Protein AF-A0A9D6WFY0-F1 (afdb_monomer_lite)

Foldseek 3Di:
DDDDPDDAQWLVSVLVVLLVLLLVLLVCLLVALVPDFPDDCVRPVAAAAHWDPVRSVVLSVLLSVLLSVLSVVLCVVPDPDHCQDLLSLLVSLLSNLVSLLVSLVCCQFQAPTFNGPRSSSSSVVSSSVVSLQVNLVPHDQPDDPDRQHSVSSSVSSVVSNVVQLPDPVNVVSVVSSCVSVVLSRCLVVPVVSVVVSVVRRVVNHDFAPFQKDWFFQQLDFFAAFWQDWAAAQPFDQWIWTDHQQAWTWTFGPSNTDDTDTLAGPNVQFDADDDPFGWHEKDQANLDCPPPDPRNFKMWTWGWGADPNWTKTWTWIFGSPLPHNVSRHVRIDTAKIFGAAPVNDQQATYWYAAPVRWIKGWGAARPDDPPDDFQQQADHQAIFTWALPQDPPQWAQWPDAHNRIGGDNITAGPPQQCVPPPRHGSRGQEHQAHRFHYWDAAPVPSWIWTWGFFDRWKTAIARRGGFEHQNPPQDTQNDGDPDDDDPDDTGHYDHGQEMDTDRSAAGGWNFAYQQCAPPDPVSHQWGWTAGFANQFIWIDHNDNHHDYDIDGNGGDPDHDPQGWNYWDAGNNRWIWTWTRADHPDRGTGIITMDGDPVVVVSVVSSVVVVVVPDQDPQDLVVLLVVCVVPPCCQQNSLRQRPHPCSVVDPDRHHGLLALVVVLVDDLVRQLCCQQQNQVSVVGDPVGHHCVVPDPPSSSSSNSQSSCVSNVHHPPDDRD

Structure (mmCIF, N/CA/C/O backbone):
data_AF-A0A9D6WFY0-F1
#
_entry.id   AF-A0A9D6WFY0-F1
#
loop_
_atom_site.group_PDB
_atom_site.id
_atom_site.type_symbol
_atom_site.label_atom_id
_atom_site.label_alt_id
_atom_site.label_comp_id
_atom_site.label_asym_id
_atom_site.label_entity_id
_atom_site.label_seq_id
_atom_site.pdbx_PDB_ins_code
_atom_site.Cartn_x
_atom_site.Cartn_y
_atom_site.Cartn_z
_atom_site.occupancy
_atom_site.B_iso_or_equiv
_atom_site.auth_seq_id
_atom_site.auth_comp_id
_atom_site.auth_asym_id
_atom_site.auth_atom_id
_atom_site.pdbx_PDB_model_num
ATOM 1 N N . MET A 1 1 ? 52.343 -16.362 -57.974 1.00 39.19 1 MET A N 1
ATOM 2 C CA . MET A 1 1 ? 52.194 -15.433 -56.831 1.00 39.19 1 MET A CA 1
ATOM 3 C C . MET A 1 1 ? 51.082 -15.936 -55.927 1.00 39.19 1 MET A C 1
ATOM 5 O O . MET A 1 1 ? 49.918 -15.937 -56.301 1.00 39.19 1 MET A O 1
ATOM 9 N N . THR A 1 2 ? 51.478 -16.478 -54.783 1.00 37.09 2 THR A N 1
ATOM 10 C CA . THR A 1 2 ? 50.646 -17.166 -53.794 1.00 37.09 2 THR A CA 1
ATOM 11 C C . THR A 1 2 ? 49.680 -16.207 -53.101 1.00 37.09 2 THR A C 1
ATOM 13 O O . THR A 1 2 ? 50.092 -15.268 -52.421 1.00 37.09 2 THR A O 1
ATOM 16 N N . ARG A 1 3 ? 48.380 -16.471 -53.263 1.00 41.12 3 ARG A N 1
ATOM 17 C CA . ARG A 1 3 ? 47.273 -15.813 -52.561 1.00 41.12 3 ARG A CA 1
ATOM 18 C C . ARG A 1 3 ? 47.421 -16.118 -51.064 1.00 41.12 3 ARG A C 1
ATOM 20 O O . ARG A 1 3 ? 47.146 -17.230 -50.623 1.00 41.12 3 ARG A O 1
ATOM 27 N N . ASN A 1 4 ? 47.933 -15.151 -50.306 1.00 37.72 4 ASN A N 1
ATOM 28 C CA . ASN A 1 4 ? 48.144 -15.239 -48.861 1.00 37.72 4 ASN A CA 1
ATOM 29 C C . ASN A 1 4 ? 46.797 -15.481 -48.149 1.00 37.72 4 ASN A C 1
ATOM 31 O O . ASN A 1 4 ? 46.065 -14.542 -47.846 1.00 37.72 4 ASN A O 1
ATOM 35 N N . ARG A 1 5 ? 46.462 -16.746 -47.867 1.00 47.75 5 ARG A N 1
ATOM 36 C CA . ARG A 1 5 ? 45.517 -17.110 -46.804 1.00 47.75 5 ARG A CA 1
ATOM 37 C C . ARG A 1 5 ? 46.234 -16.875 -45.472 1.00 47.75 5 ARG A C 1
ATOM 39 O O . ARG A 1 5 ? 47.020 -17.715 -45.049 1.00 47.75 5 ARG A O 1
ATOM 46 N N . ARG A 1 6 ? 46.019 -15.724 -44.829 1.00 42.72 6 ARG A N 1
ATOM 47 C CA . ARG A 1 6 ? 46.482 -15.467 -43.453 1.00 42.72 6 ARG A CA 1
ATOM 48 C C . ARG A 1 6 ? 45.388 -14.761 -42.643 1.00 42.72 6 ARG A C 1
ATOM 50 O O . ARG A 1 6 ? 45.012 -13.645 -42.977 1.00 42.72 6 ARG A O 1
ATOM 57 N N . PHE A 1 7 ? 44.905 -15.477 -41.620 1.00 42.75 7 PHE A N 1
ATOM 58 C CA . PHE A 1 7 ? 44.182 -15.052 -40.410 1.00 42.75 7 PHE A CA 1
ATOM 59 C C . PHE A 1 7 ? 43.367 -13.747 -40.491 1.00 42.75 7 PHE A C 1
ATOM 61 O O . PHE A 1 7 ? 43.825 -12.688 -40.072 1.00 42.75 7 PHE A O 1
ATOM 68 N N . GLY A 1 8 ? 42.122 -13.845 -40.958 1.00 46.56 8 GLY A N 1
ATOM 69 C CA . GLY A 1 8 ? 41.065 -12.890 -40.626 1.00 46.56 8 GLY A CA 1
ATOM 70 C C . GLY A 1 8 ? 40.015 -13.615 -39.790 1.00 46.56 8 GLY A C 1
ATOM 71 O O . GLY A 1 8 ? 39.608 -14.712 -40.171 1.00 46.56 8 GLY A O 1
ATOM 72 N N . LEU A 1 9 ? 39.608 -13.047 -38.651 1.00 53.00 9 LEU A N 1
ATOM 73 C CA . LEU A 1 9 ? 38.443 -13.534 -37.906 1.00 53.00 9 LEU A CA 1
ATOM 74 C C . LEU A 1 9 ? 37.259 -13.612 -38.884 1.00 53.00 9 LEU A C 1
ATOM 76 O O . LEU A 1 9 ? 36.973 -12.639 -39.584 1.00 53.00 9 LEU A O 1
ATOM 80 N N . SER A 1 10 ? 36.615 -14.778 -38.986 1.00 64.69 10 SER A N 1
ATOM 81 C CA . SER A 1 10 ? 35.397 -14.927 -39.788 1.00 64.69 10 SER A CA 1
ATOM 82 C C . SER A 1 10 ? 34.318 -13.972 -39.261 1.00 64.69 10 SER A C 1
ATOM 84 O O . SER A 1 10 ? 34.359 -13.578 -38.095 1.00 64.69 10 SER A O 1
ATOM 86 N N . GLY A 1 11 ? 33.330 -13.603 -40.084 1.00 68.44 11 GLY A N 1
ATOM 87 C CA . GLY A 1 11 ? 32.222 -12.746 -39.628 1.00 68.44 11 GLY A CA 1
ATOM 88 C C . GLY A 1 11 ? 31.531 -13.285 -38.366 1.00 68.44 11 GLY A C 1
ATOM 89 O O . GLY A 1 11 ? 31.164 -12.510 -37.489 1.00 68.44 11 GLY A O 1
ATOM 90 N N . LEU A 1 12 ? 31.470 -14.615 -38.222 1.00 73.50 12 LEU A N 1
ATOM 91 C CA . LEU A 1 12 ? 30.997 -15.294 -37.015 1.00 73.50 12 LEU A CA 1
ATOM 92 C C . LEU A 1 12 ? 31.892 -15.028 -35.794 1.00 73.50 12 LEU A C 1
ATOM 94 O O . LEU A 1 12 ? 31.385 -14.786 -34.708 1.00 73.50 12 LEU A O 1
ATOM 98 N N . ALA A 1 13 ? 33.214 -15.041 -35.955 1.00 76.44 13 ALA A N 1
ATOM 99 C CA . ALA A 1 13 ? 34.133 -14.791 -34.850 1.00 76.44 13 ALA A CA 1
ATOM 100 C C . ALA A 1 13 ? 34.103 -13.323 -34.381 1.00 76.44 13 ALA A C 1
ATOM 102 O O . ALA A 1 13 ? 34.219 -13.067 -33.186 1.00 76.44 13 ALA A O 1
ATOM 103 N N . ILE A 1 14 ? 33.885 -12.368 -35.295 1.00 75.06 14 ILE A N 1
ATOM 104 C CA . ILE A 1 14 ? 33.671 -10.952 -34.940 1.00 75.06 14 ILE A CA 1
ATOM 105 C C . ILE A 1 14 ? 32.339 -10.783 -34.196 1.00 75.06 14 ILE A C 1
ATOM 107 O O . ILE A 1 14 ? 32.305 -10.115 -33.166 1.00 75.06 14 ILE A O 1
ATOM 111 N N . LEU A 1 15 ? 31.268 -11.434 -34.664 1.00 79.69 15 LEU A N 1
ATOM 112 C CA . LEU A 1 15 ? 29.970 -11.423 -33.987 1.00 79.69 15 LEU A CA 1
ATOM 113 C C . LEU A 1 15 ? 30.066 -11.986 -32.563 1.00 79.69 15 LEU A C 1
ATOM 115 O O . LEU A 1 15 ? 29.636 -11.331 -31.619 1.00 79.69 15 LEU A O 1
ATOM 119 N N . LEU A 1 16 ? 30.664 -13.171 -32.396 1.00 84.44 16 LEU A N 1
ATOM 120 C CA . LEU A 1 16 ? 30.840 -13.801 -31.083 1.00 84.44 16 LEU A CA 1
ATOM 121 C C . LEU A 1 16 ? 31.676 -12.926 -30.144 1.00 84.44 16 LEU A C 1
ATOM 123 O O . LEU A 1 16 ? 31.341 -12.787 -28.970 1.00 84.44 16 LEU A O 1
ATOM 127 N N . TYR A 1 17 ? 32.727 -12.292 -30.666 1.00 85.25 17 TYR A N 1
ATOM 128 C CA . TYR A 1 17 ? 33.543 -11.350 -29.908 1.00 85.25 17 TYR A CA 1
ATOM 129 C C . TYR A 1 17 ? 32.736 -10.127 -29.436 1.00 85.25 17 TYR A C 1
ATOM 131 O O . TYR A 1 17 ? 32.821 -9.739 -28.268 1.00 85.25 17 TYR A O 1
ATOM 139 N N . GLN A 1 18 ? 31.931 -9.526 -30.317 1.00 84.50 18 GLN A N 1
ATOM 140 C CA . GLN A 1 18 ? 31.112 -8.363 -29.971 1.00 84.50 18 GLN A CA 1
ATOM 141 C C . GLN A 1 18 ? 30.005 -8.717 -28.980 1.00 84.50 18 GLN A C 1
ATOM 143 O O . GLN A 1 18 ? 29.843 -8.008 -27.991 1.00 84.50 18 GLN A O 1
ATOM 148 N N . ILE A 1 19 ? 29.304 -9.838 -29.180 1.00 90.31 19 ILE A N 1
ATOM 149 C CA . ILE A 1 19 ? 28.298 -10.328 -28.227 1.00 90.31 19 ILE A CA 1
ATOM 150 C C . ILE A 1 19 ? 28.946 -10.615 -26.869 1.00 90.31 19 ILE A C 1
ATOM 152 O O . ILE A 1 19 ? 28.411 -10.194 -25.848 1.00 90.31 19 ILE A O 1
ATOM 156 N N . GLY A 1 20 ? 30.115 -11.265 -26.841 1.00 92.38 20 GLY A N 1
ATOM 157 C CA . GLY A 1 20 ? 30.855 -11.515 -25.601 1.00 92.38 20 GLY A CA 1
ATOM 158 C C . GLY A 1 20 ? 31.279 -10.226 -24.890 1.00 92.38 20 GLY A C 1
ATOM 159 O O . GLY A 1 20 ? 31.178 -10.135 -23.670 1.00 92.38 20 GLY A O 1
ATOM 160 N N . SER A 1 21 ? 31.680 -9.202 -25.648 1.00 92.56 21 SER A N 1
ATOM 161 C CA . SER A 1 21 ? 32.033 -7.881 -25.107 1.00 92.56 21 SER A CA 1
ATOM 162 C C . SER A 1 21 ? 30.826 -7.166 -24.500 1.00 92.56 21 SER A C 1
ATOM 164 O O . SER A 1 21 ? 30.925 -6.626 -23.399 1.00 92.56 21 SER A O 1
ATOM 166 N N . VAL A 1 22 ? 29.678 -7.206 -25.188 1.00 94.44 22 VAL A N 1
ATOM 167 C CA . VAL A 1 22 ? 28.397 -6.691 -24.683 1.00 94.44 22 VAL A CA 1
ATOM 168 C C . VAL A 1 22 ? 28.005 -7.425 -23.407 1.00 94.44 22 VAL A C 1
ATOM 170 O O . VAL A 1 22 ? 27.706 -6.778 -22.407 1.00 94.44 22 VAL A O 1
ATOM 173 N N . ALA A 1 23 ? 28.081 -8.757 -23.409 1.00 94.12 23 ALA A N 1
ATOM 174 C CA . ALA A 1 23 ? 27.699 -9.561 -22.260 1.00 94.12 23 ALA A CA 1
ATOM 175 C C . ALA A 1 23 ? 28.554 -9.266 -21.028 1.00 94.12 23 ALA A C 1
ATOM 177 O O . ALA A 1 23 ? 28.030 -9.036 -19.937 1.00 94.12 23 ALA A O 1
ATOM 178 N N . PHE A 1 24 ? 29.868 -9.186 -21.227 1.00 96.31 24 PHE A N 1
ATOM 179 C CA . PHE A 1 24 ? 30.800 -8.791 -20.184 1.00 96.31 24 PHE A CA 1
ATOM 180 C C . PHE A 1 24 ? 30.529 -7.367 -19.681 1.00 96.31 24 PHE A C 1
ATOM 182 O O . PHE A 1 24 ? 30.524 -7.141 -18.475 1.00 96.31 24 PHE A O 1
ATOM 189 N N . SER A 1 25 ? 30.252 -6.415 -20.579 1.00 96.44 25 SER A N 1
ATOM 190 C CA . SER A 1 25 ? 29.968 -5.027 -20.195 1.00 96.44 25 SER A CA 1
ATOM 191 C C . SER A 1 25 ? 28.668 -4.865 -19.415 1.00 96.44 25 SER A C 1
ATOM 193 O O . SER A 1 25 ? 28.660 -4.110 -18.449 1.00 96.44 25 SER A O 1
ATOM 195 N N . VAL A 1 26 ? 27.597 -5.577 -19.781 1.00 94.56 26 VAL A N 1
ATOM 196 C CA . VAL A 1 26 ? 26.325 -5.543 -19.036 1.00 94.56 26 VAL A CA 1
ATOM 197 C C . VAL A 1 26 ? 26.499 -6.171 -17.654 1.00 94.56 26 VAL A C 1
ATOM 199 O O . VAL A 1 26 ? 26.085 -5.584 -16.657 1.00 94.56 26 VAL A O 1
ATOM 202 N N . HIS A 1 27 ? 27.160 -7.331 -17.573 1.00 93.69 27 HIS A N 1
ATOM 203 C CA . HIS A 1 27 ? 27.411 -8.005 -16.297 1.00 93.69 27 HIS A CA 1
ATOM 204 C C . HIS A 1 27 ? 28.298 -7.166 -15.367 1.00 93.69 27 HIS A C 1
ATOM 206 O O . HIS A 1 27 ? 27.982 -6.998 -14.190 1.00 93.69 27 HIS A O 1
ATOM 212 N N . PHE A 1 28 ? 29.381 -6.590 -15.899 1.00 94.69 28 PHE A N 1
ATOM 213 C CA . PHE A 1 28 ? 30.222 -5.662 -15.150 1.00 94.69 28 PHE A CA 1
ATOM 214 C C . PHE A 1 28 ? 29.442 -4.414 -14.741 1.00 94.69 28 PHE A C 1
ATOM 216 O O . PHE A 1 28 ? 29.556 -3.987 -13.600 1.00 94.69 28 PHE A O 1
ATOM 223 N N . GLY A 1 29 ? 28.647 -3.837 -15.646 1.00 92.44 29 GLY A N 1
ATOM 224 C CA . GLY A 1 29 ? 27.842 -2.653 -15.367 1.00 92.44 29 GLY A CA 1
ATOM 225 C C . GLY A 1 29 ? 26.897 -2.874 -14.191 1.00 92.44 29 GLY A C 1
ATOM 226 O O . GLY A 1 29 ? 26.869 -2.043 -13.289 1.00 92.44 29 GLY A O 1
ATOM 227 N N . TYR A 1 30 ? 26.217 -4.024 -14.167 1.00 90.19 30 TYR A N 1
ATOM 228 C CA . TYR A 1 30 ? 25.380 -4.463 -13.052 1.00 90.19 30 TYR A CA 1
ATOM 229 C C . TYR A 1 30 ? 26.176 -4.601 -11.744 1.00 90.19 30 TYR A C 1
ATOM 231 O O . TYR A 1 30 ? 25.819 -4.003 -10.733 1.00 90.19 30 TYR A O 1
ATOM 239 N N . ALA A 1 31 ? 27.287 -5.346 -11.749 1.00 89.81 31 ALA A N 1
ATOM 240 C CA . ALA A 1 31 ? 28.087 -5.562 -10.540 1.00 89.81 31 ALA A CA 1
ATOM 241 C C . ALA A 1 31 ? 28.731 -4.265 -10.010 1.00 89.81 31 ALA A C 1
ATOM 243 O O . ALA A 1 31 ? 28.851 -4.065 -8.801 1.00 89.81 31 ALA A O 1
ATOM 244 N N . TYR A 1 32 ? 29.151 -3.379 -10.915 1.00 90.44 32 TYR A N 1
ATOM 245 C CA . TYR A 1 32 ? 29.826 -2.131 -10.586 1.00 90.44 32 TYR A CA 1
ATOM 246 C C . TYR A 1 32 ? 28.853 -1.079 -10.047 1.00 90.44 32 TYR A C 1
ATOM 248 O O . TYR A 1 32 ? 29.159 -0.453 -9.029 1.00 90.44 32 TYR A O 1
ATOM 256 N N . SER A 1 33 ? 27.681 -0.907 -10.678 1.00 86.69 33 SER A N 1
ATOM 257 C CA . SER A 1 33 ? 26.722 0.144 -10.304 1.00 86.69 33 SER A CA 1
ATOM 258 C C . SER A 1 33 ? 26.099 -0.054 -8.924 1.00 86.69 33 SER A C 1
ATOM 260 O O . SER A 1 33 ? 25.713 0.931 -8.300 1.00 86.69 33 SER A O 1
ATOM 262 N N . ARG A 1 34 ? 26.079 -1.286 -8.388 1.00 81.19 34 ARG A N 1
ATOM 263 C CA . ARG A 1 34 ? 25.605 -1.547 -7.014 1.00 81.19 34 ARG A CA 1
ATOM 264 C C . ARG A 1 34 ? 26.422 -0.823 -5.944 1.00 81.19 34 ARG A C 1
ATOM 266 O O . ARG A 1 34 ? 25.867 -0.449 -4.922 1.00 81.19 34 ARG A O 1
ATOM 273 N N . ASN A 1 35 ? 27.719 -0.614 -6.181 1.00 81.25 35 ASN A N 1
ATOM 274 C CA . ASN A 1 35 ? 28.636 -0.054 -5.180 1.00 81.25 35 ASN A CA 1
ATOM 275 C C . ASN A 1 35 ? 29.305 1.258 -5.620 1.00 81.25 35 ASN A C 1
ATOM 277 O O . ASN A 1 35 ? 29.979 1.906 -4.823 1.00 81.25 35 ASN A O 1
ATOM 281 N N . HIS A 1 36 ? 29.160 1.653 -6.887 1.00 84.31 36 HIS A N 1
ATOM 282 C CA . HIS A 1 36 ? 29.879 2.788 -7.463 1.00 84.31 36 HIS A CA 1
ATOM 283 C C . HIS A 1 36 ? 28.984 3.611 -8.387 1.00 84.31 36 HIS A C 1
ATOM 285 O O . HIS A 1 36 ? 28.114 3.086 -9.077 1.00 84.31 36 HIS A O 1
ATOM 291 N N . LYS A 1 37 ? 29.249 4.919 -8.459 1.00 82.69 37 LYS A N 1
ATOM 292 C CA . LYS A 1 37 ? 28.525 5.849 -9.337 1.00 82.69 37 LYS A CA 1
ATOM 293 C C . LYS A 1 37 ? 29.426 6.298 -10.478 1.00 82.69 37 LYS A C 1
ATOM 295 O O . LYS A 1 37 ? 30.464 6.910 -10.241 1.00 82.69 37 LYS A O 1
ATOM 300 N N . VAL A 1 38 ? 29.014 6.012 -11.709 1.00 85.44 38 VAL A N 1
ATOM 301 C CA . VAL A 1 38 ? 29.700 6.446 -12.936 1.00 85.44 38 VAL A CA 1
ATOM 302 C C . VAL A 1 38 ? 29.311 7.877 -13.299 1.00 85.44 38 VAL A C 1
ATOM 304 O O . VAL A 1 38 ? 30.162 8.662 -13.708 1.00 85.44 38 VAL A O 1
ATOM 307 N N . ILE A 1 39 ? 28.035 8.234 -13.129 1.00 81.31 39 ILE A N 1
ATOM 308 C CA . ILE A 1 39 ? 27.521 9.589 -13.339 1.00 81.31 39 ILE A CA 1
ATOM 309 C C . ILE A 1 39 ? 27.542 10.322 -11.989 1.00 81.31 39 ILE A C 1
ATOM 311 O O . ILE A 1 39 ? 26.793 9.935 -11.083 1.00 81.31 39 ILE A O 1
ATOM 315 N N . PRO A 1 40 ? 28.347 11.388 -11.824 1.00 80.06 40 PRO A N 1
ATOM 316 C CA . PRO A 1 40 ? 28.353 12.168 -10.591 1.00 80.06 40 PRO A CA 1
ATOM 317 C C . PRO A 1 40 ? 26.999 12.854 -10.363 1.00 80.06 40 PRO A C 1
ATOM 319 O O . PRO A 1 40 ? 26.455 13.471 -11.279 1.00 80.06 40 PRO A O 1
ATOM 322 N N . ARG A 1 41 ? 26.487 12.842 -9.122 1.00 69.81 41 ARG A N 1
ATOM 323 C CA . ARG A 1 41 ? 25.214 13.511 -8.767 1.00 69.81 41 ARG A CA 1
ATOM 324 C C . ARG A 1 41 ? 25.205 15.011 -9.094 1.00 69.81 41 ARG A C 1
ATOM 326 O O . ARG A 1 41 ? 24.159 15.551 -9.430 1.00 69.81 41 ARG A O 1
ATOM 333 N N . ALA A 1 42 ? 26.367 15.666 -9.035 1.00 72.06 42 ALA A N 1
ATOM 334 C CA . ALA A 1 42 ? 26.526 17.071 -9.418 1.00 72.06 42 ALA A CA 1
ATOM 335 C C . ALA A 1 42 ? 26.259 17.325 -10.916 1.00 72.06 42 ALA A C 1
ATOM 337 O O . ALA A 1 42 ? 25.910 18.438 -11.295 1.00 72.06 42 ALA A O 1
ATOM 338 N N . VAL A 1 43 ? 26.426 16.303 -11.762 1.00 68.00 43 VAL A N 1
ATOM 339 C CA . VAL A 1 43 ? 26.178 16.375 -13.209 1.00 68.00 43 VAL A CA 1
ATOM 340 C C . VAL A 1 43 ? 24.722 16.037 -13.519 1.00 68.00 43 VAL A C 1
ATOM 342 O O . VAL A 1 43 ? 24.087 16.725 -14.318 1.00 68.00 43 VAL A O 1
ATOM 345 N N . LEU A 1 44 ? 24.182 14.993 -12.884 1.00 65.75 44 LEU A N 1
ATOM 346 C CA . LEU A 1 44 ? 22.779 14.621 -13.029 1.00 65.75 44 LEU A CA 1
ATOM 347 C C . LEU A 1 44 ? 22.246 14.016 -11.715 1.00 65.75 44 LEU A C 1
ATOM 349 O O . LEU A 1 44 ? 22.661 12.912 -11.349 1.00 65.75 44 LEU A O 1
ATOM 353 N N . PRO A 1 45 ? 21.345 14.711 -10.992 1.00 61.41 45 PRO A N 1
ATOM 354 C CA . PRO A 1 45 ? 20.763 14.208 -9.753 1.00 61.41 45 PRO A CA 1
ATOM 355 C C . PRO A 1 45 ? 19.680 13.177 -10.084 1.00 61.41 45 PRO A C 1
ATOM 357 O O . PRO A 1 45 ? 18.513 13.512 -10.265 1.00 61.41 45 PRO A O 1
ATOM 360 N N . LEU A 1 46 ? 20.093 11.921 -10.225 1.00 59.66 46 LEU A N 1
ATOM 361 C CA . LEU A 1 46 ? 19.202 10.782 -10.439 1.00 59.66 46 LEU A CA 1
ATOM 362 C C . LEU A 1 46 ? 19.011 10.038 -9.111 1.00 59.66 46 LEU A C 1
ATOM 364 O O . LEU A 1 46 ? 19.972 9.967 -8.333 1.00 59.66 46 LEU A O 1
ATOM 368 N N . PRO A 1 47 ? 17.813 9.491 -8.836 1.00 52.16 47 PRO A N 1
ATOM 369 C CA . PRO A 1 47 ? 17.635 8.585 -7.711 1.00 52.16 47 PRO A CA 1
ATOM 370 C C . PRO A 1 47 ? 18.467 7.322 -7.928 1.00 52.16 47 PRO A C 1
ATOM 372 O O . PRO A 1 47 ? 18.755 6.941 -9.066 1.00 52.16 47 PRO A O 1
ATOM 375 N N . ASP A 1 48 ? 18.863 6.694 -6.829 1.00 56.06 48 ASP A N 1
ATOM 376 C CA . ASP A 1 48 ? 19.551 5.413 -6.888 1.00 56.06 48 ASP A CA 1
ATOM 377 C C . ASP A 1 48 ? 18.489 4.328 -7.094 1.00 56.06 48 ASP A C 1
ATOM 379 O O . ASP A 1 48 ? 17.578 4.187 -6.282 1.00 56.06 48 ASP A O 1
ATOM 383 N N . PHE A 1 49 ? 18.579 3.616 -8.215 1.00 61.72 49 PHE A N 1
ATOM 384 C CA . PHE A 1 49 ? 17.753 2.450 -8.504 1.00 61.72 49 PHE A CA 1
ATOM 385 C C . PHE A 1 49 ? 18.650 1.233 -8.571 1.00 61.72 49 PHE A C 1
ATOM 387 O O . PHE A 1 49 ? 19.756 1.303 -9.110 1.00 61.72 49 PHE A O 1
ATOM 394 N N . HIS A 1 50 ? 18.138 0.116 -8.080 1.00 63.78 50 HIS A N 1
ATOM 395 C CA . HIS A 1 50 ? 18.779 -1.170 -8.251 1.00 63.78 50 HIS A CA 1
ATOM 396 C C . HIS A 1 50 ? 17.970 -2.021 -9.228 1.00 63.78 50 HIS A C 1
ATOM 398 O O . HIS A 1 50 ? 16.749 -1.905 -9.358 1.00 63.78 50 HIS A O 1
ATOM 404 N N . VAL A 1 51 ? 18.709 -2.781 -10.030 1.00 68.56 51 VAL A N 1
ATOM 405 C CA . VAL A 1 51 ? 18.166 -3.761 -10.965 1.00 68.56 51 VAL A CA 1
ATOM 406 C C . VAL A 1 51 ? 18.317 -5.111 -10.286 1.00 68.56 51 VAL A C 1
ATOM 408 O O . VAL A 1 51 ? 19.401 -5.418 -9.793 1.00 68.56 51 VAL A O 1
ATOM 411 N N . SER A 1 52 ? 17.272 -5.935 -10.271 1.00 66.88 52 SER A N 1
ATOM 412 C CA . SER A 1 52 ? 17.388 -7.282 -9.712 1.00 66.88 52 SER A CA 1
ATOM 413 C C . SER A 1 52 ? 18.344 -8.143 -10.552 1.00 66.88 52 SER A C 1
ATOM 415 O O . SER A 1 52 ? 18.569 -7.892 -11.738 1.00 66.88 52 SER A O 1
ATOM 417 N N . ALA A 1 53 ? 18.894 -9.217 -9.979 1.00 70.94 53 ALA A N 1
ATOM 418 C CA . ALA A 1 53 ? 19.752 -10.131 -10.742 1.00 70.94 53 ALA A CA 1
ATOM 419 C C . ALA A 1 53 ? 19.019 -10.768 -11.943 1.00 70.94 53 ALA A C 1
ATOM 421 O O . ALA A 1 53 ? 19.623 -10.991 -12.995 1.00 70.94 53 ALA A O 1
ATOM 422 N N . ALA A 1 54 ? 17.716 -11.036 -11.799 1.00 68.19 54 ALA A N 1
ATOM 423 C CA . ALA A 1 54 ? 16.880 -11.570 -12.871 1.00 68.19 54 ALA A CA 1
ATOM 424 C C . ALA A 1 54 ? 16.678 -10.538 -13.992 1.00 68.19 54 ALA A C 1
ATOM 426 O O . ALA A 1 54 ? 16.847 -10.855 -15.170 1.00 68.19 54 ALA A O 1
ATOM 427 N N . ASP A 1 55 ? 16.409 -9.285 -13.630 1.00 77.94 55 ASP A N 1
ATOM 428 C CA . ASP A 1 55 ? 16.251 -8.202 -14.596 1.00 77.94 55 ASP A CA 1
ATOM 429 C C . ASP A 1 55 ? 17.563 -7.869 -15.304 1.00 77.94 55 ASP A C 1
ATOM 431 O O . ASP A 1 55 ? 17.567 -7.610 -16.505 1.00 77.94 55 ASP A O 1
ATOM 435 N N . ALA A 1 56 ? 18.699 -7.947 -14.606 1.00 82.06 56 ALA A N 1
ATOM 436 C CA . ALA A 1 56 ? 20.015 -7.763 -15.210 1.00 82.06 56 ALA A CA 1
ATOM 437 C C . ALA A 1 56 ? 20.287 -8.812 -16.303 1.00 82.06 56 ALA A C 1
ATOM 439 O O . ALA A 1 56 ? 20.849 -8.486 -17.353 1.00 82.06 56 ALA A O 1
ATOM 440 N N . LEU A 1 57 ? 19.837 -10.056 -16.099 1.00 83.75 57 LEU A N 1
ATOM 441 C CA . LEU A 1 57 ? 19.885 -11.101 -17.122 1.00 83.75 57 LEU A CA 1
ATOM 442 C C . LEU A 1 57 ? 18.958 -10.772 -18.306 1.00 83.75 57 LEU A C 1
ATOM 444 O O . LEU A 1 57 ? 19.321 -10.984 -19.462 1.00 83.75 57 LEU A O 1
ATOM 448 N N . HIS A 1 58 ? 17.784 -10.200 -18.041 1.00 82.62 58 HIS A N 1
ATOM 449 C CA . HIS A 1 58 ? 16.852 -9.791 -19.089 1.00 82.62 58 HIS A CA 1
ATOM 450 C C . HIS A 1 58 ? 17.402 -8.624 -19.929 1.00 82.62 58 HIS A C 1
ATOM 452 O O . HIS A 1 58 ? 17.371 -8.673 -21.161 1.00 82.62 58 HIS A O 1
ATOM 458 N N . ILE A 1 59 ? 18.006 -7.622 -19.280 1.00 89.38 59 ILE A N 1
ATOM 459 C CA . ILE A 1 59 ? 18.745 -6.532 -19.932 1.00 89.38 59 ILE A CA 1
ATOM 460 C C . ILE A 1 59 ? 19.865 -7.104 -20.804 1.00 89.38 59 ILE A C 1
ATOM 462 O O . ILE A 1 59 ? 20.013 -6.695 -21.956 1.00 89.38 59 ILE A O 1
AT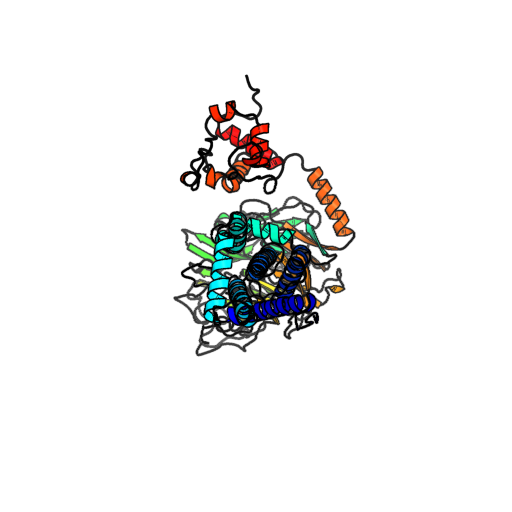OM 466 N N . LEU A 1 60 ? 20.630 -8.070 -20.290 1.00 93.25 60 LEU A N 1
ATOM 467 C CA . LEU A 1 60 ? 21.677 -8.744 -21.053 1.00 93.25 60 LEU A CA 1
ATOM 468 C C . LEU A 1 60 ? 21.127 -9.349 -22.353 1.00 93.25 60 LEU A C 1
ATOM 470 O O . LEU A 1 60 ? 21.698 -9.108 -23.419 1.00 93.25 60 LEU A O 1
ATOM 474 N N . TYR A 1 61 ? 20.007 -10.075 -22.293 1.00 91.38 61 TYR A N 1
ATOM 475 C CA . TYR A 1 61 ? 19.375 -10.637 -23.489 1.00 91.38 61 TYR A CA 1
ATOM 476 C C . TYR A 1 61 ? 18.976 -9.556 -24.499 1.00 91.38 61 TYR A C 1
ATOM 478 O O . TYR A 1 61 ? 19.320 -9.677 -25.677 1.00 91.38 61 TYR A O 1
ATOM 486 N N . VAL A 1 62 ? 18.324 -8.477 -24.050 1.00 92.19 62 VAL A N 1
ATOM 487 C CA . VAL A 1 62 ? 17.935 -7.344 -24.911 1.00 92.19 62 VAL A CA 1
ATOM 488 C C . VAL A 1 62 ? 19.156 -6.754 -25.618 1.00 92.19 62 VAL A C 1
ATOM 490 O O . VAL A 1 62 ? 19.153 -6.590 -26.841 1.00 92.19 62 VAL A O 1
ATOM 493 N N . PHE A 1 63 ? 20.223 -6.484 -24.863 1.00 95.25 63 PHE A N 1
ATOM 494 C CA . PHE A 1 63 ? 21.454 -5.912 -25.397 1.00 95.25 63 PHE A CA 1
ATOM 495 C C . PHE A 1 63 ? 22.109 -6.843 -26.421 1.00 95.25 63 PHE A C 1
ATOM 497 O O . PHE A 1 63 ? 22.465 -6.392 -27.512 1.00 95.25 63 PHE A O 1
ATOM 504 N N . CYS A 1 64 ? 22.236 -8.138 -26.123 1.00 94.06 64 CYS A N 1
ATOM 505 C CA . CYS A 1 64 ? 22.811 -9.106 -27.055 1.00 94.06 64 CYS A CA 1
ATOM 506 C C . CYS A 1 64 ? 22.000 -9.216 -28.357 1.00 94.06 64 CYS A C 1
ATOM 508 O O . CYS A 1 64 ? 22.597 -9.223 -29.435 1.00 94.06 64 CYS A O 1
ATOM 510 N N . ILE A 1 65 ? 20.663 -9.249 -28.281 1.00 93.00 65 ILE A N 1
ATOM 511 C CA . ILE A 1 65 ? 19.779 -9.340 -29.456 1.00 93.00 65 ILE A CA 1
ATOM 512 C C . ILE A 1 65 ? 19.923 -8.099 -30.344 1.00 93.00 65 ILE A C 1
ATOM 514 O O . ILE A 1 65 ? 20.157 -8.224 -31.549 1.00 93.00 65 ILE A O 1
ATOM 518 N N . ALA A 1 66 ? 19.838 -6.900 -29.762 1.00 92.88 66 ALA A N 1
ATOM 519 C CA . ALA A 1 66 ? 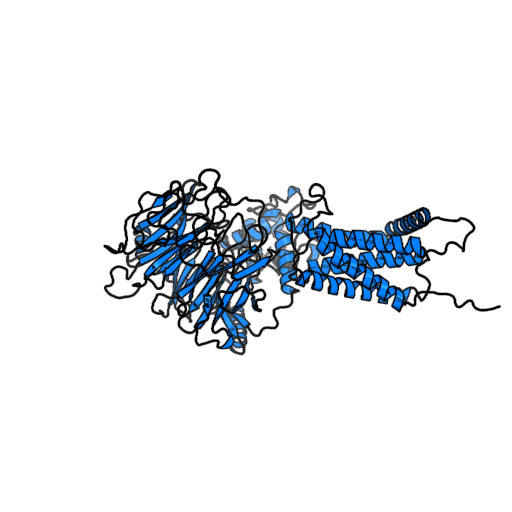19.939 -5.652 -30.515 1.00 92.88 66 ALA A CA 1
ATOM 520 C C . ALA A 1 66 ? 21.309 -5.498 -31.195 1.00 92.88 66 ALA A C 1
ATOM 522 O O . ALA A 1 66 ? 21.389 -5.129 -32.369 1.00 92.88 66 ALA A O 1
ATOM 523 N N . HIS A 1 67 ? 22.394 -5.835 -30.490 1.00 92.25 67 HIS A N 1
ATOM 524 C CA . HIS A 1 67 ? 23.744 -5.772 -31.054 1.00 92.25 67 HIS A CA 1
ATOM 525 C C . HIS A 1 67 ? 23.953 -6.812 -32.157 1.00 92.25 67 HIS A C 1
ATOM 527 O O . HIS A 1 67 ? 24.540 -6.485 -33.189 1.00 92.25 67 HIS A O 1
ATOM 533 N N . ALA A 1 68 ? 23.426 -8.031 -32.000 1.00 89.62 68 ALA A N 1
ATOM 534 C CA . ALA A 1 68 ? 23.471 -9.045 -33.049 1.00 89.62 68 ALA A CA 1
ATOM 535 C C . ALA A 1 68 ? 22.707 -8.602 -34.310 1.00 89.62 68 ALA A C 1
ATOM 537 O O . ALA A 1 68 ? 23.212 -8.767 -35.423 1.00 89.62 68 ALA A O 1
ATOM 538 N N . ALA A 1 69 ? 21.530 -7.985 -34.149 1.00 89.19 69 ALA A N 1
ATOM 539 C CA . ALA A 1 69 ? 20.729 -7.470 -35.258 1.00 89.19 69 ALA A CA 1
ATOM 540 C C . ALA A 1 69 ? 21.447 -6.341 -36.017 1.00 89.19 69 ALA A C 1
ATOM 542 O O . ALA A 1 69 ? 21.561 -6.387 -37.246 1.00 89.19 69 ALA A O 1
ATOM 543 N N . VAL A 1 70 ? 21.998 -5.354 -35.300 1.00 87.94 70 VAL A N 1
ATOM 544 C CA . VAL A 1 70 ? 22.764 -4.263 -35.924 1.00 87.94 70 VAL A CA 1
ATOM 545 C C . VAL A 1 70 ? 24.030 -4.792 -36.596 1.00 87.94 70 VAL A C 1
ATOM 547 O O . VAL A 1 70 ? 24.340 -4.385 -37.719 1.00 87.94 70 VAL A O 1
ATOM 550 N N . PHE A 1 71 ? 24.734 -5.741 -35.974 1.00 83.31 71 PHE A N 1
ATOM 551 C CA . PHE A 1 71 ? 25.891 -6.374 -36.597 1.00 83.31 71 PHE A CA 1
ATOM 552 C C . PHE A 1 71 ? 25.517 -7.094 -37.893 1.00 83.31 71 PHE A C 1
ATOM 554 O O . PHE A 1 71 ? 26.207 -6.917 -38.894 1.00 83.31 71 PHE A O 1
ATOM 561 N N . ALA A 1 72 ? 24.427 -7.867 -37.917 1.00 80.44 72 ALA A N 1
ATOM 562 C CA . ALA A 1 72 ? 23.978 -8.565 -39.121 1.00 80.44 72 ALA A CA 1
ATOM 563 C C . ALA A 1 72 ? 23.712 -7.587 -40.282 1.00 80.44 72 ALA A C 1
ATOM 565 O O . ALA A 1 72 ? 24.165 -7.820 -41.408 1.00 80.44 72 ALA A O 1
ATOM 566 N N . LEU A 1 73 ? 23.069 -6.447 -39.997 1.00 80.94 73 LEU A N 1
ATOM 567 C CA . LEU A 1 73 ? 22.830 -5.380 -40.976 1.00 80.94 73 LEU A CA 1
ATOM 568 C C . LEU A 1 73 ? 24.138 -4.769 -41.505 1.00 80.94 73 LEU A C 1
ATOM 570 O O . LEU A 1 73 ? 24.290 -4.543 -42.710 1.00 80.94 73 LEU A O 1
ATOM 574 N N . LEU A 1 74 ? 25.108 -4.519 -40.621 1.00 78.94 74 LEU A N 1
ATOM 575 C CA . LEU A 1 74 ? 26.413 -3.976 -41.001 1.00 78.94 74 LEU A CA 1
ATOM 576 C C . LEU A 1 74 ? 27.273 -4.988 -41.765 1.00 78.94 74 LEU A C 1
ATOM 578 O O . LEU A 1 74 ? 27.934 -4.620 -42.737 1.00 78.94 74 LEU A O 1
ATOM 582 N N . ALA A 1 75 ? 27.246 -6.260 -41.371 1.00 71.31 75 ALA A N 1
ATOM 583 C CA . ALA A 1 75 ? 27.964 -7.342 -42.031 1.00 71.31 75 ALA A CA 1
ATOM 584 C C . ALA A 1 75 ? 27.474 -7.540 -43.473 1.00 71.31 75 ALA A C 1
ATOM 586 O O . ALA A 1 75 ? 28.299 -7.684 -44.377 1.00 71.31 75 ALA A O 1
ATOM 587 N N . PHE A 1 76 ? 26.158 -7.450 -43.702 1.00 64.69 76 PHE A N 1
ATOM 588 C CA . PHE A 1 76 ? 25.569 -7.474 -45.042 1.00 64.69 76 PHE A CA 1
ATOM 589 C C . PHE A 1 76 ? 26.027 -6.281 -45.897 1.00 64.69 76 PHE A C 1
ATOM 591 O O . PHE A 1 76 ? 26.392 -6.445 -47.059 1.00 64.69 76 PHE A O 1
ATOM 598 N N . ARG A 1 77 ? 26.061 -5.073 -45.318 1.00 67.44 77 ARG A N 1
ATOM 599 C CA . ARG A 1 77 ? 26.349 -3.832 -46.056 1.00 67.44 77 ARG A CA 1
ATOM 600 C C . ARG A 1 77 ? 27.835 -3.581 -46.321 1.00 67.44 77 ARG A C 1
ATOM 602 O O . ARG A 1 77 ? 28.177 -2.931 -47.306 1.00 67.44 77 ARG A O 1
ATOM 609 N N . CYS A 1 78 ? 28.719 -4.028 -45.434 1.00 61.81 78 CYS A N 1
ATOM 610 C CA . CYS A 1 78 ? 30.137 -3.666 -45.467 1.00 61.81 78 CYS A CA 1
ATOM 611 C C . CYS A 1 78 ? 31.067 -4.782 -45.985 1.00 61.81 78 CYS A C 1
ATOM 613 O O . CYS A 1 78 ? 32.266 -4.537 -46.119 1.00 61.81 78 CYS A O 1
ATOM 615 N N . GLY A 1 79 ? 30.543 -5.975 -46.302 1.00 58.19 79 GLY A N 1
ATOM 616 C CA . GLY A 1 79 ? 31.317 -7.107 -46.829 1.00 58.19 79 GLY A CA 1
ATOM 617 C C . GLY A 1 79 ? 32.300 -7.728 -45.821 1.00 58.19 79 GLY A C 1
ATOM 618 O O . GLY A 1 79 ? 32.495 -7.224 -44.710 1.00 58.19 79 GLY A O 1
ATOM 619 N N . ALA A 1 80 ? 32.929 -8.847 -46.201 1.00 53.56 80 ALA A N 1
ATOM 620 C CA . ALA A 1 80 ? 33.919 -9.556 -45.386 1.00 53.56 80 ALA A CA 1
ATOM 621 C C . ALA A 1 80 ? 35.320 -8.943 -45.558 1.00 53.56 80 ALA A C 1
ATOM 623 O O . ALA A 1 80 ? 36.146 -9.490 -46.279 1.00 53.56 80 ALA A O 1
ATOM 624 N N . ASN A 1 81 ? 35.584 -7.809 -44.906 1.00 53.84 81 ASN A N 1
ATOM 625 C CA . ASN A 1 81 ? 36.932 -7.256 -44.760 1.00 53.84 81 ASN A CA 1
ATOM 626 C C . ASN A 1 81 ? 37.175 -6.773 -43.322 1.00 53.84 81 ASN A C 1
ATOM 628 O O . ASN A 1 81 ? 36.250 -6.453 -42.579 1.00 53.84 81 ASN A O 1
ATOM 632 N N . ARG A 1 82 ? 38.451 -6.829 -42.950 1.00 59.53 82 ARG A N 1
ATOM 633 C CA . ARG A 1 82 ? 39.037 -6.869 -41.606 1.00 59.53 82 ARG A CA 1
ATOM 634 C C . ARG A 1 82 ? 38.600 -5.704 -40.689 1.00 59.53 82 ARG A C 1
ATOM 636 O O . ARG A 1 82 ? 38.483 -4.563 -41.121 1.00 59.53 82 ARG A O 1
ATOM 643 N N . PHE A 1 83 ? 38.433 -5.988 -39.392 1.00 61.31 83 PHE A N 1
ATOM 644 C CA . PHE A 1 83 ? 38.093 -5.012 -38.331 1.00 61.31 83 PHE A CA 1
ATOM 645 C C . PHE A 1 83 ? 39.171 -3.923 -38.111 1.00 61.31 83 PHE A C 1
ATOM 647 O O . PHE A 1 83 ? 38.994 -2.984 -37.343 1.00 61.31 83 PHE A O 1
ATOM 654 N N . ASP A 1 84 ? 40.311 -4.041 -38.784 1.00 62.41 84 ASP A N 1
ATOM 655 C CA . ASP A 1 84 ? 41.488 -3.204 -38.598 1.00 62.41 84 ASP A CA 1
ATOM 656 C C . ASP A 1 84 ? 41.557 -1.967 -39.512 1.00 62.41 84 ASP A C 1
ATOM 658 O O . ASP A 1 84 ? 42.490 -1.163 -39.413 1.00 62.41 84 ASP A O 1
ATOM 662 N N . GLU A 1 85 ? 40.559 -1.776 -40.374 1.00 71.44 85 GLU A N 1
ATOM 663 C CA . GLU A 1 85 ? 40.392 -0.557 -41.156 1.00 71.44 85 GLU A CA 1
ATOM 664 C C . GLU A 1 85 ? 39.671 0.525 -40.340 1.00 71.44 85 GLU A C 1
ATOM 666 O O . GLU A 1 85 ? 38.535 0.332 -39.906 1.00 71.44 85 GLU A O 1
ATOM 671 N N . ALA A 1 86 ? 40.274 1.716 -40.222 1.00 71.50 86 ALA A N 1
ATOM 672 C CA . ALA A 1 86 ? 39.692 2.859 -39.502 1.00 71.50 86 ALA A CA 1
ATOM 673 C C . ALA A 1 86 ? 38.248 3.167 -39.941 1.00 71.50 86 ALA A C 1
ATOM 675 O O . ALA A 1 86 ? 37.371 3.432 -39.125 1.00 71.50 86 ALA A O 1
ATOM 676 N N . ARG A 1 87 ? 37.975 3.070 -41.249 1.00 74.75 87 ARG A N 1
ATOM 677 C CA . ARG A 1 87 ? 36.650 3.321 -41.828 1.00 74.75 87 ARG A CA 1
ATOM 678 C C . ARG A 1 87 ? 35.608 2.292 -41.385 1.00 74.75 87 ARG A C 1
ATOM 680 O O . ARG A 1 87 ? 34.451 2.669 -41.188 1.00 74.75 87 ARG A O 1
ATOM 687 N N . ARG A 1 88 ? 36.003 1.019 -41.267 1.00 76.44 88 ARG A N 1
ATOM 688 C CA . ARG A 1 88 ? 35.147 -0.080 -40.807 1.00 76.44 88 ARG A CA 1
ATOM 689 C C . ARG A 1 88 ? 34.920 0.027 -39.306 1.00 76.44 88 ARG A C 1
ATOM 691 O O . ARG A 1 88 ? 33.764 0.032 -38.898 1.00 76.44 88 ARG A O 1
ATOM 698 N N . PHE A 1 89 ? 35.991 0.230 -38.535 1.00 81.38 89 PHE A N 1
ATOM 699 C CA . PHE A 1 89 ? 35.927 0.486 -37.096 1.00 81.38 89 PHE A CA 1
ATOM 700 C C . PHE A 1 89 ? 34.931 1.598 -36.771 1.00 81.38 89 PHE A C 1
ATOM 702 O O . PHE A 1 89 ? 34.006 1.380 -35.998 1.00 81.38 89 PHE A O 1
ATOM 709 N N . THR A 1 90 ? 35.042 2.761 -37.421 1.00 82.44 90 THR A N 1
ATOM 710 C CA . THR A 1 90 ? 34.112 3.862 -37.162 1.00 82.44 90 THR A CA 1
ATOM 711 C C . THR A 1 90 ? 32.671 3.508 -37.544 1.00 82.44 90 THR A C 1
ATOM 713 O O . THR A 1 90 ? 31.745 3.969 -36.889 1.00 82.44 90 THR A O 1
ATOM 716 N N . THR A 1 91 ? 32.437 2.707 -38.592 1.00 83.12 91 THR A N 1
ATOM 717 C CA . THR A 1 91 ? 31.067 2.284 -38.947 1.00 83.12 91 THR A CA 1
ATOM 718 C C . THR A 1 91 ? 30.493 1.367 -37.872 1.00 83.12 91 THR A C 1
ATOM 720 O O . THR A 1 91 ? 29.357 1.560 -37.452 1.00 83.12 91 THR A O 1
ATOM 723 N N . GLU A 1 92 ? 31.273 0.388 -37.421 1.00 83.94 92 GLU A N 1
ATOM 724 C CA . GLU A 1 92 ? 30.830 -0.557 -36.398 1.00 83.94 92 GLU A CA 1
ATOM 725 C C . GLU A 1 92 ? 30.681 0.099 -35.028 1.00 83.94 92 GLU A C 1
ATOM 727 O O . GLU A 1 92 ? 29.722 -0.200 -34.329 1.00 83.94 92 GLU A O 1
ATOM 732 N N . PHE A 1 93 ? 31.546 1.053 -34.675 1.00 88.19 93 PHE A N 1
ATOM 733 C CA . PHE A 1 93 ? 31.413 1.824 -33.441 1.00 88.19 93 PHE A CA 1
ATOM 734 C C . PHE A 1 93 ? 30.127 2.661 -33.436 1.00 88.19 93 PHE A C 1
ATOM 736 O O . PHE A 1 93 ? 29.391 2.652 -32.456 1.00 88.19 93 PHE A O 1
ATOM 743 N N . LEU A 1 94 ? 29.803 3.333 -34.547 1.00 89.19 94 LEU A N 1
ATOM 744 C CA . LEU A 1 94 ? 28.531 4.052 -34.676 1.00 89.19 94 LEU A CA 1
ATOM 745 C C . LEU A 1 94 ? 27.324 3.103 -34.623 1.00 89.19 94 LEU A C 1
ATOM 747 O O . LEU A 1 94 ? 26.313 3.441 -34.016 1.00 89.19 94 LEU A O 1
ATOM 751 N N . GLY A 1 95 ? 27.431 1.912 -35.217 1.00 89.25 95 GLY A N 1
ATOM 752 C CA . GLY A 1 95 ? 26.413 0.868 -35.087 1.00 89.25 95 GLY A CA 1
ATOM 753 C C . GLY A 1 95 ? 26.241 0.385 -33.650 1.00 89.25 95 GLY A C 1
ATOM 754 O O . GLY A 1 95 ? 25.115 0.237 -33.191 1.00 89.25 95 GLY A O 1
ATOM 755 N N . MET A 1 96 ? 27.342 0.206 -32.920 1.00 90.75 96 MET A N 1
ATOM 756 C CA . MET A 1 96 ? 27.324 -0.130 -31.499 1.00 90.75 96 MET A CA 1
ATOM 757 C C . MET A 1 96 ? 26.620 0.958 -30.685 1.00 90.75 96 MET A C 1
ATOM 759 O O . MET A 1 96 ? 25.755 0.618 -29.889 1.00 90.75 96 MET A O 1
ATOM 763 N N . LEU A 1 97 ? 26.882 2.247 -30.942 1.00 91.94 97 LEU A N 1
ATOM 764 C CA . LEU A 1 97 ? 26.143 3.333 -30.284 1.00 91.94 97 LEU A CA 1
ATOM 765 C C . LEU A 1 97 ? 24.636 3.235 -30.554 1.00 91.94 97 LEU A C 1
ATOM 767 O O . LEU A 1 97 ? 23.849 3.330 -29.621 1.00 91.94 97 LEU A O 1
ATOM 771 N N . VAL A 1 98 ? 24.226 2.985 -31.802 1.00 92.75 98 VAL A N 1
ATOM 772 C CA . VAL A 1 98 ? 22.804 2.812 -32.150 1.00 92.75 98 VAL A CA 1
ATOM 773 C C . VAL A 1 98 ? 22.192 1.600 -31.440 1.00 92.75 98 VAL A C 1
ATOM 775 O O . VAL A 1 98 ? 21.106 1.717 -30.877 1.00 92.75 98 VAL A O 1
ATOM 778 N N . ALA A 1 99 ? 22.879 0.454 -31.432 1.00 93.75 99 ALA A N 1
ATOM 779 C CA . ALA A 1 99 ? 22.416 -0.760 -30.761 1.00 93.75 99 ALA A CA 1
ATOM 780 C C . ALA A 1 99 ? 22.300 -0.562 -29.244 1.00 93.75 99 ALA A C 1
ATOM 782 O O . ALA A 1 99 ? 21.292 -0.939 -28.645 1.00 93.75 99 ALA A O 1
ATOM 783 N N . PHE A 1 100 ? 23.301 0.073 -28.635 1.00 94.75 100 PHE A N 1
ATOM 784 C CA . PHE A 1 100 ? 23.315 0.442 -27.225 1.00 94.75 100 PHE A CA 1
ATOM 785 C C . PHE A 1 100 ? 22.125 1.341 -26.884 1.00 94.75 100 PHE A C 1
ATOM 787 O O . PHE A 1 100 ? 21.362 1.034 -25.970 1.00 94.75 100 PHE A O 1
ATOM 794 N N . THR A 1 101 ? 21.918 2.414 -27.647 1.00 93.81 101 THR A N 1
ATOM 795 C CA . THR A 1 101 ? 20.819 3.355 -27.412 1.00 93.81 101 THR A CA 1
ATOM 796 C C . THR A 1 101 ? 19.460 2.707 -27.610 1.00 93.81 101 THR A C 1
ATOM 798 O O . THR A 1 101 ? 18.575 2.921 -26.791 1.00 93.81 101 THR A O 1
ATOM 801 N N . PHE A 1 102 ? 19.287 1.882 -28.644 1.00 93.88 102 PHE A N 1
ATOM 802 C CA . PHE A 1 102 ? 18.044 1.141 -28.848 1.00 93.88 102 PHE A CA 1
ATOM 803 C C . PHE A 1 102 ? 17.759 0.194 -27.678 1.00 93.88 102 PHE A C 1
ATOM 805 O O . PHE A 1 102 ? 16.643 0.172 -27.170 1.00 93.88 102 PHE A O 1
ATOM 812 N N . SER A 1 103 ? 18.773 -0.535 -27.206 1.00 94.12 103 SER A N 1
ATOM 813 C CA . SER A 1 103 ? 18.640 -1.444 -26.060 1.00 94.12 103 SER A CA 1
ATOM 814 C C . SER A 1 103 ? 18.270 -0.685 -24.785 1.00 94.12 103 SER A C 1
ATOM 816 O O . SER A 1 103 ? 17.345 -1.069 -24.077 1.00 94.12 103 SER A O 1
ATOM 818 N N . SER A 1 104 ? 18.954 0.431 -24.526 1.00 92.62 104 SER A N 1
ATOM 819 C CA . SER A 1 104 ? 18.688 1.327 -23.399 1.00 92.62 104 SER A CA 1
ATOM 820 C C . SER A 1 104 ? 17.268 1.905 -23.456 1.00 92.62 104 SER A C 1
ATOM 822 O O . SER A 1 104 ? 16.552 1.840 -22.460 1.00 92.62 104 SER A O 1
ATOM 824 N N . LEU A 1 105 ? 16.815 2.386 -24.620 1.00 90.56 105 LEU A N 1
ATOM 825 C CA . LEU A 1 105 ? 15.445 2.875 -24.804 1.00 90.56 105 LEU A CA 1
ATOM 826 C C . LEU A 1 105 ? 14.407 1.762 -24.678 1.00 90.56 105 LEU A C 1
ATOM 828 O O . LEU A 1 105 ? 13.348 2.008 -24.121 1.00 90.56 105 LEU A O 1
ATOM 832 N N . TYR A 1 106 ? 14.688 0.552 -25.157 1.00 89.50 106 TYR A N 1
ATOM 833 C CA . TYR A 1 106 ? 13.777 -0.580 -25.006 1.00 89.50 106 TYR A CA 1
ATOM 834 C C . TYR A 1 106 ? 13.586 -0.940 -23.530 1.00 89.50 106 TYR A C 1
ATOM 836 O O . TYR A 1 106 ? 12.453 -1.038 -23.071 1.00 89.50 106 TYR A O 1
ATOM 844 N N . VAL A 1 107 ? 14.676 -1.050 -22.764 1.00 86.19 107 VAL A N 1
ATOM 845 C CA . VAL A 1 107 ? 14.602 -1.253 -21.306 1.00 86.19 107 VAL A CA 1
ATOM 846 C C . VAL A 1 107 ? 13.866 -0.089 -20.634 1.00 86.19 107 VAL A C 1
ATOM 848 O O . VAL A 1 107 ? 13.082 -0.292 -19.716 1.00 86.19 107 VAL A O 1
ATOM 851 N N . TYR A 1 108 ? 14.075 1.138 -21.110 1.00 83.50 108 TYR A N 1
ATOM 852 C CA . TYR A 1 108 ? 13.410 2.317 -20.565 1.00 83.50 108 TYR A CA 1
ATOM 853 C C . TYR A 1 108 ? 11.919 2.418 -20.923 1.00 83.50 108 TYR A C 1
ATOM 855 O O . TYR A 1 108 ? 11.173 2.974 -20.133 1.00 83.50 108 TYR A O 1
ATOM 863 N N . LEU A 1 109 ? 11.470 1.935 -22.088 1.00 79.94 109 LEU A N 1
ATOM 864 C CA . LEU A 1 109 ? 10.128 2.206 -22.637 1.00 79.94 109 LEU A CA 1
ATOM 865 C C . LEU A 1 109 ? 9.222 0.984 -22.773 1.00 79.94 109 LEU A C 1
ATOM 867 O O . LEU A 1 109 ? 8.011 1.160 -22.844 1.00 79.94 109 LEU A O 1
ATOM 871 N N . ALA A 1 110 ? 9.772 -0.222 -22.847 1.00 76.00 110 ALA A N 1
ATOM 872 C CA . ALA A 1 110 ? 9.035 -1.414 -23.268 1.00 76.00 110 ALA A CA 1
ATOM 873 C C . ALA A 1 110 ? 9.126 -2.582 -22.278 1.00 76.00 110 ALA A C 1
ATOM 875 O O . ALA A 1 110 ? 8.658 -3.678 -22.571 1.00 76.00 110 ALA A O 1
ATOM 876 N N . THR A 1 111 ? 9.719 -2.368 -21.105 1.00 71.56 111 THR A N 1
ATOM 877 C CA . THR A 1 111 ? 9.784 -3.370 -20.036 1.00 71.56 111 THR A CA 1
ATOM 878 C C . THR A 1 111 ? 9.302 -2.772 -18.717 1.00 71.56 111 THR A C 1
ATOM 880 O O . THR A 1 111 ? 9.235 -1.548 -18.568 1.00 71.56 111 THR A O 1
ATOM 883 N N . ASP A 1 112 ? 9.001 -3.627 -17.741 1.00 64.31 112 ASP A N 1
ATOM 884 C CA . ASP A 1 112 ? 8.757 -3.254 -16.343 1.00 64.31 112 ASP A CA 1
ATOM 885 C C . ASP A 1 112 ? 10.048 -3.203 -15.498 1.00 64.31 112 ASP A C 1
ATOM 887 O O . ASP A 1 112 ? 9.992 -2.953 -14.298 1.00 64.31 112 ASP A O 1
ATOM 891 N N . ILE A 1 113 ? 11.218 -3.351 -16.133 1.00 71.50 113 ILE A N 1
ATOM 892 C CA . ILE A 1 113 ? 12.530 -3.344 -15.474 1.00 71.50 113 ILE A CA 1
ATOM 893 C C . ILE A 1 113 ? 12.898 -1.934 -14.995 1.00 71.50 113 ILE A C 1
ATOM 895 O O . ILE A 1 113 ? 12.833 -0.967 -15.756 1.00 71.50 113 ILE A O 1
ATOM 899 N N . SER A 1 114 ? 13.376 -1.801 -13.758 1.00 66.62 114 SER A N 1
ATOM 900 C CA . SER A 1 114 ? 13.982 -0.557 -13.260 1.00 66.62 114 SER A CA 1
ATOM 901 C C . SER A 1 114 ? 15.060 -0.034 -14.218 1.00 66.62 114 SER A C 1
ATOM 903 O O . SER A 1 114 ? 16.023 -0.734 -14.527 1.00 66.62 114 SER A O 1
ATOM 905 N N . TYR A 1 115 ? 14.932 1.208 -14.691 1.00 76.62 115 TYR A N 1
ATOM 906 C CA . TYR A 1 115 ? 15.979 1.807 -15.517 1.00 76.62 115 TYR A CA 1
ATOM 907 C C . TYR A 1 115 ? 17.059 2.407 -14.615 1.00 76.62 115 TYR A C 1
ATOM 909 O O . TYR A 1 115 ? 16.888 3.518 -14.114 1.00 76.62 115 TYR A O 1
ATOM 917 N N . ASP A 1 116 ? 18.166 1.685 -14.421 1.00 79.69 116 ASP A N 1
ATOM 918 C CA . ASP A 1 116 ? 19.337 2.183 -13.689 1.00 79.69 116 ASP A CA 1
ATOM 919 C C . ASP A 1 116 ? 20.298 2.943 -14.634 1.00 79.69 116 ASP A C 1
ATOM 921 O O . ASP A 1 116 ? 21.039 2.331 -15.416 1.00 79.69 116 ASP A O 1
ATOM 925 N N . PRO A 1 117 ? 20.343 4.289 -14.573 1.00 81.25 117 PRO A N 1
ATOM 926 C CA . PRO A 1 117 ? 21.233 5.087 -15.409 1.00 81.25 117 PRO A CA 1
ATOM 927 C C . PRO A 1 117 ? 22.721 4.881 -15.080 1.00 81.25 117 PRO A C 1
ATOM 929 O O . PRO A 1 117 ? 23.558 5.080 -15.963 1.00 81.25 117 PRO A O 1
ATOM 932 N N . GLN A 1 118 ? 23.069 4.478 -13.851 1.00 85.81 118 GLN A N 1
ATOM 933 C CA . GLN A 1 118 ? 24.446 4.171 -13.455 1.00 85.81 118 GLN A CA 1
ATOM 934 C C . GLN A 1 118 ? 24.907 2.866 -14.107 1.00 85.81 118 GLN A C 1
ATOM 936 O O . GLN A 1 118 ? 25.981 2.846 -14.712 1.00 85.81 118 GLN A O 1
ATOM 941 N N . MET A 1 119 ? 24.078 1.815 -14.076 1.00 89.44 119 MET A N 1
ATOM 942 C CA . MET A 1 119 ? 24.337 0.563 -14.801 1.00 89.44 119 MET A CA 1
ATOM 943 C C . MET A 1 119 ? 24.487 0.806 -16.305 1.00 89.44 119 MET A C 1
ATOM 945 O O . MET A 1 119 ? 25.435 0.306 -16.920 1.00 89.44 119 MET A O 1
ATOM 949 N N . MET A 1 120 ? 23.586 1.591 -16.911 1.00 90.94 120 MET A N 1
ATOM 950 C CA . MET A 1 120 ? 23.659 1.904 -18.344 1.00 90.94 120 MET A CA 1
ATOM 951 C C . MET A 1 120 ? 24.946 2.660 -18.686 1.00 90.94 120 MET A C 1
ATOM 953 O O . MET A 1 120 ? 25.629 2.311 -19.651 1.00 90.94 120 MET A O 1
ATOM 957 N N . ALA A 1 121 ? 25.333 3.649 -17.876 1.00 89.19 121 ALA A N 1
ATOM 958 C CA . ALA A 1 121 ? 26.577 4.388 -18.072 1.00 89.19 121 ALA A CA 1
ATOM 959 C C . ALA A 1 121 ? 27.817 3.497 -17.914 1.00 89.19 121 ALA A C 1
ATOM 961 O O . ALA A 1 121 ? 28.694 3.526 -18.778 1.00 89.19 121 ALA A O 1
ATOM 962 N N . ALA A 1 122 ? 27.876 2.672 -16.864 1.00 91.69 122 ALA A N 1
ATOM 963 C CA . ALA A 1 122 ? 28.964 1.719 -16.642 1.00 91.69 122 ALA A CA 1
ATOM 964 C C . ALA A 1 122 ? 29.119 0.757 -17.829 1.00 91.69 122 ALA A C 1
ATOM 966 O O . ALA A 1 122 ? 30.221 0.577 -18.352 1.00 91.69 122 ALA A O 1
ATOM 967 N N . THR A 1 123 ? 27.994 0.216 -18.304 1.00 93.50 123 THR A N 1
ATOM 968 C CA . THR A 1 123 ? 27.929 -0.667 -19.474 1.00 93.50 123 THR A CA 1
ATOM 969 C C . THR A 1 123 ? 28.457 0.037 -20.724 1.00 93.50 123 THR A C 1
ATOM 971 O O . THR A 1 123 ? 29.326 -0.496 -21.412 1.00 93.50 123 THR A O 1
ATOM 974 N N . GLY A 1 124 ? 27.975 1.249 -21.019 1.00 92.31 124 GLY A N 1
ATOM 975 C CA . GLY A 1 124 ? 28.354 1.992 -22.225 1.00 92.31 124 GLY A CA 1
ATOM 976 C C . GLY A 1 124 ? 29.820 2.432 -22.240 1.00 92.31 124 GLY A C 1
ATOM 977 O O . GLY A 1 124 ? 30.486 2.333 -23.277 1.00 92.31 124 GLY A O 1
ATOM 978 N N . VAL A 1 125 ? 30.348 2.876 -21.092 1.00 91.88 125 VAL A N 1
ATOM 979 C CA . VAL A 1 125 ? 31.757 3.276 -20.939 1.00 91.88 125 VAL A CA 1
ATOM 980 C C . VAL A 1 125 ? 32.679 2.080 -21.148 1.00 91.88 125 VAL A C 1
ATOM 982 O O . VAL A 1 125 ? 33.617 2.167 -21.946 1.00 91.88 125 VAL A O 1
ATOM 985 N N . LEU A 1 126 ? 32.401 0.953 -20.485 1.00 94.44 126 LEU A N 1
ATOM 986 C CA . LEU A 1 126 ? 33.223 -0.247 -20.617 1.00 94.44 126 LEU A CA 1
ATOM 987 C C . LEU A 1 126 ? 33.147 -0.830 -22.033 1.00 94.44 126 LEU A C 1
ATOM 989 O O . LEU A 1 126 ? 34.186 -1.138 -22.619 1.00 94.44 126 LEU A O 1
ATOM 993 N N . LEU A 1 127 ? 31.949 -0.904 -22.620 1.00 93.81 127 LEU A N 1
ATOM 994 C CA . LEU A 1 127 ? 31.767 -1.410 -23.980 1.00 93.81 127 LEU A CA 1
ATOM 995 C C . LEU A 1 127 ? 32.547 -0.568 -24.996 1.00 93.81 127 LEU A C 1
ATOM 997 O O . LEU A 1 127 ? 33.245 -1.110 -25.855 1.00 93.81 127 LEU A O 1
ATOM 1001 N N . SER A 1 128 ? 32.497 0.760 -24.856 1.00 91.06 128 SER A N 1
ATOM 1002 C CA . SER A 1 128 ? 33.276 1.680 -25.688 1.00 91.06 128 SER A CA 1
ATOM 1003 C C . SER A 1 128 ? 34.781 1.464 -25.509 1.00 91.06 128 SER A C 1
ATOM 1005 O O . SER A 1 128 ? 35.508 1.365 -26.499 1.00 91.06 128 SER A O 1
ATOM 1007 N N . ALA A 1 129 ? 35.255 1.337 -24.266 1.00 90.75 129 ALA A N 1
ATOM 1008 C CA . ALA A 1 129 ? 36.666 1.098 -23.968 1.00 90.75 129 ALA A CA 1
ATOM 1009 C C . ALA A 1 129 ? 37.173 -0.210 -24.597 1.00 90.75 129 ALA A C 1
ATOM 1011 O O . ALA A 1 129 ? 38.229 -0.214 -25.234 1.00 90.75 129 ALA A O 1
ATOM 1012 N N . ILE A 1 130 ? 36.395 -1.293 -24.497 1.00 90.31 130 ILE A N 1
ATOM 1013 C CA . ILE A 1 130 ? 36.704 -2.584 -25.124 1.00 90.31 130 ILE A CA 1
ATOM 1014 C C . ILE A 1 130 ? 36.787 -2.437 -26.648 1.00 90.31 130 ILE A C 1
ATOM 1016 O O . ILE A 1 130 ? 37.735 -2.932 -27.265 1.00 90.31 130 ILE A O 1
ATOM 1020 N N . PHE A 1 131 ? 35.854 -1.708 -27.265 1.00 87.06 131 PHE A N 1
ATOM 1021 C CA . PHE A 1 131 ? 35.836 -1.494 -28.715 1.00 87.06 131 PHE A CA 1
ATOM 1022 C C . PHE A 1 131 ? 37.097 -0.761 -29.208 1.00 87.06 131 PHE A C 1
ATOM 1024 O O . PHE A 1 131 ? 37.754 -1.204 -30.156 1.00 87.06 131 PHE A O 1
ATOM 1031 N N . PHE A 1 132 ? 37.482 0.330 -28.537 1.00 85.94 132 PHE A N 1
ATOM 1032 C CA . PHE A 1 132 ? 38.686 1.097 -28.873 1.00 85.94 132 PHE A CA 1
ATOM 1033 C C . PHE A 1 132 ? 39.983 0.327 -28.592 1.00 85.94 132 PHE A C 1
ATOM 1035 O O . PHE A 1 132 ? 40.904 0.371 -29.411 1.00 85.94 132 PHE A O 1
ATOM 1042 N N . ALA A 1 133 ? 40.061 -0.401 -27.473 1.00 85.25 133 ALA A N 1
ATOM 1043 C CA . ALA A 1 133 ? 41.215 -1.237 -27.144 1.00 85.25 133 ALA A CA 1
ATOM 1044 C C . ALA A 1 133 ? 41.430 -2.324 -28.206 1.00 85.25 133 ALA A C 1
ATOM 1046 O O . ALA A 1 133 ? 42.547 -2.539 -28.673 1.00 85.25 133 ALA A O 1
ATOM 1047 N N . THR A 1 134 ? 40.345 -2.947 -28.659 1.00 82.19 134 THR A N 1
ATOM 1048 C CA . THR A 1 134 ? 40.366 -3.981 -29.701 1.00 82.19 134 THR A CA 1
ATOM 1049 C C . THR A 1 134 ? 40.874 -3.436 -31.019 1.00 82.19 134 THR A C 1
ATOM 1051 O O . THR A 1 134 ? 41.787 -4.008 -31.612 1.00 82.19 134 THR A O 1
ATOM 1054 N N . TYR A 1 135 ? 40.367 -2.284 -31.455 1.00 81.81 135 TYR A N 1
ATOM 1055 C CA . TYR A 1 135 ? 40.894 -1.630 -32.648 1.00 81.81 135 TYR A CA 1
ATOM 1056 C C . TYR A 1 135 ? 42.392 -1.328 -32.521 1.00 81.81 135 TYR A C 1
ATOM 1058 O O . TYR A 1 135 ? 43.163 -1.631 -33.430 1.00 81.81 135 TYR A O 1
ATOM 1066 N N . ALA A 1 136 ? 42.832 -0.802 -31.375 1.00 78.00 136 ALA A N 1
ATOM 1067 C CA . ALA A 1 136 ? 44.238 -0.480 -31.151 1.00 78.00 136 ALA A CA 1
ATOM 1068 C C . ALA A 1 136 ? 45.156 -1.722 -31.130 1.00 78.00 136 ALA A C 1
ATOM 1070 O O . ALA A 1 136 ? 46.316 -1.628 -31.539 1.00 78.00 136 ALA A O 1
ATOM 1071 N N . LEU A 1 137 ? 44.646 -2.878 -30.690 1.00 75.56 137 LEU A N 1
ATOM 1072 C CA . LEU A 1 137 ? 45.381 -4.147 -30.631 1.00 75.56 137 LEU A CA 1
ATOM 1073 C C . LEU A 1 137 ? 45.442 -4.875 -31.980 1.00 75.56 137 LEU A C 1
ATOM 1075 O O . LEU A 1 137 ? 46.501 -5.388 -32.345 1.00 75.56 137 LEU A O 1
ATOM 1079 N N . PHE A 1 138 ? 44.335 -4.917 -32.726 1.00 72.44 138 PHE A N 1
ATOM 1080 C CA . PHE A 1 138 ? 44.230 -5.681 -33.978 1.00 72.44 138 PHE A CA 1
ATOM 1081 C C . PHE A 1 138 ? 44.666 -4.904 -35.222 1.00 72.44 138 PHE A C 1
ATOM 1083 O O . PHE A 1 138 ? 44.773 -5.482 -36.307 1.00 72.44 138 PHE A O 1
ATOM 1090 N N . ARG A 1 139 ? 44.971 -3.611 -35.086 1.00 68.50 139 ARG A N 1
ATOM 1091 C CA . ARG A 1 139 ? 45.463 -2.808 -36.201 1.00 68.50 139 ARG A CA 1
ATOM 1092 C C . ARG A 1 139 ? 46.827 -3.305 -36.714 1.00 68.50 139 ARG A C 1
ATOM 1094 O O . ARG A 1 139 ? 47.786 -3.374 -35.942 1.00 68.50 139 ARG A O 1
ATOM 1101 N N . PRO A 1 140 ? 46.978 -3.620 -38.016 1.00 59.66 140 PRO A N 1
ATOM 1102 C CA . PRO A 1 140 ? 48.187 -4.210 -38.552 1.00 59.66 140 PRO A CA 1
ATOM 1103 C C . PRO A 1 140 ? 49.299 -3.173 -38.523 1.00 59.66 140 PRO A C 1
ATOM 1105 O O . PRO A 1 140 ? 49.256 -2.156 -39.214 1.00 59.66 140 PRO A O 1
ATOM 1108 N N . ARG A 1 141 ? 50.352 -3.479 -37.768 1.00 57.00 141 ARG A N 1
ATOM 1109 C CA . ARG A 1 141 ? 51.546 -2.633 -37.627 1.00 57.00 141 ARG A CA 1
ATOM 1110 C C . ARG A 1 141 ? 52.369 -2.474 -38.922 1.00 57.00 141 ARG A C 1
ATOM 1112 O O . ARG A 1 141 ? 53.330 -1.714 -38.923 1.00 57.00 141 ARG A O 1
ATOM 1119 N N . ASN A 1 142 ? 52.003 -3.156 -40.017 1.00 48.97 142 ASN A N 1
ATOM 1120 C CA . ASN A 1 142 ? 52.903 -3.451 -41.143 1.00 48.97 142 ASN A CA 1
ATOM 1121 C C . ASN A 1 142 ? 52.494 -2.904 -42.534 1.00 48.97 142 ASN A C 1
ATOM 1123 O O . ASN A 1 142 ? 53.065 -3.361 -43.519 1.00 48.97 142 ASN A O 1
ATOM 1127 N N . LEU A 1 143 ? 51.542 -1.966 -42.678 1.00 50.91 143 LEU A N 1
ATOM 1128 C CA . LEU A 1 143 ? 51.053 -1.554 -44.020 1.00 50.91 143 LEU A CA 1
ATOM 1129 C C . LEU A 1 143 ? 51.256 -0.078 -44.433 1.00 50.91 143 LEU A C 1
ATOM 1131 O O . LEU A 1 143 ? 50.879 0.281 -45.546 1.00 50.91 143 LEU A O 1
ATOM 1135 N N . ARG A 1 144 ? 51.903 0.781 -43.629 1.00 48.69 144 ARG A N 1
ATOM 1136 C CA . ARG A 1 144 ? 52.351 2.136 -44.044 1.00 48.69 144 ARG A CA 1
ATOM 1137 C C . ARG A 1 144 ? 53.675 2.526 -43.358 1.00 48.69 144 ARG A C 1
ATOM 1139 O O . ARG A 1 144 ? 53.930 2.037 -42.262 1.00 48.69 144 ARG A O 1
ATOM 1146 N N . PRO A 1 145 ? 54.500 3.426 -43.938 1.00 46.09 145 PRO A N 1
ATOM 1147 C CA . PRO A 1 145 ? 55.863 3.723 -43.460 1.00 46.09 145 PRO A CA 1
ATOM 1148 C C . PRO A 1 145 ? 55.949 4.470 -42.113 1.00 46.09 145 PRO A C 1
ATOM 1150 O O . PRO A 1 145 ? 57.043 4.776 -41.650 1.00 46.09 145 PRO A O 1
ATOM 1153 N N . ARG A 1 146 ? 54.823 4.751 -41.444 1.00 51.53 146 ARG A N 1
ATOM 1154 C CA . ARG A 1 146 ? 54.792 5.317 -40.088 1.00 51.53 146 ARG A CA 1
ATOM 1155 C C . ARG A 1 146 ? 54.325 4.249 -39.104 1.00 51.53 146 ARG A C 1
ATOM 1157 O O . ARG A 1 146 ? 53.155 3.880 -39.108 1.00 51.53 146 ARG A O 1
ATOM 1164 N N . ARG A 1 147 ? 55.237 3.769 -38.249 1.00 54.75 147 ARG A N 1
ATOM 1165 C CA . ARG A 1 147 ? 54.902 2.930 -37.087 1.00 54.75 147 ARG A CA 1
ATOM 1166 C C . ARG A 1 147 ? 54.035 3.746 -36.134 1.00 54.75 147 ARG A C 1
ATOM 1168 O O . ARG A 1 147 ? 54.544 4.572 -35.385 1.00 54.75 147 ARG A O 1
ATOM 1175 N N . VAL A 1 148 ? 52.730 3.519 -36.163 1.00 60.03 148 VAL A N 1
ATOM 1176 C CA . VAL A 1 148 ? 51.822 4.079 -35.167 1.00 60.03 148 VAL A CA 1
ATOM 1177 C C . VAL A 1 148 ? 51.733 3.066 -34.023 1.00 60.03 148 VAL A C 1
ATOM 1179 O O . VAL A 1 148 ? 51.259 1.949 -34.216 1.00 60.03 148 VAL A O 1
ATOM 1182 N N . GLY A 1 149 ? 52.264 3.415 -32.848 1.00 68.19 149 GLY A N 1
ATOM 1183 C CA . GLY A 1 149 ? 52.113 2.598 -31.639 1.00 68.19 149 GLY A CA 1
ATOM 1184 C C . GLY A 1 149 ? 50.650 2.524 -31.182 1.00 68.19 149 GLY A C 1
ATOM 1185 O O . GLY A 1 149 ? 49.806 3.265 -31.681 1.00 68.19 149 GLY A O 1
ATOM 1186 N N . VAL A 1 150 ? 50.352 1.671 -30.196 1.00 69.94 150 VAL A N 1
ATOM 1187 C CA . VAL A 1 150 ? 48.999 1.526 -29.609 1.00 69.94 150 VAL A CA 1
ATOM 1188 C C . VAL A 1 150 ? 48.352 2.885 -29.259 1.00 69.94 150 VAL A C 1
ATOM 1190 O O . VAL A 1 150 ? 47.207 3.093 -29.662 1.00 69.94 150 VAL A O 1
ATOM 1193 N N . PRO A 1 151 ? 49.065 3.862 -28.649 1.00 76.00 151 PRO A N 1
ATOM 1194 C CA . PRO A 1 151 ? 48.493 5.187 -28.385 1.00 76.00 151 PRO A CA 1
ATOM 1195 C C . PRO A 1 151 ? 48.082 5.943 -29.653 1.00 76.00 151 PRO A C 1
ATOM 1197 O O . PRO A 1 151 ? 47.025 6.563 -29.702 1.00 76.00 151 PRO A O 1
ATOM 1200 N N . GLY A 1 152 ? 48.880 5.867 -30.719 1.00 73.94 152 GLY A N 1
ATOM 1201 C CA . GLY A 1 152 ? 48.543 6.540 -31.970 1.00 73.94 152 GLY A CA 1
ATOM 1202 C C . GLY A 1 152 ? 47.407 5.845 -32.732 1.00 73.94 152 GLY A C 1
ATOM 1203 O O . GLY A 1 152 ? 46.640 6.511 -33.422 1.00 73.94 152 GLY A O 1
ATOM 1204 N N . ALA A 1 153 ? 47.256 4.521 -32.587 1.00 74.12 153 ALA A N 1
ATOM 1205 C CA . ALA A 1 153 ? 46.128 3.792 -33.161 1.00 74.12 153 ALA A CA 1
ATOM 1206 C C . ALA A 1 153 ? 44.812 4.202 -32.488 1.00 74.12 153 ALA A C 1
ATOM 1208 O O . ALA A 1 153 ? 43.820 4.412 -33.184 1.00 74.12 153 ALA A O 1
ATOM 1209 N N . PHE A 1 154 ? 44.837 4.396 -31.167 1.00 78.00 154 PHE A N 1
ATOM 1210 C CA . PHE A 1 154 ? 43.722 4.958 -30.410 1.00 78.00 154 PHE A CA 1
ATOM 1211 C C . PHE A 1 154 ? 43.364 6.374 -30.884 1.00 78.00 154 PHE A C 1
ATOM 1213 O O . PHE A 1 154 ? 42.209 6.621 -31.227 1.00 78.00 154 PHE A O 1
ATOM 1220 N N . VAL A 1 155 ? 44.349 7.279 -30.987 1.00 79.25 155 VAL A N 1
ATOM 1221 C CA . VAL A 1 155 ? 44.135 8.665 -31.455 1.00 79.25 155 VAL A CA 1
ATOM 1222 C C . VAL A 1 155 ? 43.529 8.697 -32.857 1.00 79.25 155 VAL A C 1
ATOM 1224 O O . VAL A 1 155 ? 42.593 9.448 -33.106 1.00 79.25 155 VAL A O 1
ATOM 1227 N N . GLU A 1 156 ? 44.006 7.860 -33.776 1.00 77.75 156 GLU A N 1
ATOM 1228 C CA . GLU A 1 156 ? 43.437 7.811 -35.123 1.00 77.75 156 GLU A CA 1
ATOM 1229 C C . GLU A 1 156 ? 42.008 7.259 -35.141 1.00 77.75 156 GLU A C 1
ATOM 1231 O O . GLU A 1 156 ? 41.164 7.785 -35.865 1.00 77.75 156 GLU A O 1
ATOM 1236 N N . GLY A 1 157 ? 41.717 6.233 -34.335 1.00 77.31 157 GLY A N 1
ATOM 1237 C CA . GLY A 1 157 ? 40.350 5.742 -34.156 1.00 77.31 157 GLY A CA 1
ATOM 1238 C C . GLY A 1 157 ? 39.431 6.839 -33.619 1.00 77.31 157 GLY A C 1
ATOM 1239 O O . GLY A 1 157 ? 38.340 7.043 -34.147 1.00 77.31 157 GLY A O 1
ATOM 1240 N N . ALA A 1 158 ? 39.898 7.598 -32.624 1.00 80.31 158 ALA A N 1
ATOM 1241 C CA . ALA A 1 158 ? 39.154 8.704 -32.031 1.00 80.31 158 ALA A CA 1
ATOM 1242 C C . ALA A 1 158 ? 38.903 9.833 -33.042 1.00 80.31 158 ALA A C 1
ATOM 1244 O O . ALA A 1 158 ? 37.765 10.269 -33.195 1.00 80.31 158 ALA A O 1
ATOM 1245 N N . LEU A 1 159 ? 39.926 10.259 -33.789 1.00 83.06 159 LEU A N 1
ATOM 1246 C CA . LEU A 1 159 ? 39.799 11.288 -34.826 1.00 83.06 159 LEU A CA 1
ATOM 1247 C C . LEU A 1 159 ? 38.884 10.847 -35.977 1.00 83.06 159 LEU A C 1
ATOM 1249 O O . LEU A 1 159 ? 38.074 11.641 -36.452 1.00 83.06 159 LEU A O 1
ATOM 1253 N N . GLY A 1 160 ? 38.973 9.583 -36.406 1.00 80.56 160 GLY A N 1
ATOM 1254 C CA . GLY A 1 160 ? 38.083 9.017 -37.423 1.00 80.56 160 GLY A CA 1
ATOM 1255 C C . GLY A 1 160 ? 36.621 9.000 -36.972 1.00 80.56 160 GLY A C 1
ATOM 1256 O O . GLY A 1 160 ? 35.729 9.387 -37.731 1.00 80.56 160 GLY A O 1
ATOM 1257 N N . THR A 1 161 ? 36.380 8.621 -35.715 1.00 83.50 161 THR A N 1
ATOM 1258 C CA . THR A 1 161 ? 35.050 8.662 -35.098 1.00 83.50 161 THR A CA 1
ATOM 1259 C C . THR A 1 161 ? 34.529 10.087 -34.954 1.00 83.50 161 THR A C 1
ATOM 1261 O O . THR A 1 161 ? 33.412 10.352 -35.393 1.00 83.50 161 THR A O 1
ATOM 1264 N N . LEU A 1 162 ? 35.336 11.025 -34.449 1.00 84.19 162 LEU A N 1
ATOM 1265 C CA . LEU A 1 162 ? 34.979 12.446 -34.363 1.00 84.19 162 LEU A CA 1
ATOM 1266 C C . LEU A 1 162 ? 34.611 13.012 -35.739 1.00 84.19 162 LEU A C 1
ATOM 1268 O O . LEU A 1 162 ? 33.547 13.605 -35.894 1.00 84.19 162 LEU A O 1
ATOM 1272 N N . GLY A 1 163 ? 35.430 12.753 -36.762 1.00 85.00 163 GLY A N 1
ATOM 1273 C CA . GLY A 1 163 ? 35.167 13.211 -38.126 1.00 85.00 163 GLY A CA 1
ATOM 1274 C C . GLY A 1 163 ? 33.831 12.714 -38.685 1.00 85.00 163 GLY A C 1
ATOM 1275 O O . GLY A 1 163 ? 33.155 13.450 -39.400 1.00 85.00 163 GLY A O 1
ATOM 1276 N N . ARG A 1 164 ? 33.402 11.493 -38.334 1.00 84.50 164 ARG A N 1
ATOM 1277 C CA . ARG A 1 164 ? 32.072 10.995 -38.712 1.00 84.50 164 ARG A CA 1
ATOM 1278 C C . ARG A 1 164 ? 30.944 11.537 -37.844 1.00 84.50 164 ARG A C 1
ATOM 1280 O O . ARG A 1 164 ? 29.867 11.770 -38.388 1.00 84.50 164 ARG A O 1
ATOM 1287 N N . LEU A 1 165 ? 31.165 11.747 -36.549 1.00 85.06 165 LEU A N 1
ATOM 1288 C CA . LEU A 1 165 ? 30.161 12.306 -35.639 1.00 85.06 165 LEU A CA 1
ATOM 1289 C C . LEU A 1 165 ? 29.748 13.733 -36.028 1.00 85.06 165 LEU A C 1
ATOM 1291 O O . LEU A 1 165 ? 28.593 14.088 -35.841 1.00 85.06 165 LEU A O 1
ATOM 1295 N N . PHE A 1 166 ? 30.636 14.513 -36.653 1.00 87.00 166 PHE A N 1
ATOM 1296 C CA . PHE A 1 166 ? 30.318 15.856 -37.165 1.00 87.00 166 PHE A CA 1
ATOM 1297 C C . PHE A 1 166 ? 29.672 15.882 -38.564 1.00 87.00 166 PHE A C 1
ATOM 1299 O O . PHE A 1 166 ? 29.447 16.952 -39.125 1.00 87.00 166 PHE A O 1
ATOM 1306 N N . THR A 1 167 ? 29.345 14.726 -39.148 1.00 90.25 167 THR A N 1
ATOM 1307 C CA . THR A 1 167 ? 28.498 14.666 -40.355 1.00 90.25 167 THR A CA 1
ATOM 1308 C C . THR A 1 167 ? 27.015 14.771 -39.977 1.00 90.25 167 THR A C 1
ATOM 1310 O O . THR A 1 167 ? 26.674 14.430 -38.846 1.00 90.25 167 THR A O 1
ATOM 1313 N N . PRO A 1 168 ? 26.093 15.134 -40.894 1.00 89.38 168 PRO A N 1
ATOM 1314 C CA . PRO A 1 168 ? 24.658 15.154 -40.584 1.00 89.38 168 PRO A CA 1
ATOM 1315 C C . PRO A 1 168 ? 24.138 13.826 -40.009 1.00 89.38 168 PRO A C 1
ATOM 1317 O O . PRO A 1 168 ? 23.405 13.820 -39.026 1.00 89.38 168 PRO A O 1
ATOM 1320 N N . ALA A 1 169 ? 24.580 12.688 -40.559 1.00 84.06 169 ALA A N 1
ATOM 1321 C CA . ALA A 1 169 ? 24.231 11.366 -40.036 1.00 84.06 169 ALA A CA 1
ATOM 1322 C C . ALA A 1 169 ? 24.849 11.097 -38.652 1.00 84.06 169 ALA A C 1
ATOM 1324 O O . ALA A 1 169 ? 24.200 10.515 -37.788 1.00 84.06 169 ALA A O 1
ATOM 1325 N N . GLY A 1 170 ? 26.088 11.539 -38.427 1.00 86.06 170 GLY A N 1
ATOM 1326 C CA . GLY A 1 170 ? 26.755 11.439 -37.130 1.00 86.06 170 GLY A CA 1
ATOM 1327 C C . GLY A 1 170 ? 26.080 12.268 -36.040 1.00 86.06 170 GLY A C 1
ATOM 1328 O O . GLY A 1 170 ? 25.907 11.774 -34.931 1.00 86.06 170 GLY A O 1
ATOM 1329 N N . LEU A 1 171 ? 25.628 13.479 -36.372 1.00 88.81 171 LEU A N 1
ATOM 1330 C CA . LEU A 1 171 ? 24.890 14.351 -35.459 1.00 88.81 171 LEU A CA 1
ATOM 1331 C C . LEU A 1 171 ? 23.533 13.748 -35.083 1.00 88.81 171 LEU A C 1
ATOM 1333 O O . LEU A 1 171 ? 23.148 13.820 -33.920 1.00 88.81 171 LEU A O 1
ATOM 1337 N N . LEU A 1 172 ? 22.840 13.095 -36.025 1.00 90.50 172 LEU A N 1
ATOM 1338 C CA . LEU A 1 172 ? 21.608 12.352 -35.733 1.00 90.50 172 LEU A CA 1
ATOM 1339 C C . LEU A 1 172 ? 21.861 11.164 -34.797 1.00 90.50 172 LEU A C 1
ATOM 1341 O O . LEU A 1 172 ? 21.099 10.963 -33.855 1.00 90.50 172 LEU A O 1
ATOM 1345 N N . ILE A 1 173 ? 22.942 10.406 -35.014 1.00 89.69 173 ILE A N 1
ATOM 1346 C CA . ILE A 1 173 ? 23.333 9.305 -34.117 1.00 89.69 173 ILE A CA 1
ATOM 1347 C C . ILE A 1 173 ? 23.674 9.844 -32.727 1.00 89.69 173 ILE A C 1
ATOM 1349 O O . ILE A 1 173 ? 23.273 9.249 -31.733 1.00 89.69 173 ILE A O 1
ATOM 1353 N N . LEU A 1 174 ? 24.372 10.978 -32.644 1.00 87.56 174 LEU A N 1
ATOM 1354 C CA . LEU A 1 174 ? 24.717 11.606 -31.373 1.00 87.56 174 LEU A CA 1
ATOM 1355 C C . LEU A 1 174 ? 23.466 12.099 -30.630 1.00 87.56 174 LEU A C 1
ATOM 1357 O O . LEU A 1 174 ? 23.323 11.847 -29.436 1.00 87.56 174 LEU A O 1
ATOM 1361 N N . ALA A 1 175 ? 22.536 12.747 -31.337 1.00 87.88 175 ALA A N 1
ATOM 1362 C CA . ALA A 1 175 ? 21.256 13.174 -30.777 1.00 87.88 175 ALA A CA 1
ATOM 1363 C C . ALA A 1 175 ? 20.434 11.976 -30.272 1.00 87.88 175 ALA A C 1
ATOM 1365 O O . ALA A 1 175 ? 19.922 12.002 -29.151 1.00 87.88 175 ALA A O 1
ATOM 1366 N N . PHE A 1 176 ? 20.373 10.895 -31.056 1.00 91.94 176 PHE A N 1
ATOM 1367 C CA . PHE A 1 176 ? 19.735 9.648 -30.641 1.00 91.94 176 PHE A CA 1
ATOM 1368 C C . PHE A 1 176 ? 20.414 9.072 -29.392 1.00 91.94 176 PHE A C 1
ATOM 1370 O O . PHE A 1 176 ? 19.739 8.781 -28.410 1.00 91.94 176 PHE A O 1
ATOM 1377 N N . PHE A 1 177 ? 21.748 9.012 -29.371 1.00 89.56 177 PHE A N 1
ATOM 1378 C CA . PHE A 1 177 ? 22.523 8.460 -28.261 1.00 89.56 177 PHE A CA 1
ATOM 1379 C C . PHE A 1 177 ? 22.255 9.143 -26.918 1.00 89.56 177 PHE A C 1
ATOM 1381 O O . PHE A 1 177 ? 22.163 8.468 -25.895 1.00 89.56 177 PHE A O 1
ATOM 1388 N N . PHE A 1 178 ? 22.061 10.463 -26.914 1.00 85.81 178 PHE A N 1
ATOM 1389 C CA . PHE A 1 178 ? 21.733 11.208 -25.697 1.00 85.81 178 PHE A CA 1
ATOM 1390 C C . PHE A 1 178 ? 20.248 11.159 -25.303 1.00 85.81 178 PHE A C 1
ATOM 1392 O O . PHE A 1 178 ? 19.895 11.637 -24.223 1.00 85.81 178 PHE A O 1
ATOM 1399 N N . THR A 1 179 ? 19.375 10.556 -26.116 1.00 88.00 179 THR A N 1
ATOM 1400 C CA . THR A 1 179 ? 17.925 10.512 -25.859 1.00 88.00 179 THR A CA 1
ATOM 1401 C C . THR A 1 179 ? 17.568 9.859 -24.512 1.00 88.00 179 THR A C 1
ATOM 1403 O O . THR A 1 179 ? 16.849 10.505 -23.750 1.00 88.00 179 THR A O 1
ATOM 1406 N N . PRO A 1 180 ? 18.095 8.675 -24.121 1.00 84.31 180 PRO A N 1
ATOM 1407 C CA . PRO A 1 180 ? 17.787 8.073 -22.816 1.00 84.31 180 PRO A CA 1
ATOM 1408 C C . PRO A 1 180 ? 18.124 8.978 -21.626 1.00 84.31 180 PRO A C 1
ATOM 1410 O O . PRO A 1 180 ? 17.380 9.036 -20.651 1.00 84.31 180 PRO A O 1
ATOM 1413 N N . LEU A 1 181 ? 19.231 9.725 -21.712 1.00 78.44 181 LEU A N 1
ATOM 1414 C CA . LEU A 1 181 ? 19.664 10.640 -20.655 1.00 78.44 181 LEU A CA 1
ATOM 1415 C C . LEU A 1 181 ? 18.696 11.822 -20.510 1.00 78.44 181 LEU A C 1
ATOM 1417 O O . LEU A 1 181 ? 18.319 12.193 -19.398 1.00 78.44 181 LEU A O 1
ATOM 1421 N N . VAL A 1 182 ? 18.277 12.399 -21.641 1.00 82.56 182 VAL A N 1
ATOM 1422 C CA . VAL A 1 182 ? 17.297 13.491 -21.677 1.00 82.56 182 VAL A CA 1
ATOM 1423 C C . VAL A 1 182 ? 15.942 13.011 -21.160 1.00 82.56 182 VAL A C 1
ATOM 1425 O O . VAL A 1 182 ? 15.349 13.684 -20.320 1.00 82.56 182 VAL A O 1
ATOM 1428 N N . MET A 1 183 ? 15.478 11.837 -21.598 1.00 79.81 183 MET A N 1
ATOM 1429 C CA . MET A 1 183 ? 14.221 11.250 -21.125 1.00 79.81 183 MET A CA 1
ATOM 1430 C C . MET A 1 183 ? 14.269 10.942 -19.628 1.00 79.81 183 MET A C 1
ATOM 1432 O O . MET A 1 183 ? 13.347 11.315 -18.912 1.00 79.81 183 MET A O 1
ATOM 1436 N N . GLY A 1 184 ? 15.367 10.370 -19.126 1.00 72.19 184 GLY A N 1
ATOM 1437 C CA . GLY A 1 184 ? 15.566 10.154 -17.693 1.00 72.19 184 GLY A CA 1
ATOM 1438 C C . GLY A 1 184 ? 15.472 11.459 -16.900 1.00 72.19 184 GLY A C 1
ATOM 1439 O O . GLY A 1 184 ? 14.728 11.540 -15.929 1.00 72.19 184 GLY A O 1
ATOM 1440 N N . LYS A 1 185 ? 16.141 12.528 -17.353 1.00 72.50 185 LYS A N 1
ATOM 1441 C CA . LYS A 1 185 ? 16.030 13.852 -16.719 1.00 72.50 185 LYS A CA 1
ATOM 1442 C C . LYS A 1 185 ? 14.593 14.381 -16.731 1.00 72.50 185 LYS A C 1
ATOM 1444 O O . LYS A 1 185 ? 14.140 14.917 -15.719 1.00 72.50 185 LYS A O 1
ATOM 1449 N N . LEU A 1 186 ? 13.881 14.255 -17.851 1.00 70.06 186 LEU A N 1
ATOM 1450 C CA . LEU A 1 186 ? 12.486 14.691 -17.973 1.00 70.06 186 LEU A CA 1
ATOM 1451 C C . LEU A 1 186 ? 11.554 13.884 -17.067 1.00 70.06 186 LEU A C 1
ATOM 1453 O O . LEU A 1 186 ? 10.681 14.471 -16.445 1.00 70.06 186 LEU A O 1
ATOM 1457 N N . PHE A 1 187 ? 11.784 12.583 -16.916 1.00 62.97 187 PHE A N 1
ATOM 1458 C CA . PHE A 1 187 ? 11.010 11.717 -16.026 1.00 62.97 187 PHE A CA 1
ATOM 1459 C C . PHE A 1 187 ? 11.063 12.176 -14.566 1.00 62.97 187 PHE A C 1
ATOM 1461 O O . PHE A 1 187 ? 10.046 12.161 -13.887 1.00 62.97 187 PHE A O 1
ATOM 1468 N N . TYR A 1 188 ? 12.211 12.657 -14.083 1.00 56.56 188 TYR A N 1
ATOM 1469 C CA . TYR A 1 188 ? 12.313 13.163 -12.705 1.00 56.56 188 TYR A CA 1
ATOM 1470 C C . TYR A 1 188 ? 11.908 14.626 -12.548 1.00 56.56 188 TYR A C 1
ATOM 1472 O O . TYR A 1 188 ? 11.422 15.024 -11.495 1.00 56.56 188 TYR A O 1
ATOM 1480 N N . SER A 1 189 ? 12.132 15.446 -13.575 1.00 57.19 189 SER A N 1
ATOM 1481 C CA . SER A 1 189 ? 11.852 16.886 -13.503 1.00 57.19 189 SER A CA 1
ATOM 1482 C C . SER A 1 189 ? 10.423 17.255 -13.906 1.00 57.19 189 SER A C 1
ATOM 1484 O O . SER A 1 189 ? 9.991 18.375 -13.638 1.00 57.19 189 SER A O 1
ATOM 1486 N N . ASN A 1 190 ? 9.683 16.338 -14.536 1.00 54.34 190 ASN A N 1
ATOM 1487 C CA . ASN A 1 190 ? 8.347 16.585 -15.058 1.00 54.34 190 ASN A CA 1
ATOM 1488 C C . ASN A 1 190 ? 7.405 15.399 -14.787 1.00 54.34 190 ASN A C 1
ATOM 1490 O O . ASN A 1 190 ? 7.481 14.358 -15.438 1.00 54.34 190 ASN A O 1
ATOM 1494 N N . ARG A 1 191 ? 6.456 15.607 -13.864 1.00 45.28 191 ARG A N 1
ATOM 1495 C CA . ARG A 1 191 ? 5.441 14.617 -13.467 1.00 45.28 191 ARG A CA 1
ATOM 1496 C C . ARG A 1 191 ? 4.587 14.125 -14.641 1.00 45.28 191 ARG A C 1
ATOM 1498 O O . ARG A 1 191 ? 4.395 12.928 -14.769 1.00 45.28 191 ARG A O 1
ATOM 1505 N N . GLN A 1 192 ? 4.149 15.011 -15.539 1.00 49.25 192 GLN A N 1
ATOM 1506 C CA . GLN A 1 192 ? 3.324 14.621 -16.694 1.00 49.25 192 GLN A CA 1
ATOM 1507 C C . GLN A 1 192 ? 4.093 13.718 -17.662 1.00 49.25 192 GLN A C 1
ATOM 1509 O O . GLN A 1 192 ? 3.553 12.749 -18.189 1.00 49.25 192 GLN A O 1
ATOM 1514 N N . PHE A 1 193 ? 5.375 14.019 -17.882 1.00 58.06 193 PHE A N 1
ATOM 1515 C CA . PHE A 1 193 ? 6.237 13.159 -18.686 1.00 58.06 193 PHE A CA 1
ATOM 1516 C C . PHE A 1 193 ? 6.454 11.804 -18.001 1.00 58.06 193 PHE A C 1
ATOM 1518 O O . PHE A 1 193 ? 6.415 10.772 -18.668 1.00 58.06 193 PHE A O 1
ATOM 1525 N N . ALA A 1 194 ? 6.634 11.792 -16.677 1.00 52.00 194 ALA A N 1
ATOM 1526 C CA . ALA A 1 194 ? 6.746 10.562 -15.899 1.00 52.00 194 ALA A CA 1
ATOM 1527 C C . ALA A 1 194 ? 5.495 9.682 -16.018 1.00 52.00 194 ALA A C 1
ATOM 1529 O O . ALA A 1 194 ? 5.612 8.482 -16.271 1.00 52.00 194 ALA A O 1
ATOM 1530 N N . ASP A 1 195 ? 4.312 10.286 -15.905 1.00 50.16 195 ASP A N 1
ATOM 1531 C CA . ASP A 1 195 ? 3.021 9.609 -16.032 1.00 50.16 195 ASP A CA 1
ATOM 1532 C C . ASP A 1 195 ? 2.829 9.057 -17.457 1.00 50.16 195 ASP A C 1
ATOM 1534 O O . ASP A 1 195 ? 2.468 7.893 -17.631 1.00 50.16 195 ASP A O 1
ATOM 1538 N N . MET A 1 196 ? 3.173 9.839 -18.489 1.00 65.19 196 MET A N 1
ATOM 1539 C CA . MET A 1 196 ? 3.115 9.414 -19.895 1.00 65.19 196 MET A CA 1
ATOM 1540 C C . MET A 1 196 ? 4.037 8.223 -20.184 1.00 65.19 196 MET A C 1
ATOM 1542 O O . MET A 1 196 ? 3.616 7.246 -20.804 1.00 65.19 196 MET A O 1
ATOM 1546 N N . ILE A 1 197 ? 5.301 8.290 -19.755 1.00 64.38 197 ILE A N 1
ATOM 1547 C CA . ILE A 1 197 ? 6.260 7.194 -19.944 1.00 64.38 197 ILE A CA 1
ATOM 1548 C C . ILE A 1 197 ? 5.823 5.958 -19.162 1.00 64.38 197 ILE A C 1
ATOM 1550 O O . ILE A 1 197 ? 5.896 4.850 -19.685 1.00 64.38 197 ILE A O 1
ATOM 1554 N N . THR A 1 198 ? 5.322 6.140 -17.941 1.00 55.78 198 THR A N 1
ATOM 1555 C CA . THR A 1 198 ? 4.748 5.058 -17.132 1.00 55.78 198 THR A CA 1
ATOM 1556 C C . THR A 1 198 ? 3.599 4.373 -17.867 1.00 55.78 198 THR A C 1
ATOM 1558 O O . THR A 1 198 ? 3.605 3.152 -17.996 1.00 55.78 198 THR A O 1
ATOM 1561 N N . HIS A 1 199 ? 2.673 5.143 -18.438 1.00 58.34 199 HIS A N 1
ATOM 1562 C CA . HIS A 1 199 ? 1.568 4.604 -19.224 1.00 58.34 199 HIS A CA 1
ATOM 1563 C C . HIS A 1 199 ? 2.053 3.831 -20.460 1.00 58.34 199 HIS A C 1
ATOM 1565 O O . HIS A 1 199 ? 1.623 2.703 -20.699 1.00 58.34 199 HIS A O 1
ATOM 1571 N N . LEU A 1 200 ? 2.979 4.408 -21.233 1.00 65.19 200 LEU A N 1
ATOM 1572 C CA . LEU A 1 200 ? 3.547 3.757 -22.416 1.00 65.19 200 LEU A CA 1
ATOM 1573 C C . LEU A 1 200 ? 4.198 2.413 -22.062 1.00 65.19 200 LEU A C 1
ATOM 1575 O O . LEU A 1 200 ? 3.963 1.415 -22.740 1.00 65.19 200 LEU A O 1
ATOM 1579 N N . ARG A 1 201 ? 4.966 2.375 -20.971 1.00 64.88 201 ARG A N 1
ATOM 1580 C CA . ARG A 1 201 ? 5.633 1.160 -20.500 1.00 64.88 201 ARG A CA 1
ATOM 1581 C C . ARG A 1 201 ? 4.668 0.081 -20.069 1.00 64.88 201 ARG A C 1
ATOM 1583 O O . ARG A 1 201 ? 4.912 -1.069 -20.391 1.00 64.88 201 ARG A O 1
ATOM 1590 N N . VAL A 1 202 ? 3.572 0.428 -19.400 1.00 54.44 202 VAL A N 1
ATOM 1591 C CA . VAL A 1 202 ? 2.529 -0.541 -19.036 1.00 54.44 202 VAL A CA 1
ATOM 1592 C C . VAL A 1 202 ? 1.931 -1.176 -20.285 1.00 54.44 202 VAL A C 1
ATOM 1594 O O . VAL A 1 202 ? 1.811 -2.396 -20.346 1.00 54.44 202 VAL A O 1
ATOM 1597 N N . VAL A 1 203 ? 1.563 -0.357 -21.275 1.00 60.03 203 VAL A N 1
ATOM 1598 C CA . VAL A 1 203 ? 0.948 -0.836 -22.523 1.00 60.03 203 VAL A CA 1
ATOM 1599 C C . VAL A 1 203 ? 1.893 -1.764 -23.284 1.00 60.03 203 VAL A C 1
ATOM 1601 O O . VAL A 1 203 ? 1.445 -2.742 -23.878 1.00 60.03 203 VAL A O 1
ATOM 1604 N N . LEU A 1 204 ? 3.190 -1.452 -23.274 1.00 62.56 204 LEU A N 1
ATOM 1605 C CA . LEU A 1 204 ? 4.211 -2.229 -23.973 1.00 62.56 204 LEU A CA 1
ATOM 1606 C C . LEU A 1 204 ? 4.734 -3.423 -23.162 1.00 62.56 204 LEU A C 1
ATOM 1608 O O . LEU A 1 204 ? 5.178 -4.401 -23.759 1.00 62.56 204 LEU A O 1
ATOM 1612 N N . SER A 1 205 ? 4.675 -3.370 -21.829 1.00 55.59 205 SER A N 1
ATOM 1613 C CA . SER A 1 205 ? 5.032 -4.493 -20.967 1.00 55.59 205 SER A CA 1
ATOM 1614 C C . SER A 1 205 ? 3.996 -5.597 -21.135 1.00 55.59 205 SER A C 1
ATOM 1616 O O . SER A 1 205 ? 2.794 -5.352 -21.018 1.00 55.59 205 SER A O 1
ATOM 1618 N N . ALA A 1 206 ? 4.453 -6.814 -21.430 1.00 48.88 206 ALA A N 1
ATOM 1619 C CA . ALA A 1 206 ? 3.567 -7.959 -21.568 1.00 48.88 206 ALA A CA 1
ATOM 1620 C C . ALA A 1 206 ? 2.691 -8.091 -20.308 1.00 48.88 206 ALA A C 1
ATOM 1622 O O . ALA A 1 206 ? 3.198 -8.125 -19.182 1.00 48.88 206 ALA A O 1
ATOM 1623 N N . ARG A 1 207 ? 1.363 -8.146 -20.496 1.00 51.16 207 ARG A N 1
ATOM 1624 C CA . ARG A 1 207 ? 0.455 -8.616 -19.441 1.00 51.16 207 ARG A CA 1
ATOM 1625 C C . ARG A 1 207 ? 0.937 -10.003 -19.022 1.00 51.16 207 ARG A C 1
ATOM 1627 O O . ARG A 1 207 ? 1.403 -10.755 -19.873 1.00 51.16 207 ARG A O 1
ATOM 1634 N N . ALA A 1 208 ? 0.848 -10.321 -17.730 1.00 50.97 208 ALA A N 1
ATOM 1635 C CA . ALA A 1 208 ? 1.085 -11.690 -17.286 1.00 50.97 208 ALA A CA 1
ATOM 1636 C C . ALA A 1 208 ? 0.245 -12.627 -18.169 1.00 50.97 208 ALA A C 1
ATOM 1638 O O . ALA A 1 208 ? -0.940 -12.346 -18.368 1.00 50.97 208 ALA A O 1
ATOM 1639 N N . ASP A 1 209 ? 0.857 -13.680 -18.715 1.00 55.91 209 ASP A N 1
ATOM 1640 C CA . ASP A 1 209 ? 0.155 -14.754 -19.423 1.00 55.91 209 ASP A CA 1
ATOM 1641 C C . ASP A 1 209 ? -0.741 -15.471 -18.403 1.00 55.91 209 ASP A C 1
ATOM 1643 O O . ASP A 1 209 ? -0.358 -16.450 -17.766 1.00 55.91 209 ASP A O 1
ATOM 1647 N N . SER A 1 210 ? -1.904 -14.886 -18.144 1.00 67.38 210 SER A N 1
ATOM 1648 C CA . SER A 1 210 ? -2.793 -15.248 -17.056 1.00 67.38 210 SER A CA 1
ATOM 1649 C C . SER A 1 210 ? -4.237 -15.023 -17.474 1.00 67.38 210 SER A C 1
ATOM 1651 O O . SER A 1 210 ? -4.597 -13.969 -17.999 1.00 67.38 210 SER A O 1
ATOM 1653 N N . ASP A 1 211 ? -5.080 -16.003 -17.161 1.00 78.38 211 ASP A N 1
ATOM 1654 C CA . ASP A 1 211 ? -6.521 -15.945 -17.408 1.00 78.38 211 ASP A CA 1
ATOM 1655 C C . ASP A 1 211 ? -7.270 -15.055 -16.396 1.00 78.38 211 ASP A C 1
ATOM 1657 O O . ASP A 1 211 ? -8.492 -14.899 -16.493 1.00 78.38 211 ASP A O 1
ATOM 1661 N N . TRP A 1 212 ? -6.576 -14.511 -15.387 1.00 84.62 212 TRP A N 1
ATOM 1662 C CA . TRP A 1 212 ? -7.177 -13.659 -14.363 1.00 84.62 212 TRP A CA 1
ATOM 1663 C C . TRP A 1 212 ? -7.376 -12.223 -14.841 1.00 84.62 212 TRP A C 1
ATOM 1665 O O . TRP A 1 212 ? -6.454 -11.556 -15.318 1.00 84.62 212 TRP A O 1
ATOM 1675 N N . VAL A 1 213 ? -8.559 -11.692 -14.561 1.00 79.38 213 VAL A N 1
ATOM 1676 C CA . VAL A 1 213 ? -8.914 -10.295 -14.800 1.00 79.38 213 VAL A CA 1
ATOM 1677 C C . VAL A 1 213 ? -9.506 -9.658 -13.549 1.00 79.38 213 VAL A C 1
ATOM 1679 O O . VAL A 1 213 ? -9.937 -10.344 -12.619 1.00 79.38 213 VAL A O 1
ATOM 1682 N N . LEU A 1 214 ? -9.575 -8.332 -13.567 1.00 82.56 214 LEU A N 1
ATOM 1683 C CA . LEU A 1 214 ? -10.335 -7.543 -12.610 1.00 82.56 214 LEU A CA 1
ATOM 1684 C C . LEU A 1 214 ? -11.543 -6.937 -13.312 1.00 82.56 214 LEU A C 1
ATOM 1686 O O . LEU A 1 214 ? -11.404 -6.348 -14.381 1.00 82.56 214 LEU A O 1
ATOM 1690 N N . VAL A 1 215 ? -12.708 -7.082 -12.693 1.00 79.81 215 VAL A N 1
ATOM 1691 C CA . VAL A 1 215 ? -13.989 -6.553 -13.182 1.00 79.81 215 VAL A CA 1
ATOM 1692 C C . VAL A 1 215 ? -14.633 -5.690 -12.108 1.00 79.81 215 VAL A C 1
ATOM 1694 O O . VAL A 1 215 ? -14.423 -5.964 -10.929 1.00 79.81 215 VAL A O 1
ATOM 1697 N N . ASN A 1 216 ? -15.412 -4.663 -12.453 1.00 85.44 216 ASN A N 1
ATOM 1698 C CA . ASN A 1 216 ? -16.077 -3.867 -11.417 1.00 85.44 216 ASN A CA 1
ATOM 1699 C C . ASN A 1 216 ? -17.041 -4.756 -10.604 1.00 85.44 216 ASN A C 1
ATOM 1701 O O . ASN A 1 216 ? -17.922 -5.419 -11.158 1.00 85.44 216 ASN A O 1
ATOM 1705 N N . ALA A 1 217 ? -16.873 -4.783 -9.280 1.00 89.38 217 ALA A N 1
ATOM 1706 C CA . ALA A 1 217 ? -17.606 -5.682 -8.388 1.00 89.38 217 ALA A CA 1
ATOM 1707 C C . ALA A 1 217 ? -19.117 -5.383 -8.334 1.00 89.38 217 ALA A C 1
ATOM 1709 O O . ALA A 1 217 ? -19.892 -6.246 -7.927 1.00 89.38 217 ALA A O 1
ATOM 1710 N N . PHE A 1 218 ? -19.515 -4.188 -8.773 1.00 85.69 218 PHE A N 1
ATOM 1711 C CA . PHE A 1 218 ? -20.883 -3.675 -8.826 1.00 85.69 218 PHE A CA 1
ATOM 1712 C C . PHE A 1 218 ? -21.317 -3.312 -10.263 1.00 85.69 218 PHE A C 1
ATOM 1714 O O . PHE A 1 218 ? -22.261 -2.547 -10.459 1.00 85.69 218 PHE A O 1
ATOM 1721 N N . GLY A 1 219 ? -20.596 -3.782 -11.285 1.00 77.25 219 GLY A N 1
ATOM 1722 C CA . GLY A 1 219 ? -20.838 -3.454 -12.694 1.00 77.25 219 GLY A CA 1
ATOM 1723 C C . GLY A 1 219 ? -20.290 -2.090 -13.127 1.00 77.25 219 GLY A C 1
ATOM 1724 O O . GLY A 1 219 ? -19.462 -2.035 -14.029 1.00 77.25 219 GLY A O 1
ATOM 1725 N N . SER A 1 220 ? -20.723 -0.989 -12.506 1.00 76.69 220 SER A N 1
ATOM 1726 C CA . SER A 1 220 ? -20.257 0.364 -12.875 1.00 76.69 220 SER A CA 1
ATOM 1727 C C . SER A 1 220 ? -20.174 1.363 -11.718 1.00 76.69 220 SER A C 1
ATOM 1729 O O . SER A 1 220 ? -19.916 2.545 -11.954 1.00 76.69 220 SER A O 1
ATOM 1731 N N . GLN A 1 221 ? -20.414 0.928 -10.475 1.00 83.62 221 GLN A N 1
ATOM 1732 C CA . GLN A 1 221 ? -20.383 1.814 -9.309 1.00 83.62 221 GLN A CA 1
ATOM 1733 C C . GLN A 1 221 ? -18.980 2.401 -9.125 1.00 83.62 221 GLN A C 1
ATOM 1735 O O . GLN A 1 221 ? -17.983 1.673 -9.166 1.00 83.62 221 GLN A O 1
ATOM 1740 N N . LYS A 1 222 ? -18.923 3.711 -8.878 1.00 88.19 222 LYS A N 1
ATOM 1741 C CA . LYS A 1 222 ? -17.696 4.434 -8.540 1.00 88.19 222 LYS A CA 1
ATOM 1742 C C . LYS A 1 222 ? -17.769 5.008 -7.128 1.00 88.19 222 LYS A C 1
ATOM 1744 O O . LYS A 1 222 ? -18.859 5.233 -6.595 1.00 88.19 222 LYS A O 1
ATOM 1749 N N . PHE A 1 223 ? -16.596 5.268 -6.565 1.00 90.50 223 PHE A N 1
ATOM 1750 C CA . PHE A 1 223 ? -16.380 5.765 -5.208 1.00 90.50 223 PHE A CA 1
ATOM 1751 C C . PHE A 1 223 ? -15.329 6.879 -5.205 1.00 90.50 223 PHE A C 1
ATOM 1753 O O . PHE A 1 223 ? -14.479 6.947 -6.095 1.00 90.50 223 PHE A O 1
ATOM 1760 N N . ARG A 1 224 ? -15.365 7.756 -4.206 1.00 89.12 224 ARG A N 1
ATOM 1761 C CA . ARG A 1 224 ? -14.347 8.792 -3.992 1.00 89.12 224 ARG A CA 1
ATOM 1762 C C . ARG A 1 224 ? -13.200 8.205 -3.184 1.00 89.12 224 ARG A C 1
ATOM 1764 O O . ARG A 1 224 ? -13.312 8.055 -1.974 1.00 89.12 224 ARG A O 1
ATOM 1771 N N . GLN A 1 225 ? -12.108 7.841 -3.855 1.00 88.50 225 GLN A N 1
ATOM 1772 C CA . GLN A 1 225 ? -10.911 7.302 -3.200 1.00 88.50 225 GLN A CA 1
ATOM 1773 C C . GLN A 1 225 ? -11.208 6.198 -2.169 1.00 88.50 225 GLN A C 1
ATOM 1775 O O . GLN A 1 225 ? -10.898 6.360 -0.987 1.00 88.50 225 GLN A O 1
ATOM 1780 N N . PRO A 1 226 ? -11.826 5.073 -2.575 1.00 94.88 226 PRO A N 1
ATOM 1781 C CA . PRO A 1 226 ? -12.122 3.991 -1.653 1.00 94.88 226 PRO A CA 1
ATOM 1782 C C . PRO A 1 226 ? -10.815 3.377 -1.123 1.00 94.88 226 PRO A C 1
ATOM 1784 O O . PRO A 1 226 ? -9.905 3.018 -1.873 1.00 94.88 226 PRO A O 1
ATOM 1787 N N . MET A 1 227 ? -10.719 3.259 0.196 1.00 95.06 227 MET A N 1
ATOM 1788 C CA . MET A 1 227 ? -9.542 2.767 0.916 1.00 95.06 227 MET A CA 1
ATOM 1789 C C . MET A 1 227 ? -9.667 1.292 1.284 1.00 95.06 227 MET A C 1
ATOM 1791 O O . MET A 1 227 ? -8.672 0.560 1.299 1.00 95.06 227 MET A O 1
ATOM 1795 N N . LEU A 1 228 ? -10.885 0.868 1.617 1.00 96.81 228 LEU A N 1
ATOM 1796 C CA . LEU A 1 228 ? -11.197 -0.481 2.070 1.00 96.81 228 LEU A CA 1
ATOM 1797 C C . LEU A 1 228 ? -12.672 -0.793 1.818 1.00 96.81 228 LEU A C 1
ATOM 1799 O O . LEU A 1 228 ? -13.531 0.036 2.113 1.00 96.81 228 LEU A O 1
ATOM 1803 N N . ALA A 1 229 ? -12.950 -1.993 1.312 1.00 96.81 229 ALA A N 1
ATOM 1804 C CA . ALA A 1 229 ? -14.295 -2.527 1.142 1.00 96.81 229 ALA A CA 1
ATOM 1805 C C . ALA A 1 229 ? -14.377 -3.930 1.760 1.00 96.81 229 ALA A C 1
ATOM 1807 O O . ALA A 1 229 ? -13.684 -4.838 1.305 1.00 96.81 229 ALA A O 1
ATOM 1808 N N . LYS A 1 230 ? -15.217 -4.118 2.786 1.00 95.19 230 LYS A N 1
ATOM 1809 C CA . LYS A 1 230 ? -15.410 -5.426 3.443 1.00 95.19 230 LYS A CA 1
ATOM 1810 C C . LYS A 1 230 ? -16.849 -5.661 3.901 1.00 95.19 230 LYS A C 1
ATOM 1812 O O . LYS A 1 230 ? -17.642 -4.727 3.988 1.00 95.19 230 LYS A O 1
ATOM 1817 N N . GLN A 1 231 ? -17.193 -6.921 4.164 1.00 94.88 231 GLN A N 1
ATOM 1818 C CA . GLN A 1 231 ? -18.477 -7.302 4.765 1.00 94.88 231 GLN A CA 1
ATOM 1819 C C . GLN A 1 231 ? -18.463 -7.085 6.281 1.00 94.88 231 GLN A C 1
ATOM 1821 O O . GLN A 1 231 ? -17.403 -7.092 6.912 1.00 94.88 231 GLN A O 1
ATOM 1826 N N . ALA A 1 232 ? -19.652 -6.952 6.871 1.00 93.50 232 ALA A N 1
ATOM 1827 C CA . ALA A 1 232 ? -19.803 -7.059 8.317 1.00 93.50 232 ALA A CA 1
ATOM 1828 C C . ALA A 1 232 ? -19.448 -8.476 8.815 1.00 93.50 232 ALA A C 1
ATOM 1830 O O . ALA A 1 232 ? -19.617 -9.452 8.067 1.00 93.50 232 ALA A O 1
ATOM 1831 N N . PRO A 1 233 ? -19.007 -8.621 10.081 1.00 90.69 233 PRO A N 1
ATOM 1832 C CA . PRO A 1 233 ? -18.850 -9.925 10.716 1.00 90.69 233 PRO A CA 1
ATOM 1833 C C . PRO A 1 233 ? -20.111 -10.785 10.555 1.00 90.69 233 PRO A C 1
ATOM 1835 O O . PRO A 1 233 ? -21.229 -10.310 10.730 1.00 90.69 233 PRO A O 1
ATOM 1838 N N . GLY A 1 234 ? -19.937 -12.056 10.188 1.00 82.06 234 GLY A N 1
ATOM 1839 C CA . GLY A 1 234 ? -21.054 -12.962 9.886 1.00 82.06 234 GLY A CA 1
ATOM 1840 C C . GLY A 1 234 ? -21.547 -12.937 8.431 1.00 82.06 234 GLY A C 1
ATOM 1841 O O . GLY A 1 234 ? -22.348 -13.793 8.072 1.00 82.06 234 GLY A O 1
ATOM 1842 N N . GLY A 1 235 ? -21.027 -12.042 7.580 1.00 72.62 235 GLY A N 1
ATOM 1843 C CA . GLY A 1 235 ? -21.212 -12.096 6.123 1.00 72.62 235 GLY A CA 1
ATOM 1844 C C . GLY A 1 235 ? -22.523 -11.486 5.621 1.00 72.62 235 GLY A C 1
ATOM 1845 O O . GLY A 1 235 ? -23.329 -12.173 4.996 1.00 72.62 235 GLY A O 1
ATOM 1846 N N . SER A 1 236 ? -22.736 -10.187 5.859 1.00 68.00 236 SER A N 1
ATOM 1847 C CA . SER A 1 236 ? -23.866 -9.443 5.281 1.00 68.00 236 SER A CA 1
ATOM 1848 C C . SER A 1 236 ? -23.870 -9.474 3.748 1.00 68.00 236 SER A C 1
ATOM 1850 O O . SER A 1 236 ? -22.815 -9.476 3.115 1.00 68.00 236 SER A O 1
ATOM 1852 N N . GLY A 1 237 ? -25.056 -9.395 3.137 1.00 81.19 237 GLY A N 1
ATOM 1853 C CA . GLY A 1 237 ? -25.185 -9.176 1.689 1.00 81.19 237 GLY A CA 1
ATOM 1854 C C . GLY A 1 237 ? -24.637 -7.821 1.215 1.00 81.19 237 GLY A C 1
ATOM 1855 O O . GLY A 1 237 ? -24.355 -7.670 0.035 1.00 81.19 237 GLY A O 1
ATOM 1856 N N . ASP A 1 238 ? -24.442 -6.860 2.122 1.00 93.38 238 ASP A N 1
ATOM 1857 C CA . ASP A 1 238 ? -23.909 -5.530 1.814 1.00 93.38 238 ASP A CA 1
ATOM 1858 C C . ASP A 1 238 ? -22.391 -5.446 2.032 1.00 93.38 238 ASP A C 1
ATOM 1860 O O . ASP A 1 238 ? -21.826 -6.150 2.878 1.00 93.38 238 ASP A O 1
ATOM 1864 N N . LEU A 1 239 ? -21.754 -4.518 1.312 1.00 96.25 239 LEU A N 1
ATOM 1865 C CA . LEU A 1 239 ? -20.373 -4.096 1.531 1.00 96.25 239 LEU A CA 1
ATOM 1866 C C . LEU A 1 239 ? -20.310 -2.736 2.221 1.00 96.25 239 LEU A C 1
ATOM 1868 O O . LEU A 1 239 ? -21.060 -1.816 1.896 1.00 96.25 239 LEU A O 1
ATOM 1872 N N . TYR A 1 240 ? -19.355 -2.613 3.137 1.00 97.75 240 TYR A N 1
ATOM 1873 C CA . TYR A 1 240 ? -19.005 -1.379 3.821 1.00 97.75 240 TYR A CA 1
ATOM 1874 C C . TYR A 1 240 ? -17.750 -0.816 3.165 1.00 97.75 240 TYR A C 1
ATOM 1876 O O . TYR A 1 240 ? -16.711 -1.479 3.164 1.00 97.75 240 TYR A O 1
ATOM 1884 N N . VAL A 1 241 ? -17.857 0.372 2.573 1.00 98.25 241 VAL A N 1
ATOM 1885 C CA . VAL A 1 241 ? -16.792 1.012 1.793 1.00 98.25 241 VAL A CA 1
ATOM 1886 C C . VAL A 1 241 ? -16.355 2.287 2.500 1.00 98.25 241 VAL A C 1
ATOM 1888 O O . VAL A 1 241 ? -17.144 3.219 2.646 1.00 98.25 241 VAL A O 1
ATOM 1891 N N . LEU A 1 242 ? -15.099 2.323 2.940 1.00 98.31 242 LEU A N 1
ATOM 1892 C CA . LEU A 1 242 ? -14.480 3.511 3.515 1.00 98.31 242 LEU A CA 1
ATOM 1893 C C . LEU A 1 242 ? -13.858 4.345 2.398 1.00 98.31 242 LEU A C 1
ATOM 1895 O O . LEU A 1 242 ? -12.945 3.885 1.714 1.00 98.31 242 LEU A O 1
ATOM 1899 N N . GLU A 1 243 ? -14.327 5.572 2.236 1.00 96.38 243 GLU A N 1
ATOM 1900 C CA . GLU A 1 243 ? -13.747 6.574 1.350 1.00 96.38 243 GLU A CA 1
ATOM 1901 C C . GLU A 1 243 ? -12.741 7.432 2.109 1.00 96.38 243 GLU A C 1
ATOM 1903 O O . GLU A 1 243 ? -13.041 7.916 3.206 1.00 96.38 243 GLU A O 1
ATOM 1908 N N . ARG A 1 244 ? -11.577 7.670 1.491 1.00 92.62 244 ARG A N 1
ATOM 1909 C CA . ARG A 1 244 ? -10.449 8.421 2.066 1.00 92.62 244 ARG A CA 1
ATOM 1910 C C . ARG A 1 244 ? -10.836 9.815 2.560 1.00 92.62 244 ARG A C 1
ATOM 1912 O O . ARG A 1 244 ? -10.230 10.330 3.497 1.00 92.62 244 ARG A O 1
ATOM 1919 N N . GLU A 1 245 ? -11.850 10.405 1.933 1.00 91.50 245 GLU A N 1
ATOM 1920 C CA . GLU A 1 245 ? -12.369 11.745 2.219 1.00 91.50 245 GLU A CA 1
ATOM 1921 C C . GLU A 1 245 ? -13.255 11.818 3.477 1.00 91.50 245 GLU A C 1
ATOM 1923 O O . GLU A 1 245 ? -13.776 12.889 3.764 1.00 91.50 245 GLU A O 1
ATOM 1928 N N . GLY A 1 246 ? -13.428 10.733 4.244 1.00 95.19 246 GLY A N 1
ATOM 1929 C CA . GLY A 1 246 ? -14.125 10.793 5.539 1.00 95.19 246 GLY A CA 1
ATOM 1930 C C . GLY A 1 246 ? -15.478 10.096 5.608 1.00 95.19 246 GLY A C 1
ATOM 1931 O O . GLY A 1 246 ? -16.166 10.239 6.615 1.00 95.19 246 GLY A O 1
ATOM 1932 N N . ARG A 1 247 ? -15.879 9.340 4.580 1.00 96.88 247 ARG A N 1
ATOM 1933 C CA . ARG A 1 247 ? -17.212 8.720 4.529 1.00 96.88 247 ARG A CA 1
ATOM 1934 C C . ARG A 1 247 ? -17.142 7.205 4.632 1.00 96.88 247 ARG A C 1
ATOM 1936 O O . ARG A 1 247 ? -16.344 6.569 3.947 1.00 96.88 247 ARG A O 1
ATOM 1943 N N . LEU A 1 248 ? -18.013 6.623 5.452 1.00 98.44 248 LEU A N 1
ATOM 1944 C CA . LEU A 1 248 ? -18.265 5.182 5.473 1.00 98.44 248 LEU A CA 1
ATOM 1945 C C . LEU A 1 248 ? -19.621 4.909 4.831 1.00 98.44 248 LEU A C 1
ATOM 1947 O O . LEU A 1 248 ? -20.653 5.386 5.306 1.00 98.44 248 LEU A O 1
ATOM 1951 N N . LEU A 1 249 ? -19.611 4.133 3.754 1.00 97.88 249 LEU A N 1
ATOM 1952 C CA . LEU A 1 249 ? -20.788 3.822 2.955 1.00 97.88 249 LEU A CA 1
ATOM 1953 C C . LEU A 1 249 ? -21.2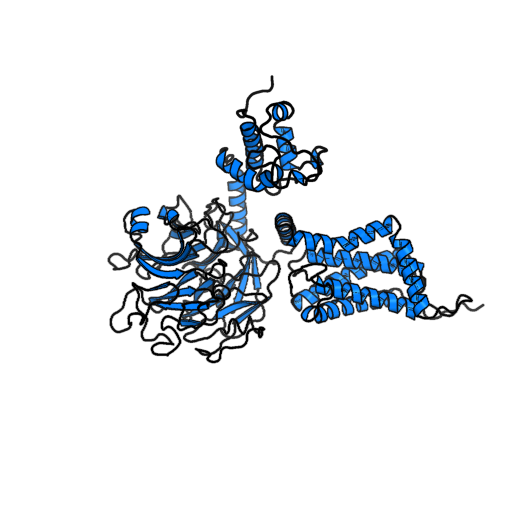20 2.375 3.177 1.00 97.88 249 LEU A C 1
ATOM 1955 O O . LEU A 1 249 ? -20.372 1.493 3.277 1.00 97.88 249 LEU A O 1
ATOM 1959 N N . ARG A 1 250 ? -22.527 2.114 3.154 1.00 96.69 250 ARG A N 1
ATOM 1960 C CA . ARG A 1 250 ? -23.105 0.780 2.966 1.00 96.69 250 ARG A CA 1
ATOM 1961 C C . ARG A 1 250 ? -23.668 0.670 1.560 1.00 96.69 250 ARG A C 1
ATOM 1963 O O . ARG A 1 250 ? -24.477 1.502 1.148 1.00 96.69 250 ARG A O 1
ATOM 1970 N N . VAL A 1 251 ? -23.250 -0.360 0.838 1.00 96.12 251 VAL A N 1
ATOM 1971 C CA . VAL A 1 251 ? -23.591 -0.571 -0.569 1.00 96.12 251 VAL A CA 1
ATOM 1972 C C . VAL A 1 251 ? -24.151 -1.979 -0.747 1.00 96.12 251 VAL A C 1
ATOM 1974 O O . VAL A 1 251 ? -23.476 -2.938 -0.362 1.00 96.12 251 VAL A O 1
ATOM 1977 N N . PRO A 1 252 ? -25.335 -2.141 -1.363 1.00 93.12 252 PRO A N 1
ATOM 1978 C CA . PRO A 1 252 ? -25.854 -3.464 -1.681 1.00 93.12 252 PRO A CA 1
ATOM 1979 C C . PRO A 1 252 ? -24.920 -4.218 -2.632 1.00 93.12 252 PRO A C 1
ATOM 1981 O O . PRO A 1 252 ? -24.534 -3.704 -3.684 1.00 93.12 252 PRO A O 1
ATOM 1984 N N . TYR A 1 253 ? -24.571 -5.458 -2.297 1.00 92.06 253 TYR A N 1
ATOM 1985 C CA . TYR A 1 253 ? -23.699 -6.308 -3.108 1.00 92.06 253 TYR A CA 1
ATOM 1986 C C . TYR A 1 253 ? -24.432 -7.607 -3.502 1.00 92.06 253 TYR A C 1
ATOM 1988 O O . TYR A 1 253 ? -25.249 -8.116 -2.735 1.00 92.06 253 TYR A O 1
ATOM 1996 N N . PRO A 1 254 ? -24.236 -8.154 -4.721 1.00 86.69 254 PRO A N 1
ATOM 1997 C CA . PRO A 1 254 ? -23.357 -7.697 -5.807 1.00 86.69 254 PRO A CA 1
ATOM 1998 C C . PRO A 1 254 ? -23.990 -6.682 -6.765 1.00 86.69 254 PRO A C 1
ATOM 2000 O O . PRO A 1 254 ? -23.334 -6.212 -7.688 1.00 86.69 254 PRO A O 1
ATOM 2003 N N . LYS A 1 255 ? -25.278 -6.362 -6.596 1.00 80.19 255 LYS A N 1
ATOM 2004 C CA . LYS A 1 255 ? -26.035 -5.576 -7.584 1.00 80.19 255 LYS A CA 1
ATOM 2005 C C . LYS A 1 255 ? -25.645 -4.096 -7.639 1.00 80.19 255 LYS A C 1
ATOM 2007 O O . LYS A 1 255 ? -25.970 -3.441 -8.623 1.00 80.19 255 LYS A O 1
ATOM 2012 N N . GLY A 1 256 ? -24.990 -3.578 -6.601 1.00 83.31 256 GLY A N 1
ATOM 2013 C CA . GLY A 1 256 ? -24.834 -2.142 -6.417 1.00 83.31 256 GLY A CA 1
ATOM 2014 C C . GLY A 1 256 ? -26.167 -1.483 -6.070 1.00 83.31 256 GLY A C 1
ATOM 2015 O O . GLY A 1 256 ? -27.131 -2.139 -5.668 1.00 83.31 256 GLY A O 1
ATOM 2016 N N . GLY A 1 257 ? -26.216 -0.167 -6.229 1.00 85.38 257 GLY A N 1
ATOM 2017 C CA . GLY A 1 257 ? -27.359 0.663 -5.870 1.00 85.38 257 GLY A CA 1
ATOM 2018 C C . GLY A 1 257 ? -26.891 1.951 -5.212 1.00 85.38 257 GLY A C 1
ATOM 2019 O O . GLY A 1 257 ? -25.690 2.177 -5.069 1.00 85.38 257 GLY A O 1
ATOM 2020 N N . GLU A 1 258 ? -27.838 2.792 -4.809 1.00 88.75 258 GLU A N 1
ATOM 2021 C CA . GLU A 1 258 ? -27.511 4.056 -4.159 1.00 88.75 258 GLU A CA 1
ATOM 2022 C C . GLU A 1 258 ? -26.818 3.807 -2.806 1.00 88.75 258 GLU A C 1
ATOM 2024 O O . GLU A 1 258 ? -27.414 3.177 -1.922 1.00 88.75 258 GLU A O 1
ATOM 2029 N N . PRO A 1 259 ? -25.555 4.246 -2.630 1.00 93.62 259 PRO A N 1
ATOM 2030 C CA . PRO A 1 259 ? -24.839 4.048 -1.378 1.00 93.62 259 PRO A CA 1
ATOM 2031 C C . PRO A 1 259 ? -25.530 4.772 -0.220 1.00 93.62 259 PRO A C 1
ATOM 2033 O O . PRO A 1 259 ? -25.835 5.959 -0.311 1.00 93.62 259 PRO A O 1
ATOM 2036 N N . THR A 1 260 ? -25.723 4.083 0.903 1.00 96.06 260 THR A N 1
ATOM 2037 C CA . THR A 1 260 ? -26.165 4.722 2.149 1.00 96.06 260 THR A CA 1
ATOM 2038 C C . THR A 1 260 ? -24.943 5.234 2.902 1.00 96.06 260 THR A C 1
ATOM 2040 O O . THR A 1 260 ? -24.079 4.439 3.267 1.00 96.06 260 THR A O 1
ATOM 2043 N N . VAL A 1 261 ? -24.864 6.536 3.173 1.00 97.88 261 VAL A N 1
ATOM 2044 C CA . VAL A 1 261 ? -23.836 7.080 4.074 1.00 97.88 261 VAL A CA 1
ATOM 2045 C C . VAL A 1 261 ? -24.191 6.677 5.506 1.00 97.88 261 VAL A C 1
ATOM 2047 O O . VAL A 1 261 ? -25.308 6.928 5.949 1.00 97.88 261 VAL A O 1
ATOM 2050 N N . LEU A 1 262 ? -23.266 6.026 6.212 1.00 98.06 262 LEU A N 1
ATOM 2051 C CA . LEU A 1 262 ? -23.432 5.633 7.617 1.00 98.06 262 LEU A CA 1
ATOM 2052 C C . LEU A 1 262 ? -22.691 6.570 8.572 1.00 98.06 262 LEU A C 1
ATOM 2054 O O . LEU A 1 262 ? -23.164 6.829 9.672 1.00 98.06 262 LEU A O 1
ATOM 2058 N N . LEU A 1 263 ? -21.539 7.077 8.140 1.00 98.62 263 LEU A N 1
ATOM 2059 C CA . LEU A 1 263 ? -20.710 8.016 8.885 1.00 98.62 263 LEU A CA 1
ATOM 2060 C C . LEU A 1 263 ? -20.140 9.038 7.909 1.00 98.62 263 LEU A C 1
ATOM 2062 O O . LEU A 1 263 ? -19.654 8.652 6.841 1.00 98.62 263 LEU A O 1
ATOM 2066 N N . ASP A 1 264 ? -20.177 10.308 8.300 1.00 97.50 264 ASP A N 1
ATOM 2067 C CA . ASP A 1 264 ? -19.514 11.394 7.586 1.00 97.50 264 ASP A CA 1
ATOM 2068 C C . ASP A 1 264 ? -18.685 12.236 8.567 1.00 97.50 264 ASP A C 1
ATOM 2070 O O . ASP A 1 264 ? -19.211 12.945 9.428 1.00 97.50 264 ASP A O 1
ATOM 2074 N N . ILE A 1 265 ? -17.365 12.099 8.467 1.00 97.12 265 ILE A N 1
ATOM 2075 C CA . ILE A 1 265 ? -16.378 12.887 9.213 1.00 97.12 265 ILE A CA 1
ATOM 2076 C C . ILE A 1 265 ? -15.544 13.760 8.269 1.00 97.12 265 ILE A C 1
ATOM 2078 O O . ILE A 1 265 ? -14.436 14.152 8.632 1.00 97.12 265 ILE A O 1
ATOM 2082 N N . HIS A 1 266 ? -16.057 14.067 7.071 1.00 93.62 266 HIS A N 1
ATOM 2083 C CA . HIS A 1 266 ? -15.356 14.879 6.075 1.00 93.62 266 HIS A CA 1
ATOM 2084 C C . HIS A 1 266 ? -14.832 16.194 6.662 1.00 93.62 266 HIS A C 1
ATOM 2086 O O . HIS A 1 266 ? -13.659 16.500 6.502 1.00 93.62 266 HIS A O 1
ATOM 2092 N N . ASP A 1 267 ? -15.643 16.901 7.452 1.00 91.62 267 ASP A N 1
ATOM 2093 C CA . ASP A 1 267 ? -15.258 18.183 8.063 1.00 91.62 267 ASP A CA 1
ATOM 2094 C C . ASP A 1 267 ? -14.129 18.069 9.103 1.00 91.62 267 ASP A C 1
ATOM 2096 O O . ASP A 1 267 ? -13.479 19.061 9.438 1.00 91.62 267 ASP A O 1
ATOM 2100 N N . LYS A 1 268 ? -13.880 16.864 9.636 1.00 93.44 268 LYS A N 1
ATOM 2101 C CA . LYS A 1 268 ? -12.750 16.595 10.540 1.00 93.44 268 LYS A CA 1
ATOM 2102 C C . LYS A 1 268 ? -11.476 16.286 9.757 1.00 93.44 268 LYS A C 1
ATOM 2104 O O . LYS A 1 268 ? -10.375 16.497 10.268 1.00 93.44 268 LYS A O 1
ATOM 2109 N N . VAL A 1 269 ? -11.616 15.752 8.546 1.00 91.12 269 VAL A N 1
ATOM 2110 C CA . VAL A 1 269 ? -10.526 15.265 7.704 1.00 91.12 269 VAL A CA 1
ATOM 2111 C C . VAL A 1 269 ? -10.077 16.380 6.757 1.00 91.12 269 VAL A C 1
ATOM 2113 O O . VAL A 1 269 ? -10.874 17.074 6.140 1.00 91.12 269 VAL A O 1
ATOM 2116 N N . GLY A 1 270 ? -8.767 16.591 6.633 1.00 77.38 270 GLY A N 1
ATOM 2117 C CA . GLY A 1 270 ? -8.246 17.567 5.670 1.00 77.38 270 GLY A CA 1
ATOM 2118 C C . GLY A 1 270 ? -8.320 17.065 4.221 1.00 77.38 270 GLY A C 1
ATOM 2119 O O . GLY A 1 270 ? -8.566 15.880 3.995 1.00 77.38 270 GLY A O 1
ATOM 2120 N N . PRO A 1 271 ? -8.017 17.923 3.228 1.00 74.38 271 PRO A N 1
ATOM 2121 C CA . PRO A 1 271 ? -7.881 17.500 1.835 1.00 74.38 271 PRO A CA 1
ATOM 2122 C C . PRO A 1 271 ? -6.964 16.280 1.708 1.00 74.38 271 PRO A C 1
ATOM 2124 O O . PRO A 1 271 ? -5.899 16.249 2.328 1.00 74.38 271 PRO A O 1
ATOM 2127 N N . ALA A 1 272 ? -7.379 15.281 0.926 1.00 73.12 272 ALA A N 1
ATOM 2128 C CA . ALA A 1 272 ? -6.632 14.041 0.747 1.00 73.12 272 ALA A CA 1
ATOM 2129 C C . ALA A 1 272 ? -5.329 14.283 -0.046 1.00 73.12 272 ALA A C 1
ATOM 2131 O O . ALA A 1 272 ? -5.310 14.322 -1.275 1.00 73.12 272 ALA A O 1
ATOM 2132 N N . GLU A 1 273 ? -4.223 14.418 0.677 1.00 66.69 273 GLU A N 1
ATOM 2133 C CA . GLU A 1 273 ? -2.868 14.662 0.206 1.00 66.69 273 GLU A CA 1
ATOM 2134 C C . GLU A 1 273 ? -1.878 13.684 0.869 1.00 66.69 273 GLU A C 1
ATOM 2136 O O . GLU A 1 273 ? -1.944 13.378 2.063 1.00 66.69 273 GLU A O 1
ATOM 2141 N N . ILE A 1 274 ? -0.895 13.200 0.104 1.00 74.25 274 ILE A N 1
ATOM 2142 C CA . ILE A 1 274 ? 0.162 12.309 0.617 1.00 74.25 274 ILE A CA 1
ATOM 2143 C C . ILE A 1 274 ? -0.448 11.004 1.181 1.00 74.25 274 ILE A C 1
ATOM 2145 O O . ILE A 1 274 ? -0.994 10.224 0.401 1.00 74.25 274 ILE A O 1
ATOM 2149 N N . GLU A 1 275 ? -0.428 10.792 2.502 1.00 80.69 275 GLU A N 1
ATOM 2150 C CA . GLU A 1 275 ? -0.963 9.622 3.223 1.00 80.69 275 GLU A CA 1
ATOM 2151 C C . GLU A 1 275 ? -2.054 9.988 4.249 1.00 80.69 275 GLU A C 1
ATOM 2153 O O . GLU A 1 275 ? -2.377 9.187 5.121 1.00 80.69 275 GLU A O 1
ATOM 2158 N N . ASN A 1 276 ? -2.601 11.208 4.216 1.00 85.56 276 ASN A N 1
ATOM 2159 C CA . ASN A 1 276 ? -3.673 11.604 5.139 1.00 85.56 276 ASN A CA 1
ATOM 2160 C C . ASN A 1 276 ? -5.051 11.109 4.661 1.00 85.56 276 ASN A C 1
ATOM 2162 O O . ASN A 1 276 ? -5.189 10.627 3.534 1.00 85.56 276 ASN A O 1
ATOM 2166 N N . GLY A 1 277 ? -6.071 11.281 5.497 1.00 92.12 277 GLY A N 1
ATOM 2167 C CA . GLY A 1 277 ? -7.447 10.871 5.213 1.00 92.12 277 GLY A CA 1
ATOM 2168 C C . GLY A 1 277 ? -7.938 9.847 6.225 1.00 92.12 277 GLY A C 1
ATOM 2169 O O . GLY A 1 277 ? -7.285 9.616 7.242 1.00 92.12 277 GLY A O 1
ATOM 2170 N N . THR A 1 278 ? -9.061 9.198 5.945 1.00 96.12 278 THR A N 1
ATOM 2171 C CA . THR A 1 278 ? -9.392 7.919 6.586 1.00 96.12 278 THR A CA 1
ATOM 2172 C C . THR A 1 278 ? -8.566 6.817 5.928 1.00 96.12 278 THR A C 1
ATOM 2174 O O . THR A 1 278 ? -8.409 6.795 4.709 1.00 96.12 278 THR A O 1
ATOM 2177 N N . LEU A 1 279 ? -7.985 5.916 6.718 1.00 95.25 279 LEU A N 1
ATOM 2178 C CA . LEU A 1 279 ? -7.042 4.920 6.199 1.00 95.25 279 LEU A CA 1
ATOM 2179 C C . LEU A 1 279 ? -7.486 3.487 6.452 1.00 95.25 279 LEU A C 1
ATOM 2181 O O . LEU A 1 279 ? -7.199 2.629 5.621 1.00 95.25 279 LEU A O 1
ATOM 2185 N N . GLY A 1 280 ? -8.209 3.220 7.534 1.00 97.25 280 GLY A N 1
ATOM 2186 C CA . GLY A 1 280 ? -8.720 1.888 7.830 1.00 97.25 280 GLY A CA 1
ATOM 2187 C C . GLY A 1 280 ? -9.889 1.931 8.795 1.00 97.25 280 GLY A C 1
ATOM 2188 O O . GLY A 1 280 ? -10.095 2.919 9.501 1.00 97.25 280 GLY A O 1
ATOM 2189 N N . PHE A 1 281 ? -10.667 0.854 8.798 1.00 98.56 281 PHE A N 1
ATOM 2190 C CA . PHE A 1 281 ? -11.769 0.686 9.731 1.00 98.56 281 PHE A CA 1
ATOM 2191 C C . PHE A 1 281 ? -11.960 -0.778 10.116 1.00 98.56 281 PHE A C 1
ATOM 2193 O O . PHE A 1 281 ? -11.652 -1.677 9.332 1.00 98.56 281 PHE A O 1
ATOM 2200 N N . ALA A 1 282 ? -12.557 -1.011 11.279 1.00 98.38 282 ALA A N 1
ATOM 2201 C CA . ALA A 1 282 ? -13.077 -2.308 11.685 1.00 98.38 282 ALA A CA 1
ATOM 2202 C C . ALA A 1 282 ? -14.474 -2.158 12.287 1.00 98.38 282 ALA A C 1
ATOM 2204 O O . ALA A 1 282 ? -14.731 -1.243 13.063 1.00 98.38 282 ALA A O 1
ATOM 2205 N N . LEU A 1 283 ? -15.370 -3.074 11.934 1.00 98.06 283 LEU A N 1
ATOM 2206 C CA . LEU A 1 283 ? -16.657 -3.232 12.606 1.00 98.06 283 LEU A CA 1
ATOM 2207 C C . LEU A 1 283 ? -16.450 -4.158 13.805 1.00 98.06 283 LEU A C 1
ATOM 2209 O O . LEU A 1 283 ? -15.722 -5.147 13.680 1.00 98.06 283 LEU A O 1
ATOM 2213 N N . HIS A 1 284 ? -17.073 -3.849 14.943 1.00 98.06 284 HIS A N 1
ATOM 2214 C CA . HIS A 1 284 ? -16.954 -4.687 16.137 1.00 98.06 284 HIS A CA 1
ATOM 2215 C C . HIS A 1 284 ? -17.398 -6.141 15.852 1.00 98.06 284 HIS A C 1
ATOM 2217 O O . HIS A 1 284 ? -18.334 -6.337 15.076 1.00 98.06 284 HIS A O 1
ATOM 2223 N N . PRO A 1 285 ? -16.824 -7.191 16.479 1.00 96.94 285 PRO A N 1
ATOM 2224 C CA . PRO A 1 285 ? -17.271 -8.579 16.287 1.00 96.94 285 PRO A CA 1
ATOM 2225 C C . PRO A 1 285 ? -18.743 -8.845 16.651 1.00 96.94 285 PRO A C 1
ATOM 2227 O O . PRO A 1 285 ? -19.303 -9.890 16.301 1.00 96.94 285 PRO A O 1
ATOM 2230 N N . GLU A 1 286 ? -19.376 -7.931 17.385 1.00 96.56 286 GLU A N 1
ATOM 2231 C CA . GLU A 1 286 ? -20.810 -7.946 17.698 1.00 96.56 286 GLU A CA 1
ATOM 2232 C C . GLU A 1 286 ? -21.674 -7.131 16.734 1.00 96.56 286 GLU A C 1
ATOM 2234 O O . GLU A 1 286 ? -22.896 -7.146 16.861 1.00 96.56 286 GLU A O 1
ATOM 2239 N N . PHE A 1 287 ? -21.071 -6.454 15.761 1.00 96.75 287 PHE A N 1
ATOM 2240 C CA . PHE A 1 287 ? -21.784 -5.604 14.824 1.00 96.75 287 PHE A CA 1
ATOM 2241 C C . PHE A 1 287 ? -22.910 -6.372 14.114 1.00 96.75 287 PHE A C 1
ATOM 2243 O O . PHE A 1 287 ? -22.716 -7.487 13.624 1.00 96.75 287 PHE A O 1
ATOM 2250 N N . GLY A 1 288 ? -24.108 -5.786 14.084 1.00 93.31 288 GLY A N 1
ATOM 2251 C CA . GLY A 1 288 ? -25.318 -6.394 13.527 1.00 93.31 288 GLY A CA 1
ATOM 2252 C C . GLY A 1 288 ? -25.996 -7.453 14.410 1.00 93.31 288 GLY A C 1
ATOM 2253 O O . GLY A 1 288 ? -27.062 -7.947 14.037 1.00 93.31 288 GLY A O 1
ATOM 2254 N N . LYS A 1 289 ? -25.444 -7.807 15.581 1.00 93.81 289 LYS A N 1
ATOM 2255 C CA . LYS A 1 289 ? -26.094 -8.734 16.523 1.00 93.81 289 LYS A CA 1
ATOM 2256 C C . LYS A 1 289 ? -27.116 -7.983 17.374 1.00 93.81 289 LYS A C 1
ATOM 2258 O O . LYS A 1 289 ? -26.760 -7.176 18.227 1.00 93.81 289 LYS A O 1
ATOM 2263 N N . ALA A 1 290 ? -28.399 -8.265 17.155 1.00 91.31 290 ALA A N 1
ATOM 2264 C CA . ALA A 1 290 ? -29.486 -7.616 17.884 1.00 91.31 290 ALA A CA 1
ATOM 2265 C C . ALA A 1 290 ? -29.321 -7.761 19.411 1.00 91.31 290 ALA A C 1
ATOM 2267 O O . ALA A 1 290 ? -29.161 -8.868 19.920 1.00 91.31 290 ALA A O 1
ATOM 2268 N N . GLY A 1 291 ? -29.384 -6.635 20.129 1.00 92.00 291 GLY A N 1
ATOM 2269 C CA . GLY A 1 291 ? -29.272 -6.582 21.590 1.00 92.00 291 GLY A CA 1
ATOM 2270 C C . GLY A 1 291 ? -27.847 -6.667 22.150 1.00 92.00 291 GLY A C 1
ATOM 2271 O O . GLY A 1 291 ? -27.696 -6.597 23.367 1.00 92.00 291 GLY A O 1
ATOM 2272 N N . ALA A 1 292 ? -26.816 -6.803 21.308 1.00 95.25 292 ALA A N 1
ATOM 2273 C CA . ALA A 1 292 ? -25.429 -6.773 21.767 1.00 95.25 292 ALA A CA 1
ATOM 2274 C C . ALA A 1 292 ? -24.976 -5.332 22.102 1.00 95.25 292 ALA A C 1
ATOM 2276 O O . ALA A 1 292 ? -25.387 -4.404 21.398 1.00 95.25 292 ALA A O 1
ATOM 2277 N N . PRO A 1 293 ? -24.130 -5.123 23.132 1.00 94.62 293 PRO A N 1
ATOM 2278 C CA . PRO A 1 293 ? -23.666 -3.790 23.530 1.00 94.62 293 PRO A CA 1
ATOM 2279 C C . PRO A 1 293 ? -22.974 -3.017 22.404 1.00 94.62 293 PRO A C 1
ATOM 2281 O O . PRO A 1 293 ? -23.172 -1.814 22.278 1.00 94.62 293 PRO A O 1
ATOM 2284 N N . HIS A 1 294 ? -22.223 -3.720 21.554 1.00 96.50 294 HIS A N 1
ATOM 2285 C CA . HIS A 1 294 ? -21.433 -3.131 20.474 1.00 96.50 294 HIS A CA 1
ATOM 2286 C C . HIS A 1 294 ? -22.019 -3.453 19.090 1.00 96.50 294 HIS A C 1
ATOM 2288 O O . HIS A 1 294 ? -21.295 -3.620 18.105 1.00 96.50 294 HIS A O 1
ATOM 2294 N N . ALA A 1 295 ? -23.348 -3.580 19.002 1.00 96.31 295 ALA A N 1
ATOM 2295 C CA . ALA A 1 295 ? -24.050 -3.960 17.774 1.00 96.31 295 ALA A CA 1
ATOM 2296 C C . ALA A 1 295 ? -23.899 -2.951 16.622 1.00 96.31 295 ALA A C 1
ATOM 2298 O O . ALA A 1 295 ? -24.129 -3.314 15.468 1.00 96.31 295 ALA A O 1
ATOM 2299 N N . ASN A 1 296 ? -23.509 -1.711 16.920 1.00 96.81 296 ASN A N 1
ATOM 2300 C CA . ASN A 1 296 ? -23.409 -0.621 15.950 1.00 96.81 296 ASN A CA 1
ATOM 2301 C C . ASN A 1 296 ? -22.016 0.026 15.897 1.00 96.81 296 ASN A C 1
ATOM 2303 O O . ASN A 1 296 ? -21.821 0.990 15.154 1.00 96.81 296 ASN A O 1
ATOM 2307 N N . ASP A 1 297 ? -21.055 -0.498 16.659 1.00 98.31 297 ASP A N 1
ATOM 2308 C CA . ASP A 1 297 ? -19.754 0.140 16.834 1.00 98.31 297 ASP A CA 1
ATOM 2309 C C . ASP A 1 297 ? -18.853 -0.075 15.610 1.00 98.31 297 ASP A C 1
ATOM 2311 O O . ASP A 1 297 ? -18.633 -1.203 15.143 1.00 98.31 297 ASP A O 1
ATOM 2315 N N . VAL A 1 298 ? -18.278 1.027 15.124 1.00 98.62 298 VAL A N 1
ATOM 2316 C CA . VAL A 1 298 ? -17.192 1.039 14.141 1.00 98.62 298 VAL A CA 1
ATOM 2317 C C . VAL A 1 298 ? -15.981 1.780 14.695 1.00 98.62 298 VAL A C 1
ATOM 2319 O O . VAL A 1 298 ? -16.109 2.818 15.339 1.00 98.62 298 VAL A O 1
ATOM 2322 N N . TYR A 1 299 ? -14.794 1.262 14.402 1.00 98.75 299 TYR A N 1
ATOM 2323 C CA . TYR A 1 299 ? -13.511 1.866 14.741 1.00 98.75 299 TYR A CA 1
ATOM 2324 C C . TYR A 1 299 ? -12.870 2.370 13.459 1.00 98.75 299 TYR A C 1
ATOM 2326 O O . TYR A 1 299 ? -12.735 1.598 12.510 1.00 98.75 299 TYR A O 1
ATOM 2334 N N . VAL A 1 300 ? -12.482 3.642 13.414 1.00 98.69 300 VAL A N 1
ATOM 2335 C CA . VAL A 1 300 ? -11.905 4.279 12.224 1.00 98.69 300 VAL A CA 1
ATOM 2336 C C . VAL A 1 300 ? -10.562 4.900 12.580 1.00 98.69 300 VAL A C 1
ATOM 2338 O O . VAL A 1 300 ? -10.458 5.643 13.556 1.00 98.69 300 VAL A O 1
ATOM 2341 N N . TYR A 1 301 ? -9.543 4.610 11.767 1.00 98.06 301 TYR A N 1
ATOM 2342 C CA . TYR A 1 301 ? -8.256 5.296 11.811 1.00 98.06 301 TYR A CA 1
ATOM 2343 C C . TYR A 1 301 ? -8.203 6.386 10.743 1.00 98.06 301 TYR A C 1
ATOM 2345 O O . TYR A 1 301 ? -8.354 6.095 9.550 1.00 98.06 301 TYR A O 1
ATOM 2353 N N . TYR A 1 302 ? -8.004 7.636 11.155 1.00 96.62 302 TYR A N 1
ATOM 2354 C CA . TYR A 1 302 ? -8.039 8.785 10.252 1.00 96.62 302 TYR A CA 1
ATOM 2355 C C . TYR A 1 302 ? -7.142 9.933 10.701 1.00 96.62 302 TYR A C 1
ATOM 2357 O O . TYR A 1 302 ? -6.820 10.070 11.874 1.00 96.62 302 TYR A O 1
ATOM 2365 N N . THR A 1 303 ? -6.756 10.798 9.768 1.00 94.69 303 THR A N 1
ATOM 2366 C CA . THR A 1 303 ? -6.069 12.051 10.083 1.00 94.69 303 THR A CA 1
ATOM 2367 C C . THR A 1 303 ? -7.076 13.190 10.214 1.00 94.69 303 THR A C 1
ATOM 2369 O O . THR A 1 303 ? -7.666 13.610 9.217 1.00 94.69 303 THR A O 1
ATOM 2372 N N . ALA A 1 304 ? -7.210 13.742 11.417 1.00 93.69 304 ALA A N 1
ATOM 2373 C CA . ALA A 1 304 ? -7.901 15.001 11.647 1.00 93.69 304 ALA A CA 1
ATOM 2374 C C . ALA A 1 304 ? -6.999 16.188 11.286 1.00 93.69 304 ALA A C 1
ATOM 2376 O O . ALA A 1 304 ? -5.798 16.168 11.578 1.00 93.69 304 ALA A O 1
ATOM 2377 N N . VAL A 1 305 ? -7.566 17.232 10.675 1.00 89.31 305 VAL A N 1
ATOM 2378 C CA . VAL A 1 305 ? -6.835 18.462 10.341 1.00 89.31 305 VAL A CA 1
ATOM 2379 C C . VAL A 1 305 ? -7.536 19.671 10.943 1.00 89.31 305 VAL A C 1
ATOM 2381 O O . VAL A 1 305 ? -8.658 19.999 10.576 1.00 89.31 305 VAL A O 1
ATOM 2384 N N . LYS A 1 306 ? -6.847 20.372 11.847 1.00 82.75 306 LYS A N 1
ATOM 2385 C CA . LYS A 1 306 ? -7.341 21.598 12.483 1.00 82.75 306 LYS A CA 1
ATOM 2386 C C . LYS A 1 306 ? -6.230 22.636 12.548 1.00 82.75 306 LYS A C 1
ATOM 2388 O O . LYS A 1 306 ? -5.142 22.339 13.028 1.00 82.75 306 LYS A O 1
ATOM 2393 N N . ASP A 1 307 ? -6.484 23.842 12.042 1.00 80.62 307 ASP A N 1
ATOM 2394 C CA . ASP A 1 307 ? -5.522 24.956 12.059 1.00 80.62 307 ASP A CA 1
ATOM 2395 C C . ASP A 1 307 ? -4.127 24.568 11.517 1.00 80.62 307 ASP A C 1
ATOM 2397 O O . ASP A 1 307 ? -3.095 24.944 12.067 1.00 80.62 307 ASP A O 1
ATOM 2401 N N . LYS A 1 308 ? -4.100 23.777 10.429 1.00 75.75 308 LYS A N 1
ATOM 2402 C CA . LYS A 1 308 ? -2.905 23.161 9.799 1.00 75.75 308 LYS A CA 1
ATOM 2403 C C . LYS A 1 308 ? -2.182 22.095 10.635 1.00 75.75 308 LYS A C 1
ATOM 2405 O O . LYS A 1 308 ? -1.230 21.497 10.139 1.00 75.75 308 LYS A O 1
ATOM 2410 N N . THR A 1 309 ? -2.640 21.818 11.851 1.00 84.12 309 THR A N 1
ATOM 2411 C CA . THR A 1 309 ? -2.168 20.695 12.667 1.00 84.12 309 THR A CA 1
ATOM 2412 C C . THR A 1 309 ? -2.838 19.415 12.191 1.00 84.12 309 THR A C 1
ATOM 2414 O O . THR A 1 309 ? -4.043 19.407 11.937 1.00 84.12 309 THR A O 1
ATOM 2417 N N . GLN A 1 310 ? -2.060 18.341 12.059 1.00 88.50 310 GLN A N 1
ATOM 2418 C CA . GLN A 1 310 ? -2.550 17.034 11.631 1.00 88.50 310 GLN A CA 1
ATOM 2419 C C . GLN A 1 310 ? -2.357 16.021 12.760 1.00 88.50 310 GLN A C 1
ATOM 2421 O O . GLN A 1 310 ? -1.247 15.847 13.261 1.00 88.50 310 GLN A O 1
ATOM 2426 N N . ILE A 1 311 ? -3.436 15.353 13.159 1.00 91.94 311 ILE A N 1
ATOM 2427 C CA . ILE A 1 311 ? -3.436 14.370 14.247 1.00 91.94 311 ILE A CA 1
ATOM 2428 C C . ILE A 1 311 ? -4.033 13.080 13.705 1.00 91.94 311 ILE A C 1
ATOM 2430 O O . ILE A 1 311 ? -5.105 13.103 13.106 1.00 91.94 311 ILE A O 1
ATOM 2434 N N . ASN A 1 312 ? -3.349 11.955 13.891 1.00 93.50 312 ASN A N 1
ATOM 2435 C CA . ASN A 1 312 ? -3.915 10.654 13.561 1.00 93.50 312 ASN A CA 1
ATOM 2436 C C . ASN A 1 312 ? -4.745 10.155 14.743 1.00 93.50 312 ASN A C 1
ATOM 2438 O O . ASN A 1 312 ? -4.220 9.985 15.841 1.00 93.50 312 ASN A O 1
ATOM 2442 N N . HIS A 1 313 ? -6.020 9.898 14.494 1.00 96.31 313 HIS A N 1
ATOM 2443 C CA . HIS A 1 313 ? -6.984 9.384 15.446 1.00 96.31 313 HIS A CA 1
ATOM 2444 C C . HIS A 1 313 ? -7.293 7.921 15.159 1.00 96.31 313 HIS A C 1
ATOM 2446 O O . HIS A 1 313 ? -7.471 7.535 14.007 1.00 96.31 313 HIS A O 1
ATOM 2452 N N . LEU A 1 314 ? -7.408 7.131 16.220 1.00 98.25 314 LEU A N 1
ATOM 2453 C CA . LEU A 1 314 ? -8.237 5.936 16.259 1.00 98.25 314 LEU A CA 1
ATOM 2454 C C . LEU A 1 314 ? -9.455 6.291 17.107 1.00 98.25 314 LEU A C 1
ATOM 2456 O O . LEU A 1 314 ? -9.298 6.541 18.302 1.00 98.25 314 LEU A O 1
ATOM 2460 N N . SER A 1 315 ? -10.643 6.292 16.511 1.00 98.50 315 SER A N 1
ATOM 2461 C CA . SER A 1 315 ? -11.880 6.627 17.225 1.00 98.50 315 SER A CA 1
ATOM 2462 C C . SER A 1 315 ? -12.961 5.577 16.994 1.00 98.50 315 SER A C 1
ATOM 2464 O O . SER A 1 315 ? -13.016 4.948 15.933 1.00 98.50 315 SER A O 1
ATOM 2466 N N . ARG A 1 316 ? -13.825 5.409 17.995 1.00 98.69 316 ARG A N 1
ATOM 2467 C CA . ARG A 1 316 ? -15.068 4.640 17.933 1.00 98.69 316 ARG A CA 1
ATOM 2468 C C . ARG A 1 316 ? -16.236 5.561 17.584 1.00 98.69 316 ARG A C 1
ATOM 2470 O O . ARG A 1 316 ? -16.321 6.663 18.119 1.00 98.69 316 ARG A O 1
ATOM 2477 N N . PHE A 1 317 ? -17.143 5.082 16.740 1.00 98.69 317 PHE A N 1
ATOM 2478 C CA . PHE A 1 317 ? -18.401 5.741 16.384 1.00 98.69 317 PHE A CA 1
ATOM 2479 C C . PHE A 1 317 ? -19.568 4.745 16.464 1.00 98.69 317 PHE A C 1
ATOM 2481 O O . PHE A 1 317 ? -19.394 3.567 16.148 1.00 98.69 317 PHE A O 1
ATOM 2488 N N . ASP A 1 318 ? -20.753 5.232 16.834 1.00 98.19 318 ASP A N 1
ATOM 2489 C CA . ASP A 1 318 ? -22.017 4.489 16.853 1.00 98.19 318 ASP A CA 1
ATOM 2490 C C . ASP A 1 318 ? -22.805 4.735 15.554 1.00 98.19 318 ASP A C 1
ATOM 2492 O O . ASP A 1 318 ? -23.394 5.799 15.341 1.00 98.19 318 ASP A O 1
ATOM 2496 N N . LEU A 1 319 ? -22.849 3.730 14.674 1.00 97.38 319 LEU A N 1
ATOM 2497 C CA . LEU A 1 319 ? -23.600 3.794 13.411 1.00 97.38 319 LEU A CA 1
ATOM 2498 C C . LEU A 1 319 ? -25.126 3.675 13.602 1.00 97.38 319 LEU A C 1
ATOM 2500 O O . LEU A 1 319 ? -25.885 3.833 12.644 1.00 97.38 319 LEU A O 1
ATOM 2504 N N . GLY A 1 320 ? -25.585 3.397 14.824 1.00 95.38 320 GLY A N 1
ATOM 2505 C CA . GLY A 1 320 ? -26.986 3.302 15.227 1.00 95.38 320 GLY A CA 1
ATOM 2506 C C . GLY A 1 320 ? -27.588 4.627 15.693 1.00 95.38 320 GLY A C 1
ATOM 2507 O O . GLY A 1 320 ? -28.791 4.682 15.947 1.00 95.38 320 GLY A O 1
ATOM 2508 N N . ALA A 1 321 ? -26.802 5.709 15.735 1.00 93.12 321 ALA A N 1
ATOM 2509 C CA . ALA A 1 321 ? -27.212 7.032 16.215 1.00 93.12 321 ALA A CA 1
ATOM 2510 C C . ALA A 1 321 ? -28.297 7.733 15.354 1.00 93.12 321 ALA A C 1
ATOM 2512 O O . ALA A 1 321 ? -28.713 8.853 15.647 1.00 93.12 321 ALA A O 1
ATOM 2513 N N . GLY A 1 322 ? -28.780 7.086 14.287 1.00 90.56 322 GLY A N 1
ATOM 2514 C CA . GLY A 1 322 ? -29.958 7.487 13.509 1.00 90.56 322 GLY A CA 1
ATOM 2515 C C . GLY A 1 322 ? -29.679 8.367 12.287 1.00 90.56 322 GLY A C 1
ATOM 2516 O O . GLY A 1 322 ? -30.512 8.422 11.385 1.00 90.56 322 GLY A O 1
ATOM 2517 N N . SER A 1 323 ? -28.516 9.020 12.209 1.00 96.62 323 SER A N 1
ATOM 2518 C CA . SER A 1 323 ? -28.065 9.773 11.028 1.00 96.62 323 SER A CA 1
ATOM 2519 C C . SER A 1 323 ? -26.532 9.820 10.940 1.00 96.62 323 SER A C 1
ATOM 2521 O O . SER A 1 323 ? -25.877 9.639 11.968 1.00 96.62 323 SER A O 1
ATOM 2523 N N . PRO A 1 324 ? -25.940 10.113 9.763 1.00 96.81 324 PRO A N 1
ATOM 2524 C CA . PRO A 1 324 ? -24.487 10.267 9.628 1.00 96.81 324 PRO A CA 1
ATOM 2525 C C . PRO A 1 324 ? -23.894 11.355 10.529 1.00 96.81 324 PRO A C 1
ATOM 2527 O O . PRO A 1 324 ? -22.799 11.184 11.058 1.00 96.81 324 PRO A O 1
ATOM 2530 N N . GLU A 1 325 ? -24.627 12.452 10.740 1.00 96.19 325 GLU A N 1
ATOM 2531 C CA . GLU A 1 325 ? -24.220 13.544 11.631 1.00 96.19 325 GLU A CA 1
ATOM 2532 C C . GLU A 1 325 ? -24.244 13.102 13.100 1.00 96.19 325 GLU A C 1
ATOM 2534 O O . GLU A 1 325 ? -23.286 13.325 13.837 1.00 96.19 325 GLU A O 1
ATOM 2539 N N . ALA A 1 326 ? -25.306 12.413 13.528 1.00 97.44 326 ALA A N 1
ATOM 2540 C CA . ALA A 1 326 ? -25.383 11.863 14.879 1.00 97.44 326 ALA A CA 1
ATOM 2541 C C . ALA A 1 326 ? -24.290 10.808 15.127 1.00 97.44 326 ALA A C 1
ATOM 2543 O O . ALA A 1 326 ? -23.677 10.809 16.193 1.00 97.44 326 ALA A O 1
ATOM 2544 N N . ALA A 1 327 ? -23.985 9.972 14.127 1.00 98.19 327 ALA A N 1
ATOM 2545 C CA . ALA A 1 327 ? -22.871 9.031 14.184 1.00 98.19 327 ALA A CA 1
ATOM 2546 C C . ALA A 1 327 ? -21.528 9.772 14.305 1.00 98.19 327 ALA A C 1
ATOM 2548 O O . ALA A 1 327 ? -20.727 9.436 15.169 1.00 98.19 327 ALA A O 1
ATOM 2549 N N . SER A 1 328 ? -21.302 10.837 13.531 1.00 97.88 328 SER A N 1
ATOM 2550 C CA . SER A 1 328 ? -20.103 11.691 13.622 1.00 97.88 328 SER A CA 1
ATO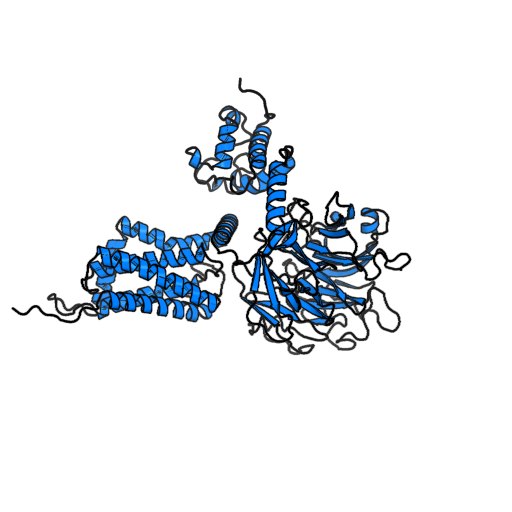M 2551 C C . SER A 1 328 ? -19.937 12.345 15.003 1.00 97.88 328 SER A C 1
ATOM 2553 O O . SER A 1 328 ? -18.829 12.412 15.541 1.00 97.88 328 SER A O 1
ATOM 2555 N N . ASN A 1 329 ? -21.046 12.769 15.618 1.00 97.62 329 ASN A N 1
ATOM 2556 C CA . ASN A 1 329 ? -21.081 13.366 16.957 1.00 97.62 329 ASN A CA 1
ATOM 2557 C C . ASN A 1 329 ? -20.939 12.345 18.099 1.00 97.62 329 ASN A C 1
ATOM 2559 O O . ASN A 1 329 ? -20.665 12.741 19.229 1.00 97.62 329 ASN A O 1
ATOM 2563 N N . SER A 1 330 ? -21.098 11.047 17.820 1.00 98.25 330 SER A N 1
ATOM 2564 C CA . SER A 1 330 ? -20.910 9.966 18.801 1.00 98.25 330 SER A CA 1
ATOM 2565 C C . SER A 1 330 ? -19.440 9.608 19.061 1.00 98.25 330 SER A C 1
ATOM 2567 O O . SER A 1 330 ? -19.165 8.692 19.834 1.00 98.25 330 SER A O 1
ATOM 2569 N N . GLU A 1 331 ? -18.503 10.307 18.407 1.00 98.06 331 GLU A N 1
ATOM 2570 C CA . GLU A 1 331 ? -17.074 10.009 18.451 1.00 98.06 331 GLU A CA 1
ATOM 2571 C C . GLU A 1 331 ? -16.546 9.821 19.879 1.00 98.06 331 GLU A C 1
ATOM 2573 O O . GLU A 1 331 ? -16.641 10.709 20.729 1.00 98.06 331 GLU A O 1
ATOM 2578 N N . GLN A 1 332 ? -15.876 8.693 20.099 1.00 97.88 332 GLN A N 1
ATOM 2579 C CA . GLN A 1 332 ? -15.013 8.477 21.251 1.00 97.88 332 GLN A CA 1
ATOM 2580 C C . GLN A 1 332 ? -13.588 8.213 20.776 1.00 97.88 332 GLN A C 1
ATOM 2582 O O . GLN A 1 332 ? -13.316 7.212 20.115 1.00 97.88 332 GLN A O 1
ATOM 2587 N N . SER A 1 333 ? -12.676 9.126 21.102 1.00 97.12 333 SER A N 1
ATOM 2588 C CA . SER A 1 333 ? -11.267 9.033 20.710 1.00 97.12 333 SER A CA 1
ATOM 2589 C C . SER A 1 333 ? -10.536 8.017 21.586 1.00 97.12 333 SER A C 1
ATOM 2591 O O . SER A 1 333 ? -10.389 8.245 22.784 1.00 97.12 333 SER A O 1
ATOM 2593 N N . LEU A 1 334 ? -10.029 6.935 20.989 1.00 97.88 334 LEU A N 1
ATOM 2594 C CA . LEU A 1 334 ? -9.247 5.914 21.694 1.00 97.88 334 LEU A CA 1
ATOM 2595 C C . LEU A 1 334 ? -7.769 6.302 21.772 1.00 97.88 334 LEU A C 1
ATOM 2597 O O . LEU A 1 334 ? -7.144 6.258 22.828 1.00 97.88 334 LEU A O 1
ATOM 2601 N N . LEU A 1 335 ? -7.212 6.705 20.631 1.00 96.31 335 LEU A N 1
ATOM 2602 C CA . LEU A 1 335 ? -5.842 7.191 20.505 1.00 96.31 335 LEU A CA 1
ATOM 2603 C C . LEU A 1 335 ? -5.836 8.425 19.615 1.00 96.31 335 LEU A C 1
ATOM 2605 O O . LEU A 1 335 ? -6.460 8.421 18.558 1.00 96.31 335 LEU A O 1
ATOM 2609 N N . ALA A 1 336 ? -5.083 9.447 20.005 1.00 94.56 336 ALA A N 1
ATOM 2610 C CA . ALA A 1 336 ? -4.800 10.593 19.152 1.00 94.56 336 ALA A CA 1
ATOM 2611 C C . ALA A 1 336 ? -3.299 10.862 19.186 1.00 94.56 336 ALA A C 1
ATOM 2613 O O . ALA A 1 336 ? -2.768 11.225 20.229 1.00 94.56 336 ALA A O 1
ATOM 2614 N N . LEU A 1 337 ? -2.608 10.657 18.067 1.00 90.75 337 LEU A N 1
ATOM 2615 C CA . LEU A 1 337 ? -1.162 10.832 17.962 1.00 90.75 337 LEU A CA 1
ATOM 2616 C C . LEU A 1 337 ? -0.845 11.970 16.998 1.00 90.75 337 LEU A C 1
ATOM 2618 O O . LEU A 1 337 ? -1.267 11.942 15.838 1.00 90.75 337 LEU A O 1
ATOM 2622 N N . GLU A 1 338 ? -0.052 12.936 17.450 1.00 88.19 338 GLU A N 1
ATOM 2623 C CA . GLU A 1 338 ? 0.471 14.002 16.598 1.00 88.19 338 GLU A CA 1
ATOM 2624 C C . GLU A 1 338 ? 1.214 13.386 15.410 1.00 88.19 338 GLU A C 1
ATOM 2626 O O . GLU A 1 338 ? 2.063 12.498 15.572 1.00 88.19 338 GLU A O 1
ATOM 2631 N N . ARG A 1 339 ? 0.850 13.811 14.198 1.00 85.50 339 ARG A N 1
ATOM 2632 C CA . ARG A 1 339 ? 1.490 13.332 12.979 1.00 85.50 339 ARG A CA 1
ATOM 2633 C C . ARG A 1 339 ? 2.766 14.120 12.723 1.00 85.50 339 ARG A C 1
ATOM 2635 O O . ARG A 1 339 ? 2.795 15.339 12.856 1.00 85.50 339 ARG A O 1
ATOM 2642 N N . GLU A 1 340 ? 3.803 13.414 12.293 1.00 79.00 340 GLU A N 1
ATOM 2643 C CA . GLU A 1 340 ? 5.070 14.037 11.926 1.00 79.00 340 GLU A CA 1
ATOM 2644 C C . GLU A 1 340 ? 4.897 15.011 10.756 1.00 79.00 340 GLU A C 1
ATOM 2646 O O . GLU A 1 340 ? 4.117 14.776 9.830 1.00 79.00 340 GLU A O 1
ATOM 2651 N N . ALA A 1 341 ? 5.676 16.096 10.773 1.00 73.50 341 ALA A N 1
ATOM 2652 C CA . ALA A 1 341 ? 5.563 17.187 9.803 1.00 73.50 341 ALA A CA 1
ATOM 2653 C C . ALA A 1 341 ? 5.793 16.749 8.344 1.00 73.50 341 ALA A C 1
ATOM 2655 O O . ALA A 1 341 ? 5.330 17.418 7.423 1.00 73.50 341 ALA A O 1
ATOM 2656 N N . SER A 1 342 ? 6.501 15.634 8.127 1.00 70.62 342 SER A N 1
ATOM 2657 C CA . SER A 1 342 ? 6.704 15.041 6.800 1.00 70.62 342 SER A CA 1
ATOM 2658 C C . SER A 1 342 ? 5.393 14.564 6.167 1.00 70.62 342 SER A C 1
ATOM 2660 O O . SER A 1 342 ? 5.274 14.537 4.945 1.00 70.62 342 SER A O 1
ATOM 2662 N N . GLY A 1 343 ? 4.410 14.185 6.988 1.00 76.75 343 GLY A N 1
ATOM 2663 C CA . GLY A 1 343 ? 3.153 13.616 6.534 1.00 76.75 343 GLY A CA 1
ATOM 2664 C C . GLY A 1 343 ? 3.266 12.188 5.985 1.00 76.75 343 GLY A C 1
ATOM 2665 O O . GLY A 1 343 ? 2.323 11.714 5.362 1.00 76.75 343 GLY A O 1
ATOM 2666 N N . PHE A 1 344 ? 4.366 11.477 6.189 1.00 79.75 344 PHE A N 1
ATOM 2667 C CA . PHE A 1 344 ? 4.529 10.117 5.672 1.00 79.75 344 PHE A CA 1
ATOM 2668 C C . PHE A 1 344 ? 4.540 9.077 6.797 1.00 79.75 344 PHE A C 1
ATOM 2670 O O . PHE A 1 344 ? 4.902 9.373 7.934 1.00 79.75 344 PHE A O 1
ATOM 2677 N N . HIS A 1 345 ? 4.182 7.851 6.434 1.00 84.62 345 HIS A N 1
ATOM 2678 C CA . HIS A 1 345 ? 4.202 6.629 7.236 1.00 84.62 345 HIS A CA 1
ATOM 2679 C C . HIS A 1 345 ? 3.209 6.632 8.387 1.00 84.62 345 HIS A C 1
ATOM 2681 O O . HIS A 1 345 ? 3.564 6.542 9.564 1.00 84.62 345 HIS A O 1
ATOM 2687 N N . ASN A 1 346 ? 1.934 6.724 8.022 1.00 86.62 346 ASN A N 1
ATOM 2688 C CA . ASN A 1 346 ? 0.838 6.681 8.983 1.00 86.62 346 ASN A CA 1
ATOM 2689 C C . ASN A 1 346 ? 0.425 5.254 9.378 1.00 86.62 346 ASN A C 1
ATOM 2691 O O . ASN A 1 346 ? -0.176 5.073 10.434 1.00 86.62 346 ASN A O 1
ATOM 2695 N N . GLY A 1 347 ? 0.742 4.240 8.572 1.00 90.62 347 GLY A N 1
ATOM 2696 C CA . GLY A 1 347 ? 0.164 2.901 8.682 1.00 90.62 347 GLY A CA 1
ATOM 2697 C C . GLY A 1 347 ? -1.341 2.939 8.415 1.00 90.62 347 GLY A C 1
ATOM 2698 O O . GLY A 1 347 ? -1.789 3.464 7.393 1.00 90.62 347 GLY A O 1
ATOM 2699 N N . GLY A 1 348 ? -2.129 2.433 9.364 1.00 89.38 348 GLY A N 1
ATOM 2700 C CA . GLY A 1 348 ? -3.571 2.672 9.405 1.00 89.38 348 GLY A CA 1
ATOM 2701 C C . GLY A 1 348 ? -4.467 1.481 9.093 1.00 89.38 348 GLY A C 1
ATOM 2702 O O . GLY A 1 348 ? -5.660 1.673 8.872 1.00 89.38 348 GLY A O 1
ATOM 2703 N N . SER A 1 349 ? -3.938 0.256 9.090 1.00 96.88 349 SER A N 1
ATOM 2704 C CA . SER A 1 349 ? -4.777 -0.948 9.151 1.00 96.88 349 SER A CA 1
ATOM 2705 C C . SER A 1 349 ? -5.398 -1.093 10.542 1.00 96.88 349 SER A C 1
ATOM 2707 O O . SER A 1 349 ? -4.712 -0.898 11.547 1.00 96.88 349 SER A O 1
ATOM 2709 N N . VAL A 1 350 ? -6.675 -1.471 10.593 1.00 98.19 350 VAL A N 1
ATOM 2710 C CA . VAL A 1 350 ? -7.447 -1.689 11.824 1.00 98.19 350 VAL A CA 1
ATOM 2711 C C . VAL A 1 350 ? -8.231 -2.984 11.651 1.00 98.19 350 VAL A C 1
ATOM 2713 O O . VAL A 1 350 ? -9.078 -3.059 10.763 1.00 98.19 350 VAL A O 1
ATOM 2716 N N . GLU A 1 351 ? -7.963 -3.998 12.471 1.00 98.00 351 GLU A N 1
ATOM 2717 C CA . GLU A 1 351 ? -8.652 -5.292 12.394 1.00 98.00 351 GLU A CA 1
ATOM 2718 C C . GLU A 1 351 ? -8.837 -5.914 13.779 1.00 98.00 351 GLU A C 1
ATOM 2720 O O . GLU A 1 351 ? -7.985 -5.772 14.655 1.00 98.00 351 GLU A O 1
ATOM 2725 N N . PHE A 1 352 ? -9.936 -6.645 13.971 1.00 98.38 352 PHE A N 1
ATOM 2726 C CA . PHE A 1 352 ? -10.109 -7.477 15.160 1.00 98.38 352 PHE A CA 1
ATOM 2727 C C . PHE A 1 352 ? -9.363 -8.799 14.997 1.00 98.38 352 PHE A C 1
ATOM 2729 O O . PHE A 1 352 ? -9.477 -9.475 13.971 1.00 98.38 352 PHE A O 1
ATOM 2736 N N . GLY A 1 353 ? -8.612 -9.169 16.030 1.00 97.62 353 GLY A N 1
ATOM 2737 C CA . GLY A 1 353 ? -7.955 -10.461 16.110 1.00 97.62 353 GLY A CA 1
ATOM 2738 C C . GLY A 1 353 ? -8.937 -11.600 16.380 1.00 97.62 353 GLY A C 1
ATOM 2739 O O . GLY A 1 353 ? -10.071 -11.383 16.818 1.00 97.62 353 GLY A O 1
ATOM 2740 N N . PRO A 1 354 ? -8.512 -12.855 16.155 1.00 96.69 354 PRO A N 1
ATOM 2741 C CA . PRO A 1 354 ? -9.310 -14.034 16.491 1.00 96.69 354 PRO A CA 1
ATOM 2742 C C . PRO A 1 354 ? -9.550 -14.196 18.001 1.00 96.69 354 PRO A C 1
ATOM 2744 O O . PRO A 1 354 ? -10.364 -15.025 18.398 1.00 96.69 354 PRO A O 1
ATOM 2747 N N . ASP A 1 355 ? -8.831 -13.435 18.820 1.00 96.69 355 ASP A N 1
ATOM 2748 C CA . ASP A 1 355 ? -8.955 -13.333 20.270 1.00 96.69 355 ASP A CA 1
ATOM 2749 C C . ASP A 1 355 ? -9.938 -12.240 20.729 1.00 96.69 355 ASP A C 1
ATOM 2751 O O . ASP A 1 355 ? -10.200 -12.129 21.922 1.00 96.69 355 ASP A O 1
ATOM 2755 N N . GLY A 1 356 ? -10.518 -11.469 19.802 1.00 96.38 356 GLY A N 1
ATOM 2756 C CA . GLY A 1 356 ? -11.523 -10.446 20.097 1.00 96.38 356 GLY A CA 1
ATOM 2757 C C . GLY A 1 356 ? -10.960 -9.065 20.441 1.00 96.38 356 GLY A C 1
ATOM 2758 O O . GLY A 1 356 ? -11.745 -8.143 20.638 1.00 96.38 356 GLY A O 1
ATOM 2759 N N . TYR A 1 357 ? -9.636 -8.893 20.457 1.00 98.69 357 TYR A N 1
ATOM 2760 C CA . TYR A 1 357 ? -9.000 -7.592 20.682 1.00 98.69 357 TYR A CA 1
ATOM 2761 C C . TYR A 1 357 ? -8.803 -6.816 19.376 1.00 98.69 357 TYR A C 1
ATOM 2763 O O . TYR A 1 357 ? -8.771 -7.394 18.285 1.00 98.69 357 TYR A O 1
ATOM 2771 N N . LEU A 1 358 ? -8.660 -5.495 19.483 1.00 98.81 358 LEU A N 1
ATOM 2772 C CA . LEU A 1 358 ? -8.428 -4.618 18.341 1.00 98.81 358 LEU A CA 1
ATOM 2773 C C . LEU A 1 358 ? -6.926 -4.485 18.075 1.00 98.81 358 LEU A C 1
ATOM 2775 O O . LEU A 1 358 ? -6.154 -4.120 18.964 1.00 98.81 358 LEU A O 1
ATOM 2779 N N . TYR A 1 359 ? -6.524 -4.742 16.832 1.00 98.81 359 TYR A N 1
ATOM 2780 C CA . TYR A 1 359 ? -5.161 -4.559 16.354 1.00 98.81 359 TYR A CA 1
ATOM 2781 C C . TYR A 1 359 ? -5.090 -3.347 15.435 1.00 98.81 359 TYR A C 1
ATOM 2783 O O . TYR A 1 359 ? -5.945 -3.166 14.562 1.00 98.81 359 TYR A O 1
ATOM 2791 N N . VAL A 1 360 ? -4.053 -2.526 15.607 1.00 98.44 360 VAL A N 1
ATOM 2792 C CA . VAL A 1 360 ? -3.889 -1.281 14.844 1.00 98.44 360 VAL A CA 1
ATOM 2793 C C . VAL A 1 360 ? -2.445 -1.102 14.415 1.00 98.44 360 VAL A C 1
ATOM 2795 O O . VAL A 1 360 ? -1.530 -1.212 15.229 1.00 98.44 360 VAL A O 1
ATOM 2798 N N . ALA A 1 361 ? -2.244 -0.820 13.132 1.00 97.12 361 ALA A N 1
ATOM 2799 C CA . ALA A 1 361 ? -0.931 -0.580 12.558 1.00 97.12 361 ALA A CA 1
ATOM 2800 C C . ALA A 1 361 ? -0.577 0.911 12.577 1.00 97.12 361 ALA A C 1
ATOM 2802 O O . ALA A 1 361 ? -1.339 1.741 12.081 1.00 97.12 361 ALA A O 1
ATOM 2803 N N . PHE A 1 362 ? 0.612 1.229 13.081 1.00 93.69 362 PHE A N 1
ATOM 2804 C CA . PHE A 1 362 ? 1.181 2.572 13.090 1.00 93.69 362 PHE A CA 1
ATOM 2805 C C . PHE A 1 362 ? 2.532 2.560 12.383 1.00 93.69 362 PHE A C 1
ATOM 2807 O O . PHE A 1 362 ? 3.432 1.815 12.768 1.00 93.69 362 PHE A O 1
ATOM 2814 N N . GLY A 1 363 ? 2.695 3.420 11.379 1.00 92.12 363 GLY A N 1
ATOM 2815 C CA . GLY A 1 363 ? 4.000 3.637 10.758 1.00 92.12 363 GLY A CA 1
ATOM 2816 C C . GLY A 1 363 ? 4.967 4.404 11.666 1.00 92.12 363 GLY A C 1
ATOM 2817 O O . GLY A 1 363 ? 4.597 4.919 12.726 1.00 92.12 363 GLY A O 1
ATOM 2818 N N . GLU A 1 364 ? 6.237 4.431 11.280 1.00 87.88 364 GLU A N 1
ATOM 2819 C CA . GLU A 1 364 ? 7.345 4.986 12.069 1.00 87.88 364 GLU A CA 1
ATOM 2820 C C . GLU A 1 364 ? 7.475 6.518 12.009 1.00 87.88 364 GLU A C 1
ATOM 2822 O O . GLU A 1 364 ? 8.103 7.111 12.883 1.00 87.88 364 GLU A O 1
ATOM 2827 N N . GLY A 1 365 ? 6.835 7.183 11.040 1.00 73.00 365 GLY A N 1
ATOM 2828 C CA . GLY A 1 365 ? 6.792 8.652 10.959 1.00 73.00 365 GLY A CA 1
ATOM 2829 C C . GLY A 1 365 ? 8.025 9.340 10.342 1.00 73.00 365 GLY A C 1
ATOM 2830 O O . GLY A 1 365 ? 8.150 10.560 10.414 1.00 73.00 365 GLY A O 1
ATOM 2831 N N . LEU A 1 366 ? 8.916 8.597 9.677 1.00 57.47 366 LEU A N 1
ATOM 2832 C CA . LEU A 1 366 ? 10.058 9.069 8.875 1.00 57.47 366 LEU A CA 1
ATOM 2833 C C . LEU A 1 366 ? 11.218 9.736 9.626 1.00 57.47 366 LEU A C 1
ATOM 2835 O O . LEU A 1 366 ? 11.954 10.523 9.031 1.00 57.47 366 LEU A O 1
ATOM 2839 N N . ARG A 1 367 ? 11.484 9.313 10.870 1.00 56.03 367 ARG A N 1
ATOM 2840 C CA . ARG A 1 367 ? 12.550 9.799 11.787 1.00 56.03 367 ARG A CA 1
ATOM 2841 C C . ARG A 1 367 ? 12.142 10.993 12.646 1.00 56.03 367 ARG A C 1
ATOM 2843 O O . ARG A 1 367 ? 12.507 12.142 12.396 1.00 56.03 367 ARG A O 1
ATOM 2850 N N . ILE A 1 368 ? 11.487 10.659 13.747 1.00 58.09 368 ILE A N 1
ATOM 2851 C CA . ILE A 1 368 ? 11.062 11.570 14.806 1.00 58.09 368 ILE A CA 1
ATOM 2852 C C . ILE A 1 368 ? 12.299 12.171 15.505 1.00 58.09 368 ILE A C 1
ATOM 2854 O O . ILE A 1 368 ? 13.082 11.446 16.132 1.00 58.09 368 ILE A O 1
ATOM 2858 N N . PRO A 1 369 ? 12.527 13.495 15.442 1.00 54.12 369 PRO A N 1
ATOM 2859 C CA . PRO A 1 369 ? 13.688 14.103 16.090 1.00 54.12 369 PRO A CA 1
ATOM 2860 C C . PRO A 1 369 ? 13.592 14.094 17.622 1.00 54.12 369 PRO A C 1
ATOM 2862 O O . PRO A 1 369 ? 14.628 14.074 18.284 1.00 54.12 369 PRO A O 1
ATOM 2865 N N . LYS A 1 370 ? 12.366 14.131 18.170 1.00 59.41 370 LYS A N 1
ATOM 2866 C CA . LYS A 1 370 ? 12.091 14.381 19.597 1.00 59.41 370 LYS A CA 1
ATOM 2867 C C . LYS A 1 370 ? 11.866 13.133 20.450 1.00 59.41 370 LYS A C 1
ATOM 2869 O O . LYS A 1 370 ? 12.274 13.144 21.604 1.00 59.41 370 LYS A O 1
ATOM 2874 N N . PHE A 1 371 ? 11.237 12.096 19.908 1.00 60.00 371 PHE A N 1
ATOM 2875 C CA . PHE A 1 371 ? 10.881 10.885 20.643 1.00 60.00 371 PHE A CA 1
ATOM 2876 C C . PHE A 1 371 ? 11.281 9.671 19.821 1.00 60.00 371 PHE A C 1
ATOM 2878 O O . PHE A 1 371 ? 10.851 9.540 18.679 1.00 60.00 371 PHE A O 1
ATOM 2885 N N . LYS A 1 372 ? 12.143 8.819 20.366 1.00 69.06 372 LYS A N 1
ATOM 2886 C CA . LYS A 1 372 ? 12.746 7.719 19.593 1.00 69.06 372 LYS A CA 1
ATOM 2887 C C . LYS A 1 372 ? 12.577 6.361 20.246 1.00 69.06 372 LYS A C 1
ATOM 2889 O O . LYS A 1 372 ? 12.723 5.350 19.569 1.00 69.06 372 LYS A O 1
ATOM 2894 N N . GLU A 1 373 ? 12.261 6.347 21.535 1.00 86.50 373 GLU A N 1
ATOM 2895 C CA . GLU A 1 373 ? 12.234 5.117 22.308 1.00 86.50 373 GLU A CA 1
ATOM 2896 C C . GLU A 1 373 ? 10.818 4.521 22.354 1.00 86.50 373 GLU A C 1
ATOM 2898 O O . GLU A 1 373 ? 9.844 5.266 22.523 1.00 86.50 373 GLU A O 1
ATOM 2903 N N . PRO A 1 374 ? 10.675 3.184 22.279 1.00 90.38 374 PRO A N 1
ATOM 2904 C CA . PRO A 1 374 ? 9.382 2.504 22.380 1.00 90.38 374 PRO A CA 1
ATOM 2905 C C . PRO A 1 374 ? 8.592 2.812 23.663 1.00 90.38 374 PRO A C 1
ATOM 2907 O O . PRO A 1 374 ? 7.381 2.638 23.690 1.00 90.38 374 PRO A O 1
ATOM 2910 N N . GLY A 1 375 ? 9.236 3.275 24.737 1.00 91.50 375 GLY A N 1
ATOM 2911 C CA . GLY A 1 375 ? 8.550 3.726 25.956 1.00 91.50 375 GLY A CA 1
ATOM 2912 C C . GLY A 1 375 ? 7.854 5.088 25.817 1.00 91.50 375 GLY A C 1
ATOM 2913 O O . GLY A 1 375 ? 6.936 5.409 26.567 1.00 91.50 375 GLY A O 1
ATOM 2914 N N . GLU A 1 376 ? 8.250 5.914 24.849 1.00 89.56 376 GLU A N 1
ATOM 2915 C CA . GLU A 1 376 ? 7.777 7.298 24.730 1.00 89.56 376 GLU A CA 1
ATOM 2916 C C . GLU A 1 376 ? 6.625 7.458 23.737 1.00 89.56 376 GLU A C 1
ATOM 2918 O O . GLU A 1 376 ? 5.757 8.307 23.942 1.00 89.56 376 GLU A O 1
ATOM 2923 N N . VAL A 1 377 ? 6.606 6.646 22.677 1.00 88.25 377 VAL A N 1
ATOM 2924 C CA . VAL A 1 377 ? 5.689 6.772 21.532 1.00 88.25 377 VAL A CA 1
ATOM 2925 C C . VAL A 1 377 ? 5.117 5.427 21.102 1.00 88.25 377 VAL A C 1
ATOM 2927 O O . VAL A 1 377 ? 5.623 4.380 21.494 1.00 88.25 377 VAL A O 1
ATOM 2930 N N . LEU A 1 378 ? 4.075 5.467 20.266 1.00 92.31 378 LEU A N 1
ATOM 2931 C CA . LEU A 1 378 ? 3.433 4.311 19.628 1.00 92.31 378 LEU A CA 1
ATOM 2932 C C . LEU A 1 378 ? 3.602 4.396 18.100 1.00 92.31 378 LEU A C 1
ATOM 2934 O O . LEU A 1 378 ? 2.789 5.017 17.413 1.00 92.31 378 LEU A O 1
ATOM 2938 N N . ARG A 1 379 ? 4.707 3.858 17.566 1.00 90.75 379 ARG A N 1
ATOM 2939 C CA . ARG A 1 379 ? 5.124 4.021 16.157 1.00 90.75 379 ARG A CA 1
ATOM 2940 C C . ARG A 1 379 ? 5.888 2.792 15.650 1.00 90.75 379 ARG A C 1
ATOM 2942 O O . ARG A 1 379 ? 6.480 2.072 16.446 1.00 90.75 379 ARG A O 1
ATOM 2949 N N . GLY A 1 380 ? 5.890 2.579 14.332 1.00 92.50 380 GLY A N 1
ATOM 2950 C CA . GLY A 1 380 ? 6.646 1.500 13.673 1.00 92.50 380 GLY A CA 1
ATOM 2951 C C . GLY A 1 380 ? 6.251 0.098 14.149 1.00 92.50 380 GLY A C 1
ATOM 2952 O O . GLY A 1 380 ? 7.106 -0.727 14.486 1.00 92.50 380 GLY A O 1
ATOM 2953 N N . ALA A 1 381 ? 4.946 -0.139 14.289 1.00 95.62 381 ALA A N 1
ATOM 2954 C CA . ALA A 1 381 ? 4.429 -1.267 15.047 1.00 95.62 381 ALA A CA 1
ATOM 2955 C C . ALA A 1 381 ? 2.992 -1.652 14.711 1.00 95.62 381 ALA A C 1
ATOM 2957 O O . ALA A 1 381 ? 2.235 -0.903 14.092 1.00 95.62 381 ALA A O 1
ATOM 2958 N N . ILE A 1 382 ? 2.614 -2.824 15.215 1.00 98.56 382 ILE A N 1
ATOM 2959 C CA . ILE A 1 382 ? 1.222 -3.225 15.383 1.00 98.56 382 ILE A CA 1
ATOM 2960 C C . ILE A 1 382 ? 0.937 -3.280 16.884 1.00 98.56 382 ILE A C 1
ATOM 2962 O O . ILE A 1 382 ? 1.668 -3.918 17.646 1.00 98.56 382 ILE A O 1
ATOM 2966 N N . LEU A 1 383 ? -0.119 -2.590 17.303 1.00 98.31 383 LEU A N 1
ATOM 2967 C CA . LEU A 1 383 ? -0.609 -2.567 18.679 1.00 98.31 383 LEU A CA 1
ATOM 2968 C C . LEU A 1 383 ? -1.736 -3.584 18.862 1.00 98.31 383 LEU A C 1
ATOM 2970 O O . LEU A 1 383 ? -2.402 -3.932 17.888 1.00 98.31 383 LEU A O 1
ATOM 2974 N N . ARG A 1 384 ? -1.974 -4.007 20.106 1.00 98.69 384 ARG A N 1
ATOM 2975 C CA . ARG A 1 384 ? -3.120 -4.835 20.513 1.00 98.69 384 ARG A CA 1
ATOM 2976 C C . ARG A 1 384 ? -3.749 -4.252 21.773 1.00 98.69 384 ARG A C 1
ATOM 2978 O O . ARG A 1 384 ? -3.093 -4.201 22.814 1.00 98.69 384 ARG A O 1
ATOM 2985 N N . ILE A 1 385 ? -5.007 -3.837 21.668 1.00 98.69 385 ILE A N 1
ATOM 2986 C CA . ILE A 1 385 ? -5.763 -3.167 22.734 1.00 98.69 385 ILE A CA 1
ATOM 2987 C C . ILE A 1 385 ? -7.144 -3.804 22.910 1.00 98.69 385 ILE A C 1
ATOM 2989 O O . ILE A 1 385 ? -7.722 -4.337 21.961 1.00 98.69 385 ILE A O 1
ATOM 2993 N N . ASP A 1 386 ? -7.687 -3.729 24.120 1.00 98.62 386 ASP A N 1
ATOM 2994 C CA . ASP A 1 386 ? -9.051 -4.139 24.426 1.00 98.62 386 ASP A CA 1
ATOM 2995 C C . ASP A 1 386 ? -9.989 -2.937 24.477 1.00 98.62 386 ASP A C 1
ATOM 2997 O O . ASP A 1 386 ? -9.885 -2.065 25.334 1.00 98.62 386 ASP A O 1
ATOM 3001 N N . VAL A 1 387 ? -10.932 -2.918 23.545 1.00 98.31 387 VAL A N 1
ATOM 3002 C CA . VAL A 1 387 ? -11.946 -1.869 23.403 1.00 98.31 387 VAL A CA 1
ATOM 3003 C C . VAL A 1 387 ? -13.248 -2.196 24.139 1.00 98.31 387 VAL A C 1
ATOM 3005 O O . VAL A 1 387 ? -14.149 -1.362 24.169 1.00 98.31 387 VAL A O 1
ATOM 3008 N N . ASN A 1 388 ? -13.335 -3.393 24.730 1.00 97.00 388 ASN A N 1
ATOM 3009 C CA . ASN A 1 388 ? -14.445 -3.832 25.577 1.00 97.00 388 ASN A CA 1
ATOM 3010 C C . ASN A 1 388 ? -14.162 -3.614 27.070 1.00 97.00 388 ASN A C 1
ATOM 3012 O O . ASN A 1 388 ? -15.046 -3.837 27.895 1.00 97.00 388 ASN A O 1
ATOM 3016 N N . GLU A 1 389 ? -12.940 -3.193 27.415 1.00 95.31 389 GLU A N 1
ATOM 3017 C CA . GLU A 1 389 ? -12.495 -2.922 28.786 1.00 95.31 389 GLU A CA 1
ATOM 3018 C C . GLU A 1 389 ? -12.765 -4.106 29.735 1.00 95.31 389 GLU A C 1
ATOM 3020 O O . GLU A 1 389 ? -13.285 -3.952 30.843 1.00 95.31 389 GLU A O 1
ATOM 3025 N N . THR A 1 390 ? -12.433 -5.321 29.278 1.00 93.31 390 THR A N 1
ATOM 3026 C CA . THR A 1 390 ? -12.827 -6.577 29.925 1.00 93.31 390 THR A CA 1
ATOM 3027 C C . THR A 1 390 ? -12.227 -6.672 31.335 1.00 93.31 390 THR A C 1
ATOM 3029 O O . THR A 1 390 ? -10.997 -6.754 31.476 1.00 93.31 390 THR A O 1
ATOM 3032 N N . PRO A 1 391 ? -13.054 -6.704 32.403 1.00 93.06 391 PRO A N 1
ATOM 3033 C CA . PRO A 1 391 ? -12.552 -6.696 33.772 1.00 93.06 391 PRO A CA 1
ATOM 3034 C C . PRO A 1 391 ? -11.710 -7.934 34.105 1.00 93.06 391 PRO A C 1
ATOM 3036 O O . PRO A 1 391 ? -12.103 -9.067 33.836 1.00 93.06 391 PRO A O 1
ATOM 3039 N N . GLY A 1 392 ? -10.562 -7.726 34.754 1.00 94.94 392 GLY A N 1
ATOM 3040 C CA . GLY A 1 392 ? -9.714 -8.799 35.290 1.00 94.94 392 GLY A CA 1
ATOM 3041 C C . GLY A 1 392 ? -8.745 -9.444 34.292 1.00 94.94 392 GLY A C 1
ATOM 3042 O O . GLY A 1 392 ? -7.750 -10.028 34.721 1.00 94.94 392 GLY A O 1
ATOM 3043 N N . THR A 1 393 ? -8.972 -9.310 32.984 1.00 96.81 393 THR A N 1
ATOM 3044 C CA . THR A 1 393 ? -8.050 -9.787 31.932 1.00 96.81 393 THR A CA 1
ATOM 3045 C C . THR A 1 393 ? -7.253 -8.665 31.276 1.00 96.81 393 THR A C 1
ATOM 3047 O O . THR A 1 393 ? -6.338 -8.939 30.498 1.00 96.81 393 THR A O 1
ATOM 3050 N N . THR A 1 394 ? -7.575 -7.417 31.608 1.00 98.25 394 THR A N 1
ATOM 3051 C CA . THR A 1 394 ? -6.952 -6.209 31.065 1.00 98.25 394 THR A CA 1
ATOM 3052 C C . THR A 1 394 ? -6.731 -5.161 32.161 1.00 98.25 394 THR A C 1
ATOM 3054 O O . THR A 1 394 ? -7.298 -5.271 33.254 1.00 98.25 394 THR A O 1
ATOM 3057 N N . HIS A 1 395 ? -5.906 -4.150 31.885 1.00 97.25 395 HIS A N 1
ATOM 3058 C CA . HIS A 1 395 ? -5.632 -3.019 32.781 1.00 97.25 395 HIS A CA 1
ATOM 3059 C C . HIS A 1 395 ? -5.540 -1.697 32.000 1.00 97.25 395 HIS A C 1
ATOM 3061 O O . HIS A 1 395 ? -5.230 -1.715 30.811 1.00 97.25 395 HIS A O 1
ATOM 3067 N N . PRO A 1 396 ? -5.813 -0.534 32.618 1.00 96.44 396 PRO A N 1
ATOM 3068 C CA . PRO A 1 396 ? -5.623 0.753 31.952 1.00 96.44 396 PRO A CA 1
ATOM 3069 C C . PRO A 1 396 ? -4.152 0.988 31.575 1.00 96.44 396 PRO A C 1
ATOM 3071 O O . PRO A 1 396 ? -3.273 0.548 32.321 1.00 96.44 396 PRO A O 1
ATOM 3074 N N . PRO A 1 397 ? -3.867 1.734 30.492 1.00 94.38 397 PRO A N 1
ATOM 3075 C CA . PRO A 1 397 ? -2.510 2.182 30.196 1.00 94.38 397 PRO A CA 1
ATOM 3076 C C . PRO A 1 397 ? -1.895 2.933 31.380 1.00 94.38 397 PRO A C 1
ATOM 3078 O O . PRO A 1 397 ? -2.548 3.791 31.978 1.00 94.38 397 PRO A O 1
ATOM 3081 N N . ALA A 1 398 ? -0.632 2.641 31.702 1.00 89.88 398 ALA A N 1
ATOM 3082 C CA . ALA A 1 398 ? 0.057 3.273 32.829 1.00 89.88 398 ALA A CA 1
ATOM 3083 C C . ALA A 1 398 ? 0.199 4.799 32.661 1.00 89.88 398 ALA A C 1
ATOM 3085 O O . ALA A 1 398 ? 0.053 5.555 33.622 1.00 89.88 398 ALA A O 1
ATOM 3086 N N . GLU A 1 399 ? 0.467 5.254 31.435 1.00 89.50 399 GLU A N 1
ATOM 3087 C CA . GLU A 1 399 ? 0.569 6.668 31.070 1.00 89.50 399 GLU A CA 1
ATOM 3088 C C . GLU A 1 399 ? 0.266 6.877 29.575 1.00 89.50 399 GLU A C 1
ATOM 3090 O O . GLU A 1 399 ? 0.542 5.985 28.766 1.00 89.50 399 GLU A O 1
ATOM 3095 N N . PRO A 1 400 ? -0.249 8.048 29.157 1.00 90.62 400 PRO A N 1
ATOM 3096 C CA . PRO A 1 400 ? -0.449 8.354 27.741 1.00 90.62 400 PRO A CA 1
ATOM 3097 C C . PRO A 1 400 ? 0.887 8.466 26.973 1.00 90.62 400 PRO A C 1
ATOM 3099 O O . PRO A 1 400 ? 1.928 8.739 27.581 1.00 90.62 400 PRO A O 1
ATOM 3102 N N . PRO A 1 401 ? 0.889 8.273 25.637 1.00 90.94 401 PRO A N 1
ATOM 3103 C CA . PRO A 1 401 ? 2.065 8.509 24.795 1.00 90.94 401 PRO A CA 1
ATOM 3104 C C . PRO A 1 401 ? 2.496 9.977 24.829 1.00 90.94 401 PRO A C 1
ATOM 3106 O O . PRO A 1 401 ? 1.661 10.876 24.810 1.00 90.94 401 PRO A O 1
ATOM 3109 N N . LYS A 1 402 ? 3.809 10.247 24.824 1.00 89.12 402 LYS A N 1
ATOM 3110 C CA . LYS A 1 402 ? 4.335 11.626 24.901 1.00 89.12 402 LYS A CA 1
ATOM 3111 C C . LYS A 1 402 ? 3.929 12.502 23.711 1.00 89.12 402 LYS A C 1
ATOM 3113 O O . LYS A 1 402 ? 3.955 13.724 23.823 1.00 89.12 402 LYS A O 1
ATOM 3118 N N . ASN A 1 403 ? 3.577 11.889 22.583 1.00 84.69 403 ASN A N 1
ATOM 3119 C CA . ASN A 1 403 ? 3.140 12.554 21.357 1.00 84.69 403 ASN A CA 1
ATOM 3120 C C . ASN A 1 403 ? 1.623 12.449 21.128 1.00 84.69 403 ASN A C 1
ATOM 3122 O O . ASN A 1 403 ? 1.175 12.508 19.981 1.00 84.69 403 ASN A O 1
ATOM 3126 N N . GLY A 1 404 ? 0.829 12.233 22.178 1.00 90.31 404 GLY A N 1
ATOM 3127 C CA . GLY A 1 404 ? -0.593 12.017 21.988 1.00 90.31 404 GLY A CA 1
ATOM 3128 C C . GLY A 1 404 ? -1.415 11.849 23.254 1.00 90.31 404 GLY A C 1
ATOM 3129 O O . GLY A 1 404 ? -1.004 12.197 24.358 1.00 90.31 404 GLY A O 1
ATOM 3130 N N . SER A 1 405 ? -2.607 11.302 23.068 1.00 93.62 405 SER A N 1
ATOM 3131 C CA . SER A 1 405 ? -3.511 10.889 24.132 1.00 93.62 405 SER A CA 1
ATOM 3132 C C . SER A 1 405 ? -3.975 9.451 23.920 1.00 93.62 405 SER A C 1
ATOM 3134 O O . SER A 1 405 ? -3.946 8.923 22.805 1.00 93.62 405 SER A O 1
ATOM 3136 N N . ALA A 1 406 ? -4.391 8.834 25.021 1.00 94.56 406 ALA A N 1
ATOM 3137 C CA . ALA A 1 406 ? -4.941 7.491 25.090 1.00 94.56 406 ALA A CA 1
ATOM 3138 C C . ALA A 1 406 ? -6.129 7.482 26.061 1.00 94.56 406 ALA A C 1
ATOM 3140 O O . ALA A 1 406 ? -6.084 8.161 27.090 1.00 94.56 406 ALA A O 1
ATOM 3141 N N . GLY A 1 407 ? -7.178 6.728 25.742 1.00 93.94 407 GLY A N 1
ATOM 3142 C CA . GLY A 1 407 ? -8.359 6.554 26.588 1.00 93.94 407 GLY A CA 1
ATOM 3143 C C . GLY A 1 407 ? -9.358 5.580 25.969 1.00 93.94 407 GLY A C 1
ATOM 3144 O O . GLY A 1 407 ? -9.195 5.184 24.824 1.00 93.94 407 GLY A O 1
ATOM 3145 N N . HIS A 1 408 ? -10.398 5.191 26.710 1.00 95.69 408 HIS A N 1
ATOM 3146 C CA . HIS A 1 408 ? -11.480 4.329 26.195 1.00 95.69 408 HIS A CA 1
ATOM 3147 C C . HIS A 1 408 ? -11.008 2.977 25.613 1.00 95.69 408 HIS A C 1
ATOM 3149 O O . HIS A 1 408 ? -11.616 2.436 24.690 1.00 95.69 408 HIS A O 1
ATOM 3155 N N . TYR A 1 409 ? -9.897 2.456 26.139 1.00 97.81 409 TYR A N 1
ATOM 3156 C CA . TYR A 1 409 ? -9.409 1.097 25.931 1.00 97.81 409 TYR A CA 1
ATOM 3157 C C . TYR A 1 409 ? -8.572 0.663 27.141 1.00 97.81 409 TYR A C 1
ATOM 3159 O O . TYR A 1 409 ? -8.046 1.496 27.887 1.00 97.81 409 TYR A O 1
ATOM 3167 N N . THR A 1 410 ? -8.395 -0.643 27.302 1.00 98.25 410 THR A N 1
ATOM 3168 C CA . THR A 1 410 ? -7.451 -1.256 28.242 1.00 98.25 410 THR A CA 1
ATOM 3169 C C . THR A 1 410 ? -6.428 -2.119 27.501 1.00 98.25 410 THR A C 1
ATOM 3171 O O . THR A 1 410 ? -6.564 -2.440 26.321 1.00 98.25 410 THR A O 1
ATOM 3174 N N . ILE A 1 411 ? -5.346 -2.473 28.180 1.00 98.50 411 ILE A N 1
ATOM 3175 C CA . ILE A 1 411 ? -4.254 -3.289 27.663 1.00 98.50 411 ILE A CA 1
ATOM 3176 C C . ILE A 1 411 ? -4.471 -4.730 28.129 1.00 98.50 411 ILE A C 1
ATOM 3178 O O . ILE A 1 411 ? -4.606 -4.961 29.336 1.00 98.50 411 ILE A O 1
ATOM 3182 N N . PRO A 1 412 ? -4.507 -5.721 27.219 1.00 98.62 412 PRO A N 1
ATOM 3183 C CA . PRO A 1 412 ? -4.550 -7.122 27.615 1.00 98.62 412 PRO A CA 1
ATOM 3184 C C . PRO A 1 412 ? -3.375 -7.492 28.525 1.00 98.62 412 PRO A C 1
ATOM 3186 O O . PRO A 1 412 ? -2.219 -7.241 28.190 1.00 98.62 412 PRO A O 1
ATOM 3189 N N . ASN A 1 413 ? -3.655 -8.149 29.656 1.00 98.25 413 ASN A N 1
ATOM 3190 C CA . ASN A 1 413 ? -2.629 -8.547 30.633 1.00 98.25 413 ASN A CA 1
ATOM 3191 C C . ASN A 1 413 ? -1.599 -9.522 30.048 1.00 98.25 413 ASN A C 1
ATOM 3193 O O . ASN A 1 413 ? -0.518 -9.692 30.604 1.00 98.25 413 ASN A O 1
ATOM 3197 N N . ASP A 1 414 ? -1.944 -10.192 28.948 1.00 98.00 414 ASP A N 1
ATOM 3198 C CA . ASP A 1 414 ? -1.057 -11.101 28.243 1.00 98.00 414 ASP A CA 1
ATOM 3199 C C . ASP A 1 414 ? -0.296 -10.430 27.089 1.00 98.00 414 ASP A C 1
ATOM 3201 O O . ASP A 1 414 ? 0.378 -11.142 26.348 1.00 98.00 414 ASP A O 1
ATOM 3205 N N . ASN A 1 415 ? -0.360 -9.108 26.897 1.00 98.50 415 ASN A N 1
ATOM 3206 C CA . ASN A 1 415 ? 0.500 -8.437 25.919 1.00 98.50 415 ASN A CA 1
ATOM 3207 C C . ASN A 1 415 ? 1.995 -8.697 26.219 1.00 98.50 415 ASN A C 1
ATOM 3209 O O . ASN A 1 415 ? 2.390 -8.847 27.375 1.00 98.50 415 ASN A O 1
ATOM 3213 N N . PRO A 1 416 ? 2.853 -8.783 25.184 1.00 98.31 416 PRO A N 1
ATOM 3214 C CA . PRO A 1 416 ? 4.218 -9.300 25.324 1.00 98.31 416 PRO A CA 1
ATOM 3215 C C . PRO A 1 416 ? 5.158 -8.440 26.175 1.00 98.31 416 PRO A C 1
ATOM 3217 O O . PRO A 1 416 ? 6.187 -8.947 26.614 1.00 98.31 416 PRO A O 1
ATOM 3220 N N . PHE A 1 417 ? 4.826 -7.166 26.391 1.00 97.69 417 PHE A N 1
ATOM 3221 C CA . PHE A 1 417 ? 5.702 -6.198 27.054 1.00 97.69 417 PHE A CA 1
ATOM 3222 C C . PHE A 1 417 ? 5.127 -5.638 28.363 1.00 97.69 417 PHE A C 1
ATOM 3224 O O . PHE A 1 417 ? 5.672 -4.682 28.908 1.00 97.69 417 PHE A O 1
ATOM 3231 N N . VAL A 1 418 ? 4.048 -6.234 28.881 1.00 97.69 418 VAL A N 1
ATOM 3232 C CA . VAL A 1 418 ? 3.443 -5.840 30.165 1.00 9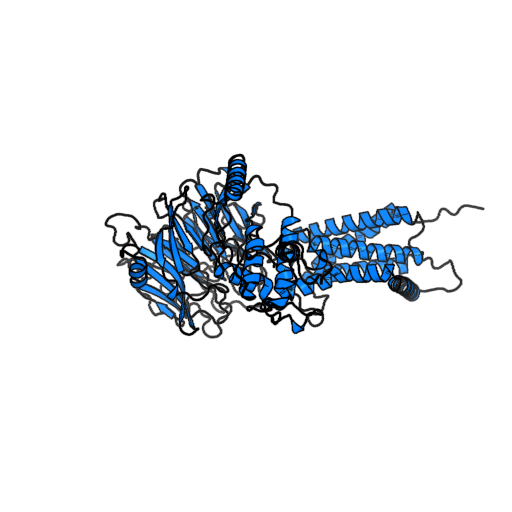7.69 418 VAL A CA 1
ATOM 3233 C C . VAL A 1 418 ? 4.482 -5.916 31.288 1.00 97.69 418 VAL A C 1
ATOM 3235 O O . VAL A 1 418 ? 5.163 -6.930 31.457 1.00 97.69 418 VAL A O 1
ATOM 3238 N N . GLY A 1 419 ? 4.616 -4.833 32.053 1.00 95.38 419 GLY A N 1
ATOM 3239 C CA . GLY A 1 419 ? 5.562 -4.694 33.158 1.00 95.38 419 GLY A CA 1
ATOM 3240 C C . GLY A 1 419 ? 7.028 -4.512 32.749 1.00 95.38 419 GLY A C 1
ATOM 3241 O O . GLY A 1 419 ? 7.895 -4.468 33.627 1.00 95.38 419 GLY A O 1
ATOM 3242 N N . GLN A 1 420 ? 7.342 -4.411 31.452 1.00 95.81 420 GLN A N 1
ATOM 3243 C CA . GLN A 1 420 ? 8.717 -4.246 30.988 1.00 95.81 420 GLN A CA 1
ATOM 3244 C C . GLN A 1 420 ? 9.111 -2.758 30.917 1.00 95.81 420 GLN A C 1
ATOM 3246 O O . GLN A 1 420 ? 8.498 -1.990 30.179 1.00 95.81 420 GLN A O 1
ATOM 3251 N N . PRO A 1 421 ? 10.173 -2.318 31.622 1.00 94.31 421 PRO A N 1
ATOM 3252 C CA . PRO A 1 421 ? 10.590 -0.920 31.588 1.00 94.31 421 PRO A CA 1
ATOM 3253 C C . PRO A 1 421 ? 11.145 -0.525 30.212 1.00 94.31 421 PRO A C 1
ATOM 3255 O O . PRO A 1 421 ? 11.877 -1.288 29.579 1.00 94.31 421 PRO A O 1
ATOM 3258 N N . GLY A 1 422 ? 10.851 0.706 29.787 1.00 92.69 422 GLY A N 1
ATOM 3259 C CA . GLY A 1 422 ? 11.389 1.297 28.555 1.00 92.69 422 GLY A CA 1
ATOM 3260 C C . GLY A 1 422 ? 10.615 0.965 27.274 1.00 92.69 422 GLY A C 1
ATOM 3261 O O . GLY A 1 422 ? 11.027 1.398 26.200 1.00 92.69 422 GLY A O 1
ATOM 3262 N N . ILE A 1 423 ? 9.493 0.252 27.375 1.00 94.81 423 ILE A N 1
ATOM 3263 C CA . ILE A 1 423 ? 8.588 -0.056 26.264 1.00 94.81 423 ILE A CA 1
ATOM 3264 C C . ILE A 1 423 ? 7.135 0.067 26.727 1.00 94.81 423 ILE A C 1
ATOM 3266 O O . ILE A 1 423 ? 6.824 -0.191 27.886 1.00 94.81 423 ILE A O 1
ATOM 3270 N N . ARG A 1 424 ? 6.250 0.500 25.828 1.00 95.81 424 ARG A N 1
ATOM 3271 C CA . ARG A 1 424 ? 4.812 0.575 26.101 1.00 95.81 424 ARG A CA 1
ATOM 3272 C C . ARG A 1 424 ? 4.139 -0.793 26.022 1.00 95.81 424 ARG A C 1
ATOM 3274 O O . ARG A 1 424 ? 4.531 -1.655 25.238 1.00 95.81 424 ARG A O 1
ATOM 3281 N N . GLU A 1 425 ? 3.103 -0.987 26.821 1.00 97.56 425 GLU A N 1
ATOM 3282 C CA . GLU A 1 425 ? 2.457 -2.292 26.985 1.00 97.56 425 GLU A CA 1
ATOM 3283 C C . GLU A 1 425 ? 1.450 -2.588 25.855 1.00 97.56 425 GLU A C 1
ATOM 3285 O O . GLU A 1 425 ? 1.059 -3.735 25.648 1.00 97.56 425 GLU A O 1
ATOM 3290 N N . GLU A 1 426 ? 1.079 -1.580 25.056 1.00 98.00 426 GLU A N 1
ATOM 3291 C CA . GLU A 1 426 ? 0.214 -1.708 23.877 1.00 98.00 426 GLU A CA 1
ATOM 3292 C C . GLU A 1 426 ? 0.869 -2.454 22.704 1.00 98.00 426 GLU A C 1
ATOM 3294 O O . GLU A 1 426 ? 0.163 -2.952 21.822 1.00 98.00 426 GLU A O 1
ATOM 3299 N N . TYR A 1 427 ? 2.205 -2.516 22.648 1.00 98.12 427 TYR A N 1
ATOM 3300 C CA . TYR A 1 427 ? 2.919 -3.135 21.531 1.00 98.12 427 TYR A CA 1
ATOM 3301 C C . TYR A 1 427 ? 2.627 -4.642 21.458 1.00 98.12 427 TYR A C 1
ATOM 3303 O O . TYR A 1 427 ? 2.907 -5.397 22.388 1.00 98.12 427 TYR A O 1
ATOM 3311 N N . TRP A 1 428 ? 2.126 -5.106 20.310 1.00 98.62 428 TRP A N 1
ATOM 3312 C CA . TRP A 1 428 ? 2.082 -6.533 19.978 1.00 98.62 428 TRP A CA 1
ATOM 3313 C C . TRP A 1 428 ? 3.366 -6.973 19.275 1.00 98.62 428 TRP A C 1
ATOM 3315 O O . TRP A 1 428 ? 3.932 -8.016 19.600 1.00 98.62 428 TRP A O 1
ATOM 3325 N N . ALA A 1 429 ? 3.828 -6.151 18.334 1.00 98.38 429 ALA A N 1
ATOM 3326 C CA . ALA A 1 429 ? 5.084 -6.295 17.611 1.00 98.38 429 ALA A CA 1
ATOM 3327 C C . ALA A 1 429 ? 5.616 -4.910 17.216 1.00 98.38 429 ALA A C 1
ATOM 3329 O O . ALA A 1 429 ? 4.834 -3.971 17.052 1.00 98.38 429 ALA A O 1
ATOM 3330 N N . LEU A 1 430 ? 6.931 -4.789 17.046 1.00 96.31 430 LEU A N 1
ATOM 3331 C CA . LEU A 1 430 ? 7.617 -3.526 16.742 1.00 96.31 430 LEU A CA 1
ATOM 3332 C C . LEU A 1 430 ? 8.724 -3.708 15.697 1.00 96.31 430 LEU A C 1
ATOM 3334 O O . LEU A 1 430 ? 8.975 -4.821 15.245 1.00 96.31 430 LEU A O 1
ATOM 3338 N N . GLY A 1 431 ? 9.401 -2.621 15.326 1.00 94.75 431 GLY A N 1
ATOM 3339 C CA . GLY A 1 431 ? 10.479 -2.652 14.332 1.00 94.75 431 GLY A CA 1
ATOM 3340 C C . GLY A 1 431 ? 9.968 -2.815 12.903 1.00 94.75 431 GLY A C 1
ATOM 3341 O O . GLY A 1 431 ? 10.704 -3.294 12.053 1.00 94.75 431 GLY A O 1
ATOM 3342 N N . LEU A 1 432 ? 8.707 -2.457 12.662 1.00 95.62 432 LEU A N 1
ATOM 3343 C CA . LEU A 1 432 ? 8.112 -2.342 11.334 1.00 95.62 432 LEU A CA 1
ATOM 3344 C C . LEU A 1 432 ? 8.283 -0.900 10.846 1.00 95.62 432 LEU A C 1
ATOM 3346 O O . LEU A 1 432 ? 8.385 0.028 11.655 1.00 95.62 432 LEU A O 1
ATOM 3350 N N . ARG A 1 433 ? 8.273 -0.680 9.534 1.00 92.81 433 ARG A N 1
ATOM 3351 C CA . ARG A 1 433 ? 8.403 0.669 8.978 1.00 92.81 433 ARG A CA 1
ATOM 3352 C C . ARG A 1 433 ? 7.050 1.351 8.838 1.00 92.81 433 ARG A C 1
ATOM 3354 O O . ARG A 1 433 ? 6.757 2.331 9.517 1.00 92.81 433 ARG A O 1
ATOM 3361 N N . ASN A 1 434 ? 6.225 0.865 7.932 1.00 93.62 434 ASN A N 1
ATOM 3362 C CA . ASN A 1 434 ? 4.911 1.391 7.618 1.00 93.62 434 ASN A CA 1
ATOM 3363 C C . ASN A 1 434 ? 3.947 0.234 7.291 1.00 93.62 434 ASN A C 1
ATOM 3365 O O . ASN A 1 434 ? 3.544 0.074 6.134 1.00 93.62 434 ASN A O 1
ATOM 3369 N N . PRO A 1 435 ? 3.566 -0.574 8.302 1.00 96.06 435 PRO A N 1
ATOM 3370 C CA . PRO A 1 435 ? 2.621 -1.670 8.119 1.00 96.06 435 PRO A CA 1
ATOM 3371 C C . PRO A 1 435 ? 1.270 -1.116 7.645 1.00 96.06 435 PRO A C 1
ATOM 3373 O O . PRO A 1 435 ? 0.615 -0.364 8.370 1.00 96.06 435 PRO A O 1
ATOM 3376 N N . TYR A 1 436 ? 0.856 -1.450 6.417 1.00 94.94 436 TYR A N 1
ATOM 3377 C CA . TYR A 1 436 ? -0.234 -0.731 5.738 1.00 94.94 436 TYR A CA 1
ATOM 3378 C C . TYR A 1 436 ? -1.574 -1.477 5.699 1.00 94.94 436 TYR A C 1
ATOM 3380 O O . TYR A 1 436 ? -2.592 -0.929 6.137 1.00 94.94 436 TYR A O 1
ATOM 3388 N N . ARG A 1 437 ? -1.603 -2.722 5.203 1.00 97.38 437 ARG A N 1
ATOM 3389 C CA . ARG A 1 437 ? -2.715 -3.664 5.421 1.00 97.38 437 ARG A CA 1
ATOM 3390 C C . ARG A 1 437 ? -2.195 -4.932 6.048 1.00 97.38 437 ARG A C 1
ATOM 3392 O O . ARG A 1 437 ? -1.182 -5.492 5.624 1.00 97.38 437 ARG A O 1
ATOM 3399 N N . PHE A 1 438 ? -2.957 -5.412 7.016 1.00 98.12 438 PHE A N 1
ATOM 3400 C CA . PHE A 1 438 ? -2.742 -6.718 7.592 1.00 98.12 438 PHE A CA 1
ATOM 3401 C C . PHE A 1 438 ? -4.064 -7.439 7.821 1.00 98.12 438 PHE A C 1
ATOM 3403 O O . PHE A 1 438 ? -5.103 -6.805 7.986 1.00 98.12 438 PHE A O 1
ATOM 3410 N N . THR A 1 439 ? -4.021 -8.767 7.834 1.00 97.81 439 THR A N 1
ATOM 3411 C CA . THR A 1 439 ? -5.178 -9.616 8.130 1.00 97.81 439 THR A CA 1
ATOM 3412 C C . THR A 1 439 ? -4.753 -10.832 8.944 1.00 97.81 439 THR A C 1
ATOM 3414 O O . THR A 1 439 ? -3.598 -11.258 8.899 1.00 97.81 439 THR A O 1
ATOM 3417 N N . PHE A 1 440 ? -5.693 -11.409 9.690 1.00 98.19 440 PHE A N 1
ATOM 3418 C CA . PHE A 1 440 ? -5.502 -12.710 10.322 1.00 98.19 440 PHE A CA 1
ATOM 3419 C C . PHE A 1 440 ? -5.963 -13.816 9.381 1.00 98.19 440 PHE A C 1
ATOM 3421 O O . PHE A 1 440 ? -7.084 -13.781 8.875 1.00 98.19 440 PHE A O 1
ATOM 3428 N N . ASP A 1 441 ? -5.132 -14.838 9.190 1.00 97.50 441 ASP A N 1
ATOM 3429 C CA . ASP A 1 441 ? -5.570 -16.064 8.535 1.00 97.50 441 ASP A CA 1
ATOM 3430 C C . ASP A 1 441 ? -6.590 -16.777 9.441 1.00 97.50 441 ASP A C 1
ATOM 3432 O O . ASP A 1 441 ? -6.237 -17.209 10.546 1.00 97.50 441 ASP A O 1
ATOM 3436 N N . PRO A 1 442 ? -7.852 -16.949 9.008 1.00 92.81 442 PRO A N 1
ATOM 3437 C CA . PRO A 1 442 ? -8.888 -17.520 9.858 1.00 92.81 442 PRO A CA 1
ATOM 3438 C C . PRO A 1 442 ? -8.607 -18.974 10.258 1.00 92.81 442 PRO A C 1
ATOM 3440 O O . PRO A 1 442 ? -9.167 -19.424 11.261 1.00 92.81 442 PRO A O 1
ATOM 3443 N N . GLN A 1 443 ? -7.751 -19.700 9.526 1.00 95.06 443 GLN A N 1
ATOM 3444 C CA . GLN A 1 443 ? -7.379 -21.080 9.851 1.00 95.06 443 GLN A CA 1
ATOM 3445 C C . GLN A 1 443 ? -6.187 -21.155 10.810 1.00 95.06 443 GLN A C 1
ATOM 3447 O O . GLN A 1 443 ? -6.304 -21.763 11.871 1.00 95.06 443 GLN A O 1
ATOM 3452 N N . THR A 1 444 ? -5.054 -20.536 10.465 1.00 96.75 444 THR A N 1
ATOM 3453 C CA . THR A 1 444 ? -3.819 -20.639 11.272 1.00 96.75 444 THR A CA 1
ATOM 3454 C C . THR A 1 444 ? -3.739 -19.624 12.408 1.00 96.75 444 THR A C 1
ATOM 3456 O O . THR A 1 444 ? -2.911 -19.779 13.299 1.00 96.75 444 THR A O 1
ATOM 3459 N N . LYS A 1 445 ? -4.594 -18.593 12.384 1.00 97.06 445 LYS A N 1
ATOM 3460 C CA . LYS A 1 445 ? -4.593 -17.446 13.307 1.00 97.06 445 LYS A CA 1
ATOM 3461 C C . LYS A 1 445 ? -3.338 -16.571 13.226 1.00 97.06 445 LYS A C 1
ATOM 3463 O O . LYS A 1 445 ? -3.174 -15.674 14.046 1.00 97.06 445 LYS A O 1
ATOM 3468 N N . LEU A 1 446 ? -2.482 -16.794 12.230 1.00 97.62 446 LEU A N 1
ATOM 3469 C CA . LEU A 1 446 ? -1.308 -15.965 11.979 1.00 97.62 446 LEU A CA 1
ATOM 3470 C C . LEU A 1 446 ? -1.720 -14.618 11.379 1.00 97.62 446 LEU A C 1
ATOM 3472 O O . LEU A 1 446 ? -2.597 -14.561 10.515 1.00 97.62 446 LEU A O 1
ATOM 3476 N N . LEU A 1 447 ? -1.059 -13.550 11.821 1.00 98.50 447 LEU A N 1
ATOM 3477 C CA . LEU A 1 447 ? -1.228 -12.202 11.288 1.00 98.50 447 LEU A CA 1
ATOM 3478 C C . LEU A 1 447 ? -0.263 -12.017 10.111 1.00 98.50 447 LEU A C 1
ATOM 3480 O O . LEU A 1 447 ? 0.944 -12.176 10.269 1.00 98.50 447 LEU A O 1
ATOM 3484 N N . TRP A 1 448 ? -0.785 -11.674 8.939 1.00 98.56 448 TRP A N 1
ATOM 3485 C CA . TRP A 1 448 ? -0.007 -11.380 7.737 1.00 98.56 448 TRP A CA 1
ATOM 3486 C C . TRP A 1 448 ? -0.087 -9.898 7.399 1.00 98.56 448 TRP A C 1
ATOM 3488 O O . TRP A 1 448 ? -1.192 -9.374 7.267 1.00 98.56 448 TRP A O 1
ATOM 3498 N N . ALA A 1 449 ? 1.053 -9.239 7.210 1.00 98.44 449 ALA A N 1
ATOM 3499 C CA . ALA A 1 449 ? 1.140 -7.806 6.954 1.00 98.44 449 ALA A CA 1
ATOM 3500 C C . ALA A 1 449 ? 2.014 -7.494 5.733 1.00 98.44 449 ALA A C 1
ATOM 3502 O O . ALA A 1 449 ? 3.068 -8.104 5.551 1.00 98.44 449 ALA A O 1
ATOM 3503 N N . GLY A 1 450 ? 1.588 -6.516 4.932 1.00 97.88 450 GLY A N 1
ATOM 3504 C CA . GLY A 1 450 ? 2.489 -5.784 4.043 1.00 97.88 450 GLY A CA 1
ATOM 3505 C C . GLY A 1 450 ? 3.106 -4.612 4.802 1.00 97.88 450 GLY A C 1
ATOM 3506 O O . GLY A 1 450 ? 2.367 -3.819 5.396 1.00 97.88 450 GLY A O 1
ATOM 3507 N N . ASP A 1 451 ? 4.432 -4.519 4.799 1.00 96.69 451 ASP A N 1
ATOM 3508 C CA . ASP A 1 451 ? 5.182 -3.427 5.417 1.00 96.69 451 ASP A CA 1
ATOM 3509 C C . ASP A 1 451 ? 5.902 -2.611 4.338 1.00 96.69 451 ASP A C 1
ATOM 3511 O O . ASP A 1 451 ? 6.773 -3.132 3.638 1.00 96.69 451 ASP A O 1
ATOM 3515 N N . VAL A 1 452 ? 5.484 -1.348 4.169 1.00 92.12 452 VAL A N 1
ATOM 3516 C CA . VAL A 1 452 ? 5.997 -0.496 3.091 1.00 92.12 452 VAL A CA 1
ATOM 3517 C C . VAL A 1 452 ? 7.433 -0.095 3.379 1.00 92.12 452 VAL A C 1
ATOM 3519 O O . VAL A 1 452 ? 7.706 0.575 4.381 1.00 92.12 452 VAL A O 1
ATOM 3522 N N . GLY A 1 453 ? 8.309 -0.449 2.444 1.00 81.75 453 GLY A N 1
ATOM 3523 C CA . GLY A 1 453 ? 9.756 -0.267 2.464 1.00 81.75 453 GLY A CA 1
ATOM 3524 C C . GLY A 1 453 ? 10.255 1.168 2.432 1.00 81.75 453 GLY A C 1
ATOM 3525 O O . GLY A 1 453 ? 9.511 2.091 2.100 1.00 81.75 453 GLY A O 1
ATOM 3526 N N . SER A 1 454 ? 11.535 1.385 2.771 1.00 72.50 454 SER A N 1
ATOM 3527 C CA . SER A 1 454 ? 12.142 2.718 2.701 1.00 72.50 454 SER A CA 1
ATOM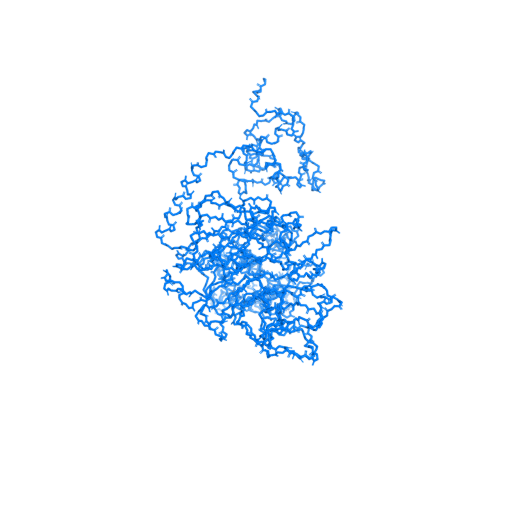 3528 C C . SER A 1 454 ? 12.703 3.047 1.341 1.00 72.50 454 SER A C 1
ATOM 3530 O O . SER A 1 454 ? 12.065 3.727 0.540 1.00 72.50 454 SER A O 1
ATOM 3532 N N . THR A 1 455 ? 13.956 2.681 1.139 1.00 63.16 455 THR A N 1
ATOM 3533 C CA . THR A 1 455 ? 14.717 3.098 -0.032 1.00 63.16 455 THR A CA 1
ATOM 3534 C C . THR A 1 455 ? 14.853 1.937 -0.995 1.00 63.16 455 THR A C 1
ATOM 3536 O O . THR A 1 455 ? 14.942 2.172 -2.198 1.00 63.16 455 THR A O 1
ATOM 3539 N N . VAL A 1 456 ? 14.886 0.706 -0.475 1.00 65.38 456 VAL A N 1
ATOM 3540 C CA . VAL A 1 456 ? 15.315 -0.457 -1.245 1.00 65.38 456 VAL A CA 1
ATOM 3541 C C . VAL A 1 456 ? 14.317 -1.597 -1.193 1.00 65.38 456 VAL A C 1
ATOM 3543 O O . VAL A 1 456 ? 14.146 -2.205 -2.238 1.00 65.38 456 VAL A O 1
ATOM 3546 N N . TRP A 1 457 ? 13.661 -1.906 -0.071 1.00 82.81 457 TRP A N 1
ATOM 3547 C CA . TRP A 1 457 ? 12.937 -3.182 0.052 1.00 82.81 457 TRP A CA 1
ATOM 3548 C C . TRP A 1 457 ? 11.517 -3.045 0.568 1.00 82.81 457 TRP A C 1
ATOM 3550 O O . TRP A 1 457 ? 11.318 -2.579 1.680 1.00 82.81 457 TRP A O 1
ATOM 3560 N N . GLU A 1 458 ? 10.565 -3.578 -0.191 1.00 91.50 458 GLU A N 1
ATOM 3561 C CA . GLU A 1 458 ? 9.209 -3.869 0.275 1.00 91.50 458 GLU A CA 1
ATOM 3562 C C . GLU A 1 458 ? 9.155 -5.233 0.971 1.00 91.50 458 GLU A C 1
ATOM 3564 O O . GLU A 1 458 ? 9.881 -6.151 0.573 1.00 91.50 458 GLU A O 1
ATOM 3569 N N . GLU A 1 459 ? 8.272 -5.400 1.964 1.00 96.31 459 GLU A N 1
ATOM 3570 C CA . GLU A 1 459 ? 8.242 -6.606 2.799 1.00 96.31 459 GLU A CA 1
ATOM 3571 C C . GLU A 1 459 ? 6.843 -7.212 2.996 1.00 96.31 459 GLU A C 1
ATOM 3573 O O . GLU A 1 459 ? 5.858 -6.521 3.262 1.00 96.31 459 GLU A O 1
ATOM 3578 N N . VAL A 1 460 ? 6.772 -8.547 2.966 1.00 98.19 460 VAL A N 1
ATOM 3579 C CA . VAL A 1 460 ? 5.669 -9.318 3.556 1.00 98.19 460 VAL A CA 1
ATOM 3580 C C . VAL A 1 460 ? 6.144 -9.964 4.849 1.00 98.19 460 VAL A C 1
ATOM 3582 O O . VAL A 1 460 ? 7.094 -10.750 4.856 1.00 98.19 460 VAL A O 1
ATOM 3585 N N . ASN A 1 461 ? 5.415 -9.701 5.928 1.00 98.25 461 ASN A N 1
ATOM 3586 C CA . ASN A 1 461 ? 5.722 -10.166 7.271 1.00 98.25 461 ASN A CA 1
ATOM 3587 C C . ASN A 1 461 ? 4.607 -11.070 7.820 1.00 98.25 461 ASN A C 1
ATOM 3589 O O . ASN A 1 461 ? 3.420 -10.768 7.694 1.00 98.25 461 ASN A O 1
ATOM 3593 N N . VAL A 1 462 ? 4.994 -12.164 8.484 1.00 98.06 462 VAL A N 1
ATOM 3594 C CA . VAL A 1 462 ? 4.117 -12.875 9.429 1.00 98.06 462 VAL A CA 1
ATOM 3595 C C . VAL A 1 462 ? 4.394 -12.291 10.806 1.00 98.06 462 VAL A C 1
ATOM 3597 O O . VAL A 1 462 ? 5.483 -12.492 11.351 1.00 98.06 462 VAL A O 1
ATOM 3600 N N . VAL A 1 463 ? 3.432 -11.529 11.328 1.00 98.06 463 VAL A N 1
ATOM 3601 C CA . VAL A 1 463 ? 3.553 -10.752 12.563 1.00 98.06 463 VAL A CA 1
ATOM 3602 C C . VAL A 1 463 ? 3.161 -11.594 13.769 1.00 98.06 463 VAL A C 1
ATOM 3604 O O . VAL A 1 463 ? 2.026 -12.050 13.885 1.00 98.06 463 VAL A O 1
ATOM 3607 N N . GLU A 1 464 ? 4.090 -11.782 14.700 1.00 97.25 464 GLU A N 1
ATOM 3608 C CA . GLU A 1 464 ? 3.865 -12.580 15.907 1.00 97.25 464 GLU A CA 1
ATOM 3609 C C . GLU A 1 464 ? 4.074 -11.776 17.189 1.00 97.25 464 GLU A C 1
ATOM 3611 O O . GLU A 1 464 ? 4.763 -10.755 17.217 1.00 97.25 464 GLU A O 1
ATOM 3616 N N . LYS A 1 465 ? 3.502 -12.307 18.271 1.00 98.06 465 LYS A N 1
ATOM 3617 C CA . LYS A 1 465 ? 3.612 -11.786 19.631 1.00 98.06 465 LYS A CA 1
ATOM 3618 C C . LYS A 1 465 ? 5.068 -11.541 20.027 1.00 98.06 465 LYS A C 1
ATOM 3620 O O . LYS A 1 465 ? 5.870 -12.472 20.042 1.00 98.06 465 LYS A O 1
ATOM 3625 N N . GLY A 1 466 ? 5.385 -10.305 20.403 1.00 98.06 466 GLY A N 1
ATOM 3626 C CA . GLY A 1 466 ? 6.676 -9.925 20.974 1.00 98.06 466 GLY A CA 1
ATOM 3627 C C . GLY A 1 466 ? 7.842 -9.968 19.987 1.00 98.06 466 GLY A C 1
ATOM 3628 O O . GLY A 1 466 ? 8.992 -10.022 20.422 1.00 98.06 466 GLY A O 1
ATOM 3629 N N . ARG A 1 467 ? 7.578 -9.976 18.674 1.00 98.06 467 ARG A N 1
ATOM 3630 C CA . ARG A 1 467 ? 8.628 -9.944 17.647 1.00 98.06 467 ARG A CA 1
ATOM 3631 C C . ARG A 1 467 ? 9.057 -8.527 17.291 1.00 98.06 467 ARG A C 1
ATOM 3633 O O . ARG A 1 467 ? 8.256 -7.593 17.343 1.00 98.06 467 ARG A O 1
ATOM 3640 N N . ASN A 1 468 ? 10.319 -8.408 16.888 1.00 97.75 468 ASN A N 1
ATOM 3641 C CA . ASN A 1 468 ? 10.926 -7.186 16.379 1.00 97.75 468 ASN A CA 1
ATOM 3642 C C . ASN A 1 468 ? 11.375 -7.374 14.923 1.00 97.75 468 ASN A C 1
ATOM 3644 O O . ASN A 1 468 ? 12.200 -8.245 14.650 1.00 97.75 468 ASN A O 1
ATOM 3648 N N . TYR A 1 469 ? 10.857 -6.552 14.013 1.00 96.88 469 TYR A N 1
ATOM 3649 C CA . TYR A 1 469 ? 11.119 -6.623 12.568 1.00 96.88 469 TYR A CA 1
ATOM 3650 C C . TYR A 1 469 ? 12.321 -5.778 12.119 1.00 96.88 469 TYR A C 1
ATOM 3652 O O . TYR A 1 469 ? 12.633 -5.704 10.939 1.00 96.88 469 TYR A O 1
ATOM 3660 N N . GLN A 1 470 ? 13.078 -5.246 13.086 1.00 94.94 470 GLN A N 1
ATOM 3661 C CA . GLN A 1 470 ? 14.444 -4.732 12.940 1.00 94.94 470 GLN A CA 1
ATOM 3662 C C . GLN A 1 470 ? 14.603 -3.421 12.149 1.00 94.94 470 GLN A C 1
ATOM 3664 O O . GLN A 1 470 ? 15.703 -2.858 12.127 1.00 94.94 470 GLN A O 1
ATOM 3669 N N . TYR A 1 471 ? 13.538 -2.860 11.575 1.00 92.50 471 TYR A N 1
ATOM 3670 C CA . TYR A 1 471 ? 13.592 -1.508 11.026 1.00 92.50 471 TYR A CA 1
ATOM 3671 C C . TYR A 1 471 ? 13.870 -0.489 12.153 1.00 92.50 471 TYR A C 1
ATOM 3673 O O . TYR A 1 471 ? 13.268 -0.587 13.228 1.00 92.50 471 TYR A O 1
ATOM 3681 N N . PRO A 1 472 ? 14.765 0.506 11.964 1.00 89.31 472 PRO A N 1
ATOM 3682 C CA . PRO A 1 472 ? 15.432 0.894 10.714 1.00 89.31 472 PRO A CA 1
ATOM 3683 C C . PRO A 1 472 ? 16.838 0.321 10.491 1.00 89.31 472 PRO A C 1
ATOM 3685 O O . PRO A 1 472 ? 17.474 0.703 9.510 1.00 89.31 472 PRO A O 1
ATOM 3688 N N . PHE A 1 473 ? 17.382 -0.508 11.387 1.00 90.00 473 PHE A N 1
ATOM 3689 C CA . PHE A 1 473 ? 18.770 -0.987 11.266 1.00 90.00 473 PHE A CA 1
ATOM 3690 C C . PHE A 1 473 ? 18.917 -2.180 10.307 1.00 90.00 473 PHE A C 1
ATOM 3692 O O . PHE A 1 473 ? 20.018 -2.459 9.827 1.00 90.00 473 PHE A O 1
ATOM 3699 N N . ILE A 1 474 ? 17.807 -2.845 9.982 1.00 91.44 474 ILE A N 1
ATOM 3700 C CA . ILE A 1 474 ? 17.668 -3.779 8.862 1.00 91.44 474 ILE A CA 1
ATOM 3701 C C . ILE A 1 474 ? 16.468 -3.339 8.012 1.00 91.44 474 ILE A C 1
ATOM 3703 O O . ILE A 1 474 ? 15.447 -2.918 8.550 1.00 91.44 474 ILE A O 1
ATOM 3707 N N . GLU A 1 475 ? 16.619 -3.399 6.690 1.00 87.00 475 GLU A N 1
ATOM 3708 C CA . GLU A 1 475 ? 15.557 -3.179 5.700 1.00 87.00 475 GLU A CA 1
ATOM 3709 C C . GLU A 1 475 ? 15.593 -4.350 4.709 1.00 87.00 475 GLU A C 1
ATOM 3711 O O . GLU A 1 475 ? 16.644 -4.675 4.143 1.00 87.00 475 GLU A O 1
ATOM 3716 N N . GLY A 1 476 ? 14.463 -5.026 4.521 1.00 89.62 476 GLY A N 1
ATOM 3717 C CA . GLY A 1 476 ? 14.398 -6.301 3.828 1.00 89.62 476 GLY A CA 1
ATOM 3718 C C . GLY A 1 476 ? 15.198 -7.370 4.572 1.00 89.62 476 GLY A C 1
ATOM 3719 O O . GLY A 1 476 ? 14.872 -7.774 5.686 1.00 89.62 476 GLY A O 1
ATOM 3720 N N . ARG A 1 477 ? 16.272 -7.850 3.942 1.00 88.88 477 ARG A N 1
ATOM 3721 C CA . ARG A 1 477 ? 17.213 -8.818 4.541 1.00 88.88 477 ARG A CA 1
ATOM 3722 C C . ARG A 1 477 ? 18.619 -8.233 4.704 1.00 88.88 477 ARG A C 1
ATOM 3724 O O . ARG A 1 477 ? 19.567 -8.964 4.979 1.00 88.88 477 ARG A O 1
ATOM 3731 N N . GLU A 1 478 ? 18.753 -6.919 4.536 1.00 87.06 478 GLU A N 1
ATOM 3732 C CA . GLU A 1 478 ? 20.035 -6.227 4.458 1.00 87.06 478 GLU A CA 1
ATOM 3733 C C . GLU A 1 478 ? 20.202 -5.224 5.601 1.00 87.06 478 GLU A C 1
ATOM 3735 O O . GLU A 1 478 ? 19.251 -4.587 6.056 1.00 87.06 478 GLU A O 1
ATOM 3740 N N . LYS A 1 479 ? 21.444 -5.061 6.063 1.00 89.88 479 LYS A N 1
ATOM 3741 C CA . LYS A 1 479 ? 21.779 -4.040 7.064 1.00 89.88 479 LYS A CA 1
ATOM 3742 C C . LYS A 1 479 ? 21.727 -2.653 6.434 1.00 89.88 479 LYS A C 1
ATOM 3744 O O . LYS A 1 479 ? 22.192 -2.467 5.311 1.00 89.88 479 LYS A O 1
ATOM 3749 N N . THR A 1 480 ? 21.240 -1.677 7.191 1.00 83.88 480 THR A N 1
ATOM 3750 C CA . THR A 1 480 ? 21.288 -0.265 6.795 1.00 83.88 480 THR A CA 1
ATOM 3751 C C . THR A 1 480 ? 22.478 0.447 7.448 1.00 83.88 480 THR A C 1
ATOM 3753 O O . THR A 1 480 ? 23.204 -0.122 8.265 1.00 83.88 480 THR A O 1
ATOM 3756 N N . ASP A 1 481 ? 22.664 1.727 7.119 1.00 82.62 481 ASP A N 1
ATOM 3757 C CA . ASP A 1 481 ? 23.650 2.593 7.780 1.00 82.62 481 ASP A CA 1
ATOM 3758 C C . ASP A 1 481 ? 23.226 3.020 9.202 1.00 82.62 481 ASP A C 1
ATOM 3760 O O . ASP A 1 481 ? 23.971 3.719 9.894 1.00 82.62 481 ASP A O 1
ATOM 3764 N N . VAL A 1 482 ? 22.020 2.649 9.649 1.00 84.69 482 VAL A N 1
ATOM 3765 C CA . VAL A 1 482 ? 21.534 2.963 10.995 1.00 84.69 482 VAL A CA 1
ATOM 3766 C C . VAL A 1 482 ? 22.018 1.880 11.964 1.00 84.69 482 VAL A C 1
ATOM 3768 O O . VAL A 1 482 ? 21.679 0.711 11.782 1.00 84.69 482 VAL A O 1
ATOM 3771 N N . PRO A 1 483 ? 22.797 2.219 13.009 1.00 87.38 483 PRO A N 1
ATOM 3772 C CA . PRO A 1 483 ? 23.237 1.226 13.979 1.00 87.38 483 PRO A CA 1
ATOM 3773 C C . PRO A 1 483 ? 22.053 0.713 14.817 1.00 87.38 483 PRO A C 1
ATOM 3775 O O . PRO A 1 483 ? 21.125 1.480 15.094 1.00 87.38 483 PRO A O 1
ATOM 3778 N N . PRO A 1 484 ? 22.086 -0.554 15.272 1.00 89.69 484 PRO A N 1
ATOM 3779 C CA . PRO A 1 484 ? 21.081 -1.061 16.198 1.00 89.69 484 PRO A CA 1
ATOM 3780 C C . PRO A 1 484 ? 21.122 -0.289 17.531 1.00 89.69 484 PRO A C 1
ATOM 3782 O O . PRO A 1 484 ? 22.196 0.162 17.948 1.00 89.69 484 PRO A O 1
ATOM 3785 N N . PRO A 1 485 ? 19.977 -0.145 18.224 1.00 88.12 485 PRO A N 1
ATOM 3786 C CA . PRO A 1 485 ? 19.932 0.484 19.540 1.00 88.12 485 PRO A CA 1
ATOM 3787 C C . PRO A 1 485 ? 20.658 -0.367 20.592 1.00 88.12 485 PRO A C 1
ATOM 3789 O O . PRO A 1 485 ? 20.868 -1.567 20.416 1.00 88.12 485 PRO A O 1
ATOM 3792 N N . ALA A 1 486 ? 21.010 0.253 21.723 1.00 87.62 486 ALA A N 1
ATOM 3793 C CA . ALA A 1 486 ? 21.684 -0.434 22.830 1.00 87.62 486 ALA A CA 1
ATOM 3794 C C . ALA A 1 486 ? 20.832 -1.563 23.438 1.00 87.62 486 ALA A C 1
ATOM 3796 O O . ALA A 1 486 ? 21.371 -2.571 23.891 1.00 87.62 486 ALA A O 1
ATOM 3797 N N . GLN A 1 487 ? 19.508 -1.396 23.428 1.00 90.25 487 GLN A N 1
ATOM 3798 C CA . GLN A 1 487 ? 18.540 -2.398 23.849 1.00 90.25 487 GLN A CA 1
ATOM 3799 C C . GLN A 1 487 ? 17.572 -2.675 22.699 1.00 90.25 487 GLN A C 1
ATOM 3801 O O . GLN A 1 487 ? 16.946 -1.759 22.172 1.00 90.25 487 GLN A O 1
ATOM 3806 N N . ILE A 1 488 ? 17.432 -3.950 22.334 1.00 93.31 488 ILE A N 1
ATOM 3807 C CA . ILE A 1 488 ? 16.439 -4.417 21.364 1.00 93.31 488 ILE A CA 1
ATOM 3808 C C . ILE A 1 488 ? 15.350 -5.147 22.147 1.00 93.31 488 ILE A C 1
ATOM 3810 O O . ILE A 1 488 ? 15.620 -6.149 22.809 1.00 93.31 488 ILE A O 1
ATOM 3814 N N . PHE A 1 489 ? 14.128 -4.624 22.095 1.00 95.44 489 PHE A N 1
ATOM 3815 C CA . PHE A 1 489 ? 12.954 -5.276 22.670 1.00 95.44 489 PHE A CA 1
ATOM 3816 C C . PHE A 1 489 ? 12.402 -6.321 21.704 1.00 95.44 489 PHE A C 1
ATOM 3818 O O . PHE A 1 489 ? 12.361 -6.069 20.501 1.00 95.44 489 PHE A O 1
ATOM 3825 N N . GLY A 1 490 ? 11.933 -7.449 22.236 1.00 96.56 490 GLY A N 1
ATOM 3826 C CA . GLY A 1 490 ? 11.348 -8.531 21.448 1.00 96.56 490 GLY A CA 1
ATOM 3827 C C . GLY A 1 490 ? 12.367 -9.418 20.727 1.00 96.56 490 GLY A C 1
ATOM 3828 O O . GLY A 1 490 ? 13.547 -9.088 20.599 1.00 96.56 490 GLY A O 1
ATOM 3829 N N . GLU A 1 491 ? 11.906 -10.575 20.259 1.00 97.00 491 GLU A N 1
ATOM 3830 C CA . GLU A 1 491 ? 12.735 -11.512 19.495 1.00 97.00 491 GLU A CA 1
ATOM 3831 C C . GLU A 1 491 ? 12.794 -11.081 18.022 1.00 97.00 491 GLU A C 1
ATOM 3833 O O . GLU A 1 491 ? 11.761 -10.843 17.392 1.00 97.00 491 GLU A O 1
ATOM 3838 N N . GLN A 1 492 ? 14.001 -10.967 17.468 1.00 96.75 492 GLN A N 1
ATOM 3839 C CA . GLN A 1 492 ? 14.210 -10.473 16.106 1.00 96.75 492 GLN A CA 1
ATOM 3840 C C . GLN A 1 492 ? 13.664 -11.455 15.063 1.00 96.75 492 GLN A C 1
ATOM 3842 O O . GLN A 1 492 ? 13.849 -12.668 15.178 1.00 96.75 492 GLN A O 1
ATOM 3847 N N . ARG A 1 493 ? 12.997 -10.928 14.035 1.00 95.56 493 ARG A N 1
ATOM 3848 C CA . ARG A 1 493 ? 12.460 -11.702 12.915 1.00 95.56 493 ARG A CA 1
ATOM 3849 C C . ARG A 1 493 ? 12.602 -10.918 11.612 1.00 95.56 493 ARG A C 1
ATOM 3851 O O . ARG A 1 493 ? 12.396 -9.711 11.592 1.00 95.56 493 ARG A O 1
ATOM 3858 N N . GLY A 1 494 ? 12.974 -11.613 10.539 1.00 94.00 494 GLY A N 1
ATOM 3859 C CA . GLY A 1 494 ? 13.020 -11.054 9.188 1.00 94.00 494 GLY A CA 1
ATOM 3860 C C . GLY A 1 494 ? 11.742 -11.323 8.383 1.00 94.00 494 GLY A C 1
ATOM 3861 O O . GLY A 1 494 ? 10.905 -12.138 8.799 1.00 94.00 494 GLY A O 1
ATOM 3862 N N . PRO A 1 495 ? 11.612 -10.680 7.214 1.00 96.25 495 PRO A N 1
ATOM 3863 C CA . PRO A 1 495 ? 10.459 -10.828 6.340 1.00 96.25 495 PRO A CA 1
ATOM 3864 C C . PRO A 1 495 ? 10.392 -12.184 5.640 1.00 96.25 495 PRO A C 1
ATOM 3866 O O . PRO A 1 495 ? 11.402 -12.788 5.271 1.00 96.25 495 PRO A O 1
ATOM 3869 N N . ILE A 1 496 ? 9.160 -12.634 5.396 1.00 97.19 496 ILE A N 1
ATOM 3870 C CA . ILE A 1 496 ? 8.870 -13.858 4.639 1.00 97.19 496 ILE A CA 1
ATOM 3871 C C . ILE A 1 496 ? 9.240 -13.667 3.173 1.00 97.19 496 ILE A C 1
ATOM 3873 O O . ILE A 1 496 ? 9.864 -14.537 2.571 1.00 97.19 496 ILE A O 1
ATOM 3877 N N . TYR A 1 497 ? 8.894 -12.518 2.605 1.00 97.00 497 TYR A N 1
ATOM 3878 C CA . TYR A 1 497 ? 9.186 -12.174 1.221 1.00 97.00 497 TYR A CA 1
ATOM 3879 C C . TYR A 1 497 ? 9.601 -10.713 1.127 1.00 97.00 497 TYR A C 1
ATOM 3881 O O . TYR A 1 497 ? 9.040 -9.869 1.827 1.00 97.00 497 TYR A O 1
ATOM 3889 N N . THR A 1 498 ? 10.560 -10.431 0.249 1.00 92.62 498 THR A N 1
ATOM 3890 C CA . THR A 1 498 ? 11.004 -9.074 -0.060 1.00 92.62 498 THR A CA 1
ATOM 3891 C C . THR A 1 498 ? 11.133 -8.873 -1.560 1.00 92.62 498 THR A C 1
ATOM 3893 O O . THR A 1 498 ? 11.414 -9.813 -2.305 1.00 92.62 498 THR A O 1
ATOM 3896 N N . TYR A 1 499 ? 10.955 -7.635 -2.013 1.00 82.56 499 TYR A N 1
ATOM 3897 C CA . TYR A 1 499 ? 11.308 -7.242 -3.376 1.00 82.56 499 TYR A CA 1
ATOM 3898 C C . TYR A 1 499 ? 11.875 -5.826 -3.419 1.00 82.56 499 TYR A C 1
ATOM 3900 O O . TYR A 1 499 ? 11.543 -4.989 -2.580 1.00 82.56 499 TYR A O 1
ATOM 3908 N N . GLU A 1 500 ? 12.766 -5.577 -4.383 1.00 73.56 500 GLU A N 1
ATOM 3909 C CA . GLU A 1 500 ? 13.430 -4.278 -4.512 1.00 73.56 500 GLU A CA 1
ATOM 3910 C C . GLU A 1 500 ? 12.458 -3.207 -5.037 1.00 73.56 500 GLU A C 1
ATOM 3912 O O . GLU A 1 500 ? 11.691 -3.454 -5.975 1.00 73.56 500 GLU A O 1
ATOM 3917 N N . HIS A 1 501 ? 12.554 -1.996 -4.484 1.00 64.12 501 HIS A N 1
ATOM 3918 C CA . HIS A 1 501 ? 11.901 -0.806 -5.009 1.00 64.12 501 HIS A CA 1
ATOM 3919 C C . HIS A 1 501 ? 12.323 -0.584 -6.460 1.00 64.12 501 HIS A C 1
ATOM 3921 O O . HIS A 1 501 ? 13.507 -0.499 -6.799 1.00 64.12 501 HIS A O 1
ATOM 3927 N N . ASN A 1 502 ? 11.338 -0.395 -7.323 1.00 57.91 502 ASN A N 1
ATOM 3928 C CA . ASN A 1 502 ? 11.549 0.050 -8.684 1.00 57.91 502 ASN A CA 1
ATOM 3929 C C . ASN A 1 502 ? 10.600 1.205 -9.033 1.00 57.91 502 ASN A C 1
ATOM 3931 O O . ASN A 1 502 ? 9.926 1.787 -8.182 1.00 57.91 502 ASN A O 1
ATOM 3935 N N . ALA A 1 503 ? 10.578 1.611 -10.302 1.00 53.41 503 ALA A N 1
ATOM 3936 C CA . ALA A 1 503 ? 9.705 2.698 -10.745 1.00 53.41 503 ALA A CA 1
ATOM 3937 C C . ALA A 1 503 ? 8.197 2.386 -10.575 1.00 53.41 503 ALA A C 1
ATOM 3939 O O . ALA A 1 503 ? 7.381 3.313 -10.574 1.00 53.41 503 ALA A O 1
ATOM 3940 N N . TYR A 1 504 ? 7.826 1.115 -10.417 1.00 60.25 504 TYR A N 1
ATOM 3941 C CA . TYR A 1 504 ? 6.452 0.618 -10.362 1.00 60.25 504 TYR A CA 1
ATOM 3942 C C . TYR A 1 504 ? 6.146 -0.151 -9.084 1.00 60.25 504 TYR A C 1
ATOM 3944 O O . TYR A 1 504 ? 5.087 0.082 -8.537 1.00 60.25 504 TYR A O 1
ATOM 3952 N N . ASP A 1 505 ? 7.028 -1.020 -8.602 1.00 71.06 505 ASP A N 1
ATOM 3953 C CA . ASP A 1 505 ? 6.834 -1.778 -7.366 1.00 71.06 505 ASP A CA 1
ATOM 3954 C C . ASP A 1 505 ? 7.597 -1.075 -6.238 1.00 71.06 505 ASP A C 1
ATOM 3956 O O . ASP A 1 505 ? 8.825 -1.069 -6.243 1.00 71.06 505 ASP A O 1
ATOM 3960 N N . ARG A 1 506 ? 6.883 -0.385 -5.350 1.00 72.69 506 ARG A N 1
ATOM 3961 C CA . ARG A 1 506 ? 7.469 0.519 -4.333 1.00 72.69 506 ARG A CA 1
ATOM 3962 C C . ARG A 1 506 ? 6.482 0.968 -3.252 1.00 72.69 506 ARG A C 1
ATOM 3964 O O . ARG A 1 506 ? 6.675 2.024 -2.648 1.00 72.69 506 ARG A O 1
ATOM 3971 N N . ALA A 1 507 ? 5.350 0.276 -3.133 1.00 84.56 507 ALA A N 1
ATOM 3972 C CA . ALA A 1 507 ? 4.496 0.403 -1.963 1.00 84.56 507 ALA A CA 1
ATOM 3973 C C . ALA A 1 507 ? 3.636 -0.851 -1.846 1.00 84.56 507 ALA A C 1
ATOM 3975 O O . ALA A 1 507 ? 2.546 -0.926 -2.431 1.00 84.56 507 ALA A O 1
ATOM 3976 N N . ILE A 1 508 ? 4.122 -1.836 -1.093 1.00 94.31 508 ILE A N 1
ATOM 3977 C CA . ILE A 1 508 ? 3.350 -3.043 -0.836 1.00 94.31 508 ILE A CA 1
ATOM 3978 C C . ILE A 1 508 ? 2.100 -2.701 -0.026 1.00 94.31 508 ILE A C 1
ATOM 3980 O O . ILE A 1 508 ? 2.135 -2.014 0.990 1.00 94.31 508 ILE A O 1
ATOM 3984 N N . ILE A 1 509 ? 0.952 -3.189 -0.475 1.00 95.56 509 ILE A N 1
ATOM 3985 C CA . ILE A 1 509 ? -0.309 -2.982 0.234 1.00 95.56 509 ILE A CA 1
ATOM 3986 C C . ILE A 1 509 ? -0.498 -4.042 1.310 1.00 95.56 509 ILE A C 1
ATOM 3988 O O . ILE A 1 509 ? -1.043 -3.743 2.365 1.00 95.56 509 ILE A O 1
ATOM 3992 N N . GLY A 1 510 ? -0.043 -5.269 1.055 1.00 96.38 510 GLY A N 1
ATOM 3993 C CA . GLY A 1 510 ? -0.439 -6.457 1.804 1.00 96.38 510 GLY A CA 1
ATOM 3994 C C . GLY A 1 510 ? -1.723 -7.071 1.241 1.00 96.38 510 GLY A C 1
ATOM 3995 O O . GLY A 1 510 ? -2.128 -6.788 0.110 1.00 96.38 510 GLY A O 1
ATOM 3996 N N . GLY A 1 511 ? -2.355 -7.942 2.020 1.00 96.88 511 GLY A N 1
ATOM 3997 C CA . GLY A 1 511 ? -3.559 -8.667 1.626 1.00 96.88 511 GLY A CA 1
ATOM 3998 C C . GLY A 1 511 ? -3.911 -9.773 2.617 1.00 96.88 511 GLY A C 1
ATOM 3999 O O . GLY A 1 511 ? -3.899 -9.536 3.827 1.00 96.88 511 GLY A O 1
ATOM 4000 N N . PHE A 1 512 ? -4.245 -10.966 2.128 1.00 98.19 512 PHE A N 1
ATOM 4001 C CA . PHE A 1 512 ? -4.803 -12.043 2.952 1.00 98.19 512 PHE A CA 1
ATOM 4002 C C . PHE A 1 512 ? -4.402 -13.441 2.469 1.00 98.19 512 PHE A C 1
ATOM 4004 O O . PHE A 1 512 ? -4.062 -13.645 1.304 1.00 98.19 512 PHE A O 1
ATOM 4011 N N . VAL A 1 513 ? -4.473 -14.431 3.364 1.00 98.56 513 VAL A N 1
ATOM 4012 C CA . VAL A 1 513 ? -4.349 -15.847 2.986 1.00 98.56 513 VAL A CA 1
ATOM 4013 C C . VAL A 1 513 ? -5.687 -16.341 2.455 1.00 98.56 513 VAL A C 1
ATOM 4015 O O . VAL A 1 513 ? -6.687 -16.316 3.171 1.00 98.56 513 VAL A O 1
ATOM 4018 N N . TYR A 1 514 ? -5.714 -16.799 1.207 1.00 98.38 514 TYR A N 1
ATOM 4019 C CA . TYR A 1 514 ? -6.940 -17.245 0.565 1.00 98.38 514 TYR A CA 1
ATOM 4020 C C . TYR A 1 514 ? -7.405 -18.592 1.131 1.00 98.38 514 TYR A C 1
ATOM 4022 O O . TYR A 1 514 ? -6.719 -19.614 1.018 1.00 98.38 514 TYR A O 1
ATOM 4030 N N . ARG A 1 515 ? -8.599 -18.584 1.729 1.00 96.69 515 ARG A N 1
ATOM 4031 C CA . ARG A 1 515 ? -9.287 -19.750 2.313 1.00 96.69 515 ARG A CA 1
ATOM 4032 C C . ARG A 1 515 ? -10.665 -20.008 1.684 1.00 96.69 515 ARG A C 1
ATOM 4034 O O . ARG A 1 515 ? -11.406 -20.861 2.164 1.00 96.69 515 ARG A O 1
ATOM 4041 N N . GLY A 1 516 ? -11.027 -19.275 0.630 1.00 93.12 516 GLY A N 1
ATOM 4042 C CA . GLY A 1 516 ? -12.354 -19.297 0.004 1.00 93.12 516 GLY A CA 1
ATOM 4043 C C . GLY A 1 516 ? -12.629 -20.491 -0.917 1.00 93.12 516 GLY A C 1
ATOM 4044 O O . GLY A 1 516 ? -11.753 -20.960 -1.627 1.00 93.12 516 GLY A O 1
ATOM 4045 N N . GLY A 1 517 ? -13.865 -20.986 -0.977 1.00 90.31 517 GLY A N 1
ATOM 4046 C CA . GLY A 1 517 ? -14.190 -22.164 -1.801 1.00 90.31 517 GLY A CA 1
ATOM 4047 C C . GLY A 1 517 ? -14.143 -21.940 -3.322 1.00 90.31 517 GLY A C 1
ATOM 4048 O O . GLY A 1 517 ? -14.085 -22.911 -4.071 1.00 90.31 517 GLY A O 1
ATOM 4049 N N . GLN A 1 518 ? -14.167 -20.685 -3.782 1.00 90.00 518 GLN A N 1
ATOM 4050 C CA . GLN A 1 518 ? -14.324 -20.341 -5.198 1.00 90.00 518 GLN A CA 1
ATOM 4051 C C . GLN A 1 518 ? -13.113 -20.733 -6.063 1.00 90.00 518 GLN A C 1
ATOM 4053 O O . GLN A 1 518 ? -13.290 -21.201 -7.186 1.00 90.00 518 GLN A O 1
ATOM 4058 N N . TRP A 1 519 ? -11.889 -20.565 -5.551 1.00 92.19 519 TRP A N 1
ATOM 4059 C CA . TRP A 1 519 ? -10.655 -20.709 -6.331 1.00 92.19 519 TRP A CA 1
ATOM 4060 C C . TRP A 1 519 ? -9.701 -21.728 -5.705 1.00 92.19 519 TRP A C 1
ATOM 4062 O O . TRP A 1 519 ? -8.875 -21.406 -4.850 1.00 92.19 519 TRP A O 1
ATOM 4072 N N . ALA A 1 520 ? -9.793 -22.982 -6.150 1.00 92.50 520 ALA A N 1
ATOM 4073 C CA . ALA A 1 520 ? -8.992 -24.079 -5.605 1.00 92.50 520 ALA A CA 1
ATOM 4074 C C . ALA A 1 520 ? -7.472 -23.863 -5.741 1.00 92.50 520 ALA A C 1
ATOM 4076 O O . ALA A 1 520 ? -6.716 -24.267 -4.866 1.00 92.50 520 ALA A O 1
ATOM 4077 N N . ASP A 1 521 ? -7.009 -23.197 -6.800 1.00 91.56 521 ASP A N 1
ATOM 4078 C CA . ASP A 1 521 ? -5.587 -22.935 -7.049 1.00 91.56 521 ASP A CA 1
ATOM 4079 C C . ASP A 1 521 ? -5.014 -21.751 -6.250 1.00 91.56 521 ASP A C 1
ATOM 4081 O O . ASP A 1 521 ? -3.793 -21.547 -6.242 1.00 91.56 521 ASP A O 1
ATOM 4085 N N . LEU A 1 522 ? -5.874 -20.988 -5.566 1.00 95.81 522 LEU A N 1
ATOM 4086 C CA . LEU A 1 522 ? -5.479 -19.959 -4.604 1.00 95.81 522 LEU A CA 1
ATOM 4087 C C . LEU A 1 522 ? -5.458 -20.473 -3.160 1.00 95.81 522 LEU A C 1
ATOM 4089 O O . LEU A 1 522 ? -4.910 -19.801 -2.293 1.00 95.81 522 LEU A O 1
ATOM 4093 N N . GLN A 1 523 ? -6.013 -21.654 -2.882 1.00 97.25 523 GLN A N 1
ATOM 4094 C CA . GLN A 1 523 ? -6.089 -22.200 -1.525 1.00 97.25 523 GLN A CA 1
ATOM 4095 C C . GLN A 1 523 ? -4.724 -22.250 -0.832 1.00 97.25 523 GLN A C 1
ATOM 4097 O O . GLN A 1 523 ? -3.765 -22.824 -1.346 1.00 97.25 523 GLN A O 1
ATOM 4102 N N . GLY A 1 524 ? -4.647 -21.641 0.355 1.00 97.31 524 GLY A N 1
ATOM 4103 C CA . GLY A 1 524 ? -3.420 -21.586 1.151 1.00 97.31 524 GLY A CA 1
ATOM 4104 C C . GLY A 1 524 ? -2.323 -20.689 0.573 1.00 97.31 524 GLY A C 1
ATOM 4105 O O . GLY A 1 524 ? -1.181 -20.776 1.020 1.00 97.31 524 GLY A O 1
ATOM 4106 N N . LYS A 1 525 ? -2.639 -19.828 -0.401 1.00 98.12 525 LYS A N 1
ATOM 4107 C CA . LYS A 1 525 ? -1.727 -18.789 -0.891 1.00 98.12 525 LYS A CA 1
ATOM 4108 C C . LYS A 1 525 ? -2.032 -17.447 -0.235 1.00 98.12 525 LYS A C 1
ATOM 4110 O O . LYS A 1 525 ? -3.193 -17.096 -0.038 1.00 98.12 525 LYS A O 1
ATOM 4115 N N . TYR A 1 526 ? -0.990 -16.689 0.079 1.00 98.56 526 TYR A N 1
ATOM 4116 C CA . TYR A 1 526 ? -1.099 -15.279 0.422 1.00 98.56 526 TYR A CA 1
ATOM 4117 C C . TYR A 1 526 ? -1.262 -14.468 -0.863 1.00 98.56 526 TYR A C 1
ATOM 4119 O O . TYR A 1 526 ? -0.414 -14.550 -1.752 1.00 98.56 526 TYR A O 1
ATOM 4127 N N . VAL A 1 527 ? -2.364 -13.729 -0.965 1.00 98.56 527 VAL A N 1
ATOM 4128 C CA . VAL A 1 527 ? -2.698 -12.844 -2.083 1.00 98.56 527 VAL A CA 1
ATOM 4129 C C . VAL A 1 527 ? -2.467 -11.413 -1.625 1.00 98.56 527 VAL A C 1
ATOM 4131 O O . VAL A 1 527 ? -3.033 -10.996 -0.616 1.00 98.56 527 VAL A O 1
ATOM 4134 N N . PHE A 1 528 ? -1.655 -10.658 -2.356 1.00 98.12 528 PHE A N 1
ATOM 4135 C CA . PHE A 1 528 ? -1.270 -9.295 -1.994 1.00 98.12 528 PHE A CA 1
ATOM 4136 C C . PHE A 1 528 ? -1.082 -8.425 -3.233 1.00 98.12 528 PHE A C 1
ATOM 4138 O O . PHE A 1 528 ? -1.056 -8.933 -4.355 1.00 98.12 528 PHE A O 1
ATOM 4145 N N . ALA A 1 529 ? -0.968 -7.112 -3.040 1.00 95.06 529 ALA A N 1
ATOM 4146 C CA . ALA A 1 529 ? -0.725 -6.183 -4.138 1.00 95.06 529 ALA A CA 1
ATOM 4147 C C . ALA A 1 529 ? 0.342 -5.142 -3.823 1.00 95.06 529 ALA A C 1
ATOM 4149 O O . ALA A 1 529 ? 0.691 -4.921 -2.664 1.00 95.06 529 ALA A O 1
ATOM 4150 N N . ASP A 1 530 ? 0.795 -4.476 -4.878 1.00 91.00 530 ASP A N 1
ATOM 4151 C CA . ASP A 1 530 ? 1.549 -3.227 -4.820 1.00 91.00 530 ASP A CA 1
ATOM 4152 C C . ASP A 1 530 ? 0.669 -2.062 -5.308 1.00 91.00 530 ASP A C 1
ATOM 4154 O O . ASP A 1 530 ? -0.094 -2.200 -6.271 1.00 91.00 530 ASP A O 1
ATOM 4158 N N . ASN A 1 531 ? 0.757 -0.911 -4.636 1.00 87.44 531 ASN A N 1
ATOM 4159 C CA . ASN A 1 531 ? -0.036 0.272 -4.963 1.00 87.44 531 ASN A CA 1
ATOM 4160 C C . ASN A 1 531 ? 0.291 0.806 -6.360 1.00 87.44 531 ASN A C 1
ATOM 4162 O O . ASN A 1 531 ? -0.611 1.078 -7.146 1.00 87.44 531 ASN A O 1
ATOM 4166 N N . TYR A 1 532 ? 1.574 1.004 -6.656 1.00 74.38 532 TYR A N 1
ATOM 4167 C CA . TYR A 1 532 ? 2.023 1.790 -7.800 1.00 74.38 532 TYR A CA 1
ATOM 4168 C C . TYR A 1 532 ? 1.954 0.991 -9.096 1.00 74.38 532 TYR A C 1
ATOM 4170 O O . TYR A 1 532 ? 1.549 1.544 -10.123 1.00 74.38 532 TYR A O 1
ATOM 4178 N N . SER A 1 533 ? 2.327 -0.288 -9.057 1.00 71.56 533 SER A N 1
ATOM 4179 C CA . SER A 1 533 ? 2.263 -1.160 -10.230 1.00 71.56 533 SER A CA 1
ATOM 4180 C C . SER A 1 533 ? 0.879 -1.757 -10.435 1.00 71.56 533 SER A C 1
ATOM 4182 O O . SER A 1 533 ? 0.579 -2.254 -11.525 1.00 71.56 533 SER A O 1
ATOM 4184 N N . GLY A 1 534 ? 0.054 -1.748 -9.384 1.00 78.94 534 GLY A N 1
ATOM 4185 C CA . GLY A 1 534 ? -1.241 -2.405 -9.364 1.00 78.94 534 GLY A CA 1
ATOM 4186 C C . GLY A 1 534 ? -1.135 -3.914 -9.565 1.00 78.94 534 GLY A C 1
ATOM 4187 O O . GLY A 1 534 ? -2.138 -4.520 -9.928 1.00 78.94 534 GLY A O 1
ATOM 4188 N N . LYS A 1 535 ? 0.051 -4.526 -9.401 1.00 85.56 535 LYS A N 1
ATOM 4189 C CA . LYS A 1 535 ? 0.238 -5.979 -9.515 1.00 85.56 535 LYS A CA 1
ATOM 4190 C C . LYS A 1 535 ? -0.469 -6.679 -8.367 1.00 85.56 535 LYS A C 1
ATOM 4192 O O . LYS A 1 535 ? -0.319 -6.276 -7.221 1.00 85.56 535 LYS A O 1
ATOM 4197 N N . ILE A 1 536 ? -1.202 -7.742 -8.689 1.00 91.69 536 ILE A N 1
ATOM 4198 C CA . ILE A 1 536 ? -1.761 -8.680 -7.719 1.00 91.69 536 ILE A CA 1
ATOM 4199 C C . ILE A 1 536 ? -0.909 -9.939 -7.818 1.00 91.69 536 ILE A C 1
ATOM 4201 O O . ILE A 1 536 ? -0.848 -10.575 -8.876 1.00 91.69 536 ILE A O 1
ATOM 4205 N N . SER A 1 537 ? -0.267 -10.282 -6.713 1.00 94.06 537 SER A N 1
ATOM 4206 C CA . SER A 1 537 ? 0.687 -11.376 -6.604 1.00 94.06 537 SER A CA 1
ATOM 4207 C C . SER A 1 537 ? 0.190 -12.430 -5.629 1.00 94.06 537 SER A C 1
ATOM 4209 O O . SER A 1 537 ? -0.565 -12.137 -4.698 1.00 94.06 537 SER A O 1
ATOM 4211 N N . VAL A 1 538 ? 0.625 -13.669 -5.841 1.00 96.75 538 VAL A N 1
ATOM 4212 C CA . VAL A 1 538 ? 0.335 -14.794 -4.957 1.00 96.75 538 VAL A CA 1
ATOM 4213 C C . VAL A 1 538 ? 1.601 -15.558 -4.612 1.00 96.75 538 VAL A C 1
ATOM 4215 O O . VAL A 1 538 ? 2.494 -15.730 -5.441 1.00 96.75 538 VAL A O 1
ATOM 4218 N N . MET A 1 539 ? 1.660 -16.053 -3.382 1.00 97.19 539 MET A N 1
ATOM 4219 C CA . MET A 1 539 ? 2.742 -16.913 -2.910 1.00 97.19 539 MET A CA 1
ATOM 4220 C C . MET A 1 539 ? 2.223 -17.939 -1.899 1.00 97.19 539 MET A C 1
ATOM 4222 O O . MET A 1 539 ? 1.177 -17.699 -1.298 1.00 97.19 539 MET A O 1
ATOM 4226 N N . PRO A 1 540 ? 2.900 -19.077 -1.678 1.00 97.62 540 PRO A N 1
ATOM 4227 C CA . PRO A 1 540 ? 2.523 -20.000 -0.608 1.00 97.62 540 PRO A CA 1
ATOM 4228 C C . PRO A 1 540 ? 2.478 -19.293 0.756 1.00 97.62 540 PRO A C 1
ATOM 4230 O O . PRO A 1 540 ? 3.406 -18.568 1.106 1.00 97.62 540 PRO A O 1
ATOM 4233 N N . ALA A 1 541 ? 1.419 -19.508 1.541 1.00 97.38 541 ALA A N 1
ATOM 4234 C CA . ALA A 1 541 ? 1.309 -18.949 2.888 1.00 97.38 541 ALA A CA 1
ATOM 4235 C C . ALA A 1 541 ? 2.100 -19.804 3.895 1.00 97.38 541 ALA A C 1
ATOM 4237 O O . ALA A 1 541 ? 1.536 -20.613 4.633 1.00 97.38 541 ALA A O 1
ATOM 4238 N N . VAL A 1 542 ? 3.424 -19.644 3.889 1.00 96.19 542 VAL A N 1
ATOM 4239 C CA . VAL A 1 542 ? 4.375 -20.340 4.770 1.00 96.19 542 VAL A CA 1
ATOM 4240 C C . VAL A 1 542 ? 5.107 -19.364 5.694 1.00 96.19 542 VAL A C 1
ATOM 4242 O O . VAL A 1 542 ? 5.195 -18.174 5.418 1.00 96.19 542 VAL A O 1
ATOM 4245 N N . THR A 1 543 ? 5.649 -19.859 6.806 1.00 93.19 543 THR A N 1
ATOM 4246 C CA . THR A 1 543 ? 6.403 -19.041 7.777 1.00 93.19 543 THR A CA 1
ATOM 4247 C C . THR A 1 543 ? 7.910 -19.000 7.512 1.00 93.19 543 THR A C 1
ATOM 4249 O O . THR A 1 543 ? 8.638 -18.332 8.247 1.00 93.19 543 THR A O 1
ATOM 4252 N N . THR A 1 544 ? 8.366 -19.711 6.481 1.00 93.56 544 THR A N 1
ATOM 4253 C CA . THR A 1 544 ? 9.739 -19.708 5.968 1.00 93.56 544 THR A CA 1
ATOM 4254 C C . THR A 1 544 ? 9.881 -18.734 4.808 1.00 93.56 544 THR A C 1
ATOM 4256 O O . THR A 1 544 ? 8.892 -18.402 4.161 1.00 93.56 544 THR A O 1
ATOM 4259 N N . GLU A 1 545 ? 11.113 -18.332 4.507 1.00 94.06 545 GLU A N 1
ATOM 4260 C CA . GLU A 1 545 ? 11.397 -17.423 3.398 1.00 94.06 545 GLU A CA 1
ATOM 4261 C C . GLU A 1 545 ? 10.879 -17.942 2.049 1.00 94.06 545 GLU A C 1
ATOM 4263 O O . GLU A 1 545 ? 10.926 -19.136 1.738 1.00 94.06 545 GLU A O 1
ATOM 4268 N N . VAL A 1 546 ? 10.392 -16.999 1.250 1.00 93.00 546 VAL A N 1
ATOM 4269 C CA . VAL A 1 546 ? 9.977 -17.173 -0.136 1.00 93.00 546 VAL A CA 1
ATOM 4270 C C . VAL A 1 546 ? 10.816 -16.221 -0.987 1.00 93.00 546 VAL A C 1
ATOM 4272 O O . VAL A 1 546 ? 11.033 -15.073 -0.601 1.00 93.00 546 VAL A O 1
ATOM 4275 N N . ASP A 1 547 ? 11.276 -16.694 -2.148 1.00 85.00 547 ASP A N 1
ATOM 4276 C CA . ASP A 1 547 ? 12.111 -15.906 -3.074 1.00 85.00 547 ASP A CA 1
ATOM 4277 C C . ASP A 1 547 ? 11.386 -15.517 -4.367 1.00 85.00 547 ASP A C 1
ATOM 4279 O O . ASP A 1 547 ? 11.870 -14.689 -5.138 1.00 85.00 547 ASP A O 1
ATOM 4283 N N . LYS A 1 548 ? 10.246 -16.155 -4.657 1.00 82.81 548 LYS A N 1
ATOM 4284 C CA . LYS A 1 548 ? 9.490 -15.949 -5.895 1.00 82.81 548 LYS A CA 1
ATOM 4285 C C . LYS A 1 548 ? 7.998 -15.964 -5.638 1.00 82.81 548 LYS A C 1
ATOM 4287 O O . LYS A 1 548 ? 7.501 -16.775 -4.859 1.00 82.81 548 LYS A O 1
ATOM 4292 N N . VAL A 1 549 ? 7.303 -15.102 -6.366 1.00 90.50 549 VAL A N 1
ATOM 4293 C CA . VAL A 1 549 ? 5.849 -14.963 -6.328 1.00 90.50 549 VAL A CA 1
ATOM 4294 C C . VAL A 1 549 ? 5.303 -14.974 -7.747 1.00 90.50 549 VAL A C 1
ATOM 4296 O O . VAL A 1 549 ? 5.988 -14.561 -8.685 1.00 90.50 549 VAL A O 1
ATOM 4299 N N . ASP A 1 550 ? 4.064 -15.427 -7.897 1.00 87.31 550 ASP A N 1
ATOM 4300 C CA . ASP A 1 550 ? 3.370 -15.415 -9.179 1.00 87.31 550 ASP A CA 1
ATOM 4301 C C . ASP A 1 550 ? 2.525 -14.144 -9.279 1.00 87.31 550 ASP A C 1
ATOM 4303 O O . ASP A 1 550 ? 1.665 -13.896 -8.434 1.00 87.31 550 ASP A O 1
ATOM 4307 N N . VAL A 1 551 ? 2.729 -13.341 -10.324 1.00 86.00 551 VAL A N 1
ATOM 4308 C CA . VAL A 1 551 ? 1.844 -12.207 -10.625 1.00 86.00 551 VAL A CA 1
ATOM 4309 C C . VAL A 1 551 ? 0.647 -12.734 -11.402 1.00 86.00 551 VAL A C 1
ATOM 4311 O O . VAL A 1 551 ? 0.790 -13.176 -12.541 1.00 86.00 551 VAL A O 1
ATOM 4314 N N . ILE A 1 552 ? -0.538 -12.673 -10.801 1.00 85.94 552 ILE A N 1
ATOM 4315 C CA . ILE A 1 552 ? -1.748 -13.235 -11.403 1.00 85.94 552 ILE A CA 1
ATOM 4316 C C . ILE A 1 552 ? -2.510 -12.216 -12.241 1.00 85.94 552 ILE A C 1
ATOM 4318 O O . ILE A 1 552 ? -3.064 -12.578 -13.267 1.00 85.94 552 ILE A O 1
ATOM 4322 N N . THR A 1 553 ? -2.548 -10.943 -11.864 1.00 84.44 553 THR A N 1
ATOM 4323 C CA . THR A 1 553 ? -3.209 -9.907 -12.671 1.00 84.44 553 THR A CA 1
ATOM 4324 C C . THR A 1 553 ? -2.702 -8.522 -12.283 1.00 84.44 553 THR A C 1
ATOM 4326 O O . THR A 1 553 ? -1.844 -8.397 -11.405 1.00 84.44 553 THR A O 1
ATOM 4329 N N . ARG A 1 554 ? -3.193 -7.474 -12.952 1.00 79.12 554 ARG A N 1
ATOM 4330 C CA . ARG A 1 554 ? -2.867 -6.079 -12.632 1.00 79.12 554 ARG A CA 1
ATOM 4331 C C . ARG A 1 554 ? -4.114 -5.196 -12.723 1.00 79.12 554 ARG A C 1
ATOM 4333 O O . ARG A 1 554 ? -4.910 -5.356 -13.647 1.00 79.12 554 ARG A O 1
ATOM 4340 N N . ALA A 1 555 ? -4.282 -4.264 -11.787 1.00 75.62 555 ALA A N 1
ATOM 4341 C CA . ALA A 1 555 ? -5.321 -3.239 -11.851 1.00 75.62 555 ALA A CA 1
ATOM 4342 C C . ALA A 1 555 ? -4.987 -2.179 -12.914 1.00 75.62 555 ALA A C 1
ATOM 4344 O O . ALA A 1 555 ? -3.842 -1.753 -13.047 1.00 75.62 555 ALA A O 1
ATOM 4345 N N . ASN A 1 556 ? -5.996 -1.732 -13.667 1.00 59.91 556 ASN A N 1
ATOM 4346 C CA . ASN A 1 556 ? -5.842 -0.744 -14.740 1.00 59.91 556 ASN A CA 1
ATOM 4347 C C . ASN A 1 556 ? -5.840 0.707 -14.203 1.00 59.91 556 ASN A C 1
ATOM 4349 O O . ASN A 1 556 ? -6.648 1.508 -14.657 1.00 59.91 556 ASN A O 1
ATOM 4353 N N . GLN A 1 557 ? -4.993 1.062 -13.230 1.00 55.94 557 GLN A N 1
ATOM 4354 C CA . GLN A 1 557 ? -4.816 2.453 -12.758 1.00 55.94 557 GLN A CA 1
ATOM 4355 C C . GLN A 1 557 ? -3.383 2.676 -12.235 1.00 55.94 557 GLN A C 1
ATOM 4357 O O . GLN A 1 557 ? -2.806 1.763 -11.649 1.00 55.94 557 GLN A O 1
ATOM 4362 N N . PHE A 1 558 ? -2.809 3.877 -12.432 1.00 47.12 558 PHE A N 1
ATOM 4363 C CA . PHE A 1 558 ? -1.397 4.164 -12.113 1.00 47.12 558 PHE A CA 1
ATOM 4364 C C . PHE A 1 558 ? -1.192 5.440 -11.282 1.00 47.12 558 PHE A C 1
ATOM 4366 O O . PHE A 1 558 ? -1.904 6.426 -11.458 1.00 47.12 558 PHE A O 1
ATOM 4373 N N . ALA A 1 559 ? -0.160 5.389 -10.426 1.00 41.06 559 ALA A N 1
ATOM 4374 C CA . ALA A 1 559 ? 0.460 6.468 -9.641 1.00 41.06 559 ALA A CA 1
ATOM 4375 C C . ALA A 1 559 ? -0.458 7.231 -8.661 1.00 41.06 559 ALA A C 1
ATOM 4377 O O . ALA A 1 559 ? -1.242 8.091 -9.049 1.00 41.06 559 ALA A O 1
ATOM 4378 N N . GLN A 1 560 ? -0.321 6.951 -7.353 1.00 45.28 560 GLN A N 1
ATOM 4379 C CA . GLN A 1 560 ? -1.098 7.571 -6.252 1.00 45.28 560 GLN A CA 1
ATOM 4380 C C . GLN A 1 560 ? -2.634 7.453 -6.387 1.00 45.28 560 GLN A C 1
ATOM 4382 O O . GLN A 1 560 ? -3.380 8.057 -5.619 1.00 45.28 560 GLN A O 1
ATOM 4387 N N . ARG A 1 561 ? -3.093 6.638 -7.344 1.00 61.56 561 ARG A N 1
ATOM 4388 C CA . ARG A 1 561 ? -4.482 6.241 -7.626 1.00 61.56 561 ARG A CA 1
ATOM 4389 C C . ARG A 1 561 ? -4.624 4.706 -7.643 1.00 61.56 561 ARG A C 1
ATOM 4391 O O . ARG A 1 561 ? -5.563 4.171 -8.215 1.00 61.56 561 ARG A O 1
ATOM 4398 N N . GLY A 1 562 ? -3.636 4.015 -7.074 1.00 78.69 562 GLY A N 1
ATOM 4399 C CA . GLY A 1 562 ? -3.432 2.572 -7.163 1.00 78.69 562 GLY A CA 1
ATOM 4400 C C . GLY A 1 562 ? -4.309 1.723 -6.245 1.00 78.69 562 GLY A C 1
ATOM 4401 O O . GLY A 1 562 ? -5.291 2.201 -5.675 1.00 78.69 562 GLY A O 1
ATOM 4402 N N . VAL A 1 563 ? -3.936 0.450 -6.093 1.00 91.38 563 VAL A N 1
ATOM 4403 C CA . VAL A 1 563 ? -4.625 -0.493 -5.194 1.00 91.38 563 VAL A CA 1
ATOM 4404 C C . VAL A 1 563 ? -4.465 -0.035 -3.741 1.00 91.38 563 VAL A C 1
ATOM 4406 O O . VAL A 1 563 ? -3.351 0.235 -3.309 1.00 91.38 563 VAL A O 1
ATOM 4409 N N . SER A 1 564 ? -5.554 0.055 -2.977 1.00 94.12 564 SER A N 1
ATOM 4410 C CA . SER A 1 564 ? -5.553 0.466 -1.560 1.00 94.12 564 SER A CA 1
ATOM 4411 C C . SER A 1 564 ? -5.827 -0.685 -0.590 1.00 94.12 564 SER A C 1
ATOM 4413 O O . SER A 1 564 ? -5.509 -0.603 0.597 1.00 94.12 564 SER A O 1
ATOM 4415 N N . SER A 1 565 ? -6.430 -1.774 -1.063 1.00 96.94 565 SER A N 1
ATOM 4416 C CA . SER A 1 565 ? -6.672 -2.974 -0.260 1.00 96.94 565 SER A CA 1
ATOM 4417 C C . SER A 1 565 ? -7.068 -4.168 -1.121 1.00 96.94 565 SER A C 1
ATOM 4419 O O . SER A 1 565 ? -7.556 -4.017 -2.243 1.00 96.94 565 SER A O 1
ATOM 4421 N N . LEU A 1 566 ? -6.899 -5.360 -0.550 1.00 97.94 566 LEU A N 1
ATOM 4422 C CA . LEU A 1 566 ? -7.512 -6.594 -1.024 1.00 97.94 566 LEU A CA 1
ATOM 4423 C C . LEU A 1 566 ? -8.330 -7.195 0.114 1.00 97.94 566 LEU A C 1
ATOM 4425 O O . LEU A 1 566 ? -7.938 -7.115 1.279 1.00 97.94 566 LEU A O 1
ATOM 4429 N N . THR A 1 567 ? -9.462 -7.809 -0.204 1.00 96.69 567 THR A N 1
ATOM 4430 C CA . THR A 1 567 ? -10.330 -8.433 0.801 1.00 96.69 567 THR A CA 1
ATOM 4431 C C . THR A 1 567 ? -10.943 -9.709 0.252 1.00 96.69 567 THR A C 1
ATOM 4433 O O . THR A 1 567 ? -11.412 -9.739 -0.884 1.00 96.69 567 THR A O 1
ATOM 4436 N N . GLN A 1 568 ? -10.955 -10.765 1.065 1.00 95.69 568 GLN A N 1
ATOM 4437 C CA . GLN A 1 568 ? -11.729 -11.968 0.780 1.00 95.69 568 GLN A CA 1
ATOM 4438 C C . GLN A 1 568 ? -13.116 -11.854 1.411 1.00 95.69 568 GLN A C 1
ATOM 4440 O O . GLN A 1 568 ? -13.230 -11.545 2.596 1.00 95.69 568 GLN A O 1
ATOM 4445 N N . LEU A 1 569 ? -14.157 -12.162 0.646 1.00 94.00 569 LEU A N 1
ATOM 4446 C CA . LEU A 1 569 ? -15.507 -12.342 1.169 1.00 94.00 569 LEU A CA 1
ATOM 4447 C C . LEU A 1 569 ? -15.717 -13.776 1.676 1.00 94.00 569 LEU A C 1
ATOM 4449 O O . LEU A 1 569 ? -14.931 -14.689 1.388 1.00 94.00 569 LEU A O 1
ATOM 4453 N N . GLY A 1 570 ? -16.800 -13.981 2.431 1.00 89.12 570 GLY A N 1
ATOM 4454 C CA . GLY A 1 570 ? -17.132 -15.285 3.021 1.00 89.12 570 GLY A CA 1
ATOM 4455 C C . GLY A 1 570 ? -17.386 -16.397 1.994 1.00 89.12 570 GLY A C 1
ATOM 4456 O O . GLY A 1 570 ? -17.104 -17.560 2.267 1.00 89.12 570 GLY A O 1
ATOM 4457 N N . ASP A 1 571 ? -17.849 -16.046 0.794 1.00 89.31 571 ASP A N 1
ATOM 4458 C CA . ASP A 1 571 ? -18.064 -16.978 -0.323 1.00 89.31 571 ASP A CA 1
ATOM 4459 C C . ASP A 1 571 ? -16.774 -17.319 -1.099 1.00 89.31 571 ASP A C 1
ATOM 4461 O O . ASP A 1 571 ? -16.770 -18.187 -1.973 1.00 89.31 571 ASP A O 1
ATOM 4465 N N . GLY A 1 572 ? -15.655 -16.677 -0.754 1.00 92.62 572 GLY A N 1
ATOM 4466 C CA . GLY A 1 572 ? -14.377 -16.826 -1.441 1.00 92.62 572 GLY A CA 1
ATOM 4467 C C . GLY A 1 572 ? -14.152 -15.853 -2.594 1.00 92.62 572 GLY A C 1
ATOM 4468 O O . GLY A 1 572 ? -13.124 -15.972 -3.265 1.00 92.62 572 GLY A O 1
ATOM 4469 N N . THR A 1 573 ? -15.041 -14.879 -2.789 1.00 94.00 573 THR A N 1
ATOM 4470 C CA . THR A 1 573 ? -14.815 -13.758 -3.700 1.00 94.00 573 THR A CA 1
ATOM 4471 C C . THR A 1 573 ? -13.620 -12.928 -3.239 1.00 94.00 573 THR A C 1
ATOM 4473 O O . THR A 1 573 ? -13.497 -12.601 -2.060 1.00 94.00 573 THR A O 1
ATOM 4476 N N . VAL A 1 574 ? -12.745 -12.553 -4.175 1.00 96.25 574 VAL A N 1
ATOM 4477 C CA . VAL A 1 574 ? -11.619 -11.644 -3.919 1.00 96.25 574 VAL A CA 1
ATOM 4478 C C . VAL A 1 574 ? -11.946 -10.267 -4.475 1.00 96.25 574 VAL A C 1
ATOM 4480 O O . VAL A 1 574 ? -12.163 -10.120 -5.679 1.00 96.25 574 VAL A O 1
ATOM 4483 N N . LEU A 1 575 ? -11.954 -9.269 -3.597 1.00 96.81 575 LEU A N 1
ATOM 4484 C CA . LEU A 1 575 ? -12.099 -7.864 -3.943 1.00 96.81 575 LEU A CA 1
ATOM 4485 C C . LEU A 1 575 ? -10.741 -7.160 -3.950 1.00 96.81 575 LEU A C 1
ATOM 4487 O O . LEU A 1 575 ? -9.876 -7.449 -3.122 1.00 96.81 575 LEU A O 1
ATOM 4491 N N . VAL A 1 576 ? -10.587 -6.211 -4.868 1.00 96.69 576 VAL A N 1
ATOM 4492 C CA . VAL A 1 576 ? -9.434 -5.316 -4.996 1.00 96.69 576 VAL A CA 1
ATOM 4493 C C . VAL A 1 576 ? -9.959 -3.887 -5.042 1.00 96.69 576 VAL A C 1
ATOM 4495 O O . VAL A 1 576 ? -10.666 -3.514 -5.975 1.00 96.69 576 VAL A O 1
ATOM 4498 N N . THR A 1 577 ? -9.628 -3.083 -4.040 1.00 96.44 577 THR A N 1
ATOM 4499 C CA . THR A 1 577 ? -10.064 -1.685 -3.964 1.00 96.44 577 THR A CA 1
ATOM 4500 C C . THR A 1 577 ? -9.034 -0.787 -4.637 1.00 96.44 577 THR A C 1
ATOM 4502 O O . THR A 1 577 ? -7.838 -0.918 -4.376 1.00 96.44 577 THR A O 1
ATOM 4505 N N . VAL A 1 578 ? -9.485 0.127 -5.494 1.00 91.56 578 VAL A N 1
ATOM 4506 C CA . VAL A 1 578 ? -8.638 1.016 -6.298 1.00 91.56 578 VAL A CA 1
ATOM 4507 C C . VAL A 1 578 ? -9.088 2.464 -6.109 1.00 91.56 578 VAL A C 1
ATOM 4509 O O . VAL A 1 578 ? -10.274 2.770 -6.226 1.00 91.56 578 VAL A O 1
ATOM 4512 N N . LEU A 1 579 ? -8.146 3.362 -5.812 1.00 83.88 579 LEU A N 1
ATOM 4513 C CA . LEU A 1 579 ? -8.442 4.727 -5.360 1.00 83.88 579 LEU A CA 1
ATOM 4514 C C . LEU A 1 579 ? -9.102 5.613 -6.427 1.00 83.88 579 LEU A C 1
ATOM 4516 O O . LEU A 1 579 ? -10.000 6.388 -6.111 1.00 83.88 579 LEU A O 1
ATOM 4520 N N . GLY A 1 580 ? -8.673 5.542 -7.685 1.00 72.38 580 GLY A N 1
ATOM 4521 C CA . GLY A 1 580 ? -9.100 6.524 -8.681 1.00 72.38 580 GLY A CA 1
ATOM 4522 C C . GLY A 1 580 ? -8.627 7.950 -8.384 1.00 72.38 580 GLY A C 1
ATOM 4523 O O . GLY A 1 580 ? -7.807 8.212 -7.501 1.00 72.38 580 GLY A O 1
ATOM 4524 N N . GLU A 1 581 ? -9.103 8.892 -9.193 1.00 64.25 581 GLU A N 1
ATOM 4525 C CA . GLU A 1 581 ? -8.758 10.311 -9.087 1.00 64.25 581 GLU A CA 1
ATOM 4526 C C . GLU A 1 581 ? -9.262 10.963 -7.788 1.00 64.25 581 GLU A C 1
ATOM 4528 O O . GLU A 1 581 ? -10.388 10.730 -7.360 1.00 64.25 581 GLU A O 1
ATOM 4533 N N . ALA A 1 582 ? -8.430 11.820 -7.185 1.00 59.09 582 ALA A N 1
ATOM 4534 C CA . ALA A 1 582 ? -8.811 12.650 -6.042 1.00 59.09 582 ALA A CA 1
ATOM 4535 C C . ALA A 1 582 ? -9.881 13.688 -6.423 1.00 59.09 582 ALA A C 1
ATOM 4537 O O . ALA A 1 582 ? -9.815 14.268 -7.506 1.00 59.09 582 ALA A O 1
ATOM 4538 N N . GLY A 1 583 ? -10.842 13.952 -5.533 1.00 58.94 583 GLY A N 1
ATOM 4539 C CA . GLY A 1 583 ? -11.888 14.962 -5.738 1.00 58.94 583 GLY A CA 1
ATOM 4540 C C . GLY A 1 583 ? -13.064 14.524 -6.622 1.00 58.94 583 GLY A C 1
ATOM 4541 O O . GLY A 1 583 ? -14.078 15.222 -6.675 1.00 58.94 583 GLY A O 1
ATOM 4542 N N . ASN A 1 584 ? -12.990 13.350 -7.258 1.00 62.88 584 ASN A N 1
ATOM 4543 C CA . ASN A 1 584 ? -14.053 12.775 -8.085 1.00 62.88 584 ASN A CA 1
ATOM 4544 C C . ASN A 1 584 ? -14.378 11.336 -7.662 1.00 62.88 584 ASN A C 1
ATOM 4546 O O . ASN A 1 584 ? -13.543 10.613 -7.123 1.00 62.88 584 ASN A O 1
ATOM 4550 N N . ALA A 1 585 ? -15.605 10.889 -7.943 1.00 78.12 585 ALA A N 1
ATOM 4551 C CA . ALA A 1 585 ? -15.979 9.485 -7.789 1.00 78.12 585 ALA A CA 1
ATOM 4552 C C . ALA A 1 585 ? -15.430 8.676 -8.976 1.00 78.12 585 ALA A C 1
ATOM 4554 O O . ALA A 1 585 ? -16.141 8.410 -9.942 1.00 78.12 585 ALA A O 1
ATOM 4555 N N . ALA A 1 586 ? -14.140 8.350 -8.923 1.00 77.25 586 ALA A N 1
ATOM 4556 C CA . ALA A 1 586 ? -13.419 7.628 -9.976 1.00 77.25 586 ALA A CA 1
ATOM 4557 C C . ALA A 1 586 ? -12.782 6.315 -9.488 1.00 77.25 586 ALA A C 1
ATOM 4559 O O . ALA A 1 586 ? -12.275 5.536 -10.297 1.00 77.25 586 ALA A O 1
ATOM 4560 N N . GLY A 1 587 ? -12.786 6.078 -8.178 1.00 84.62 587 GLY A N 1
ATOM 4561 C CA . GLY A 1 587 ? -12.309 4.846 -7.573 1.00 84.62 587 GLY A CA 1
ATOM 4562 C C . GLY A 1 587 ? -13.311 3.712 -7.710 1.00 84.62 587 GLY A C 1
ATOM 4563 O O . GLY A 1 587 ? -14.502 3.928 -7.943 1.00 84.62 587 GLY A O 1
ATOM 4564 N N . GLU A 1 588 ? -12.821 2.490 -7.566 1.00 89.62 588 GLU A N 1
ATOM 4565 C CA . GLU A 1 588 ? -13.589 1.278 -7.822 1.00 89.62 588 GLU A CA 1
ATOM 4566 C C . GLU A 1 588 ? -13.300 0.210 -6.781 1.00 89.62 588 GLU A C 1
ATOM 4568 O O . GLU A 1 588 ? -12.196 0.099 -6.252 1.00 89.62 588 GLU A O 1
ATOM 4573 N N . VAL A 1 589 ? -14.302 -0.626 -6.540 1.00 94.31 589 VAL A N 1
ATOM 4574 C CA . VAL A 1 589 ? -14.099 -1.933 -5.926 1.00 94.31 589 VAL A CA 1
ATOM 4575 C C . VAL A 1 589 ? -14.190 -2.941 -7.058 1.00 94.31 589 VAL A C 1
ATOM 4577 O O . VAL A 1 589 ? -15.234 -3.084 -7.692 1.00 94.31 589 VAL A O 1
ATOM 4580 N N . MET A 1 590 ? -13.079 -3.604 -7.340 1.00 91.94 590 MET A N 1
ATOM 4581 C CA . MET A 1 590 ? -12.956 -4.609 -8.385 1.00 91.94 590 MET A CA 1
ATOM 4582 C C . MET A 1 590 ? -13.081 -6.004 -7.779 1.00 91.94 590 MET A C 1
ATOM 4584 O O . MET A 1 590 ? -12.775 -6.212 -6.610 1.00 91.94 590 MET A O 1
ATOM 4588 N N . LYS A 1 591 ? -13.497 -6.974 -8.582 1.00 91.44 591 LYS A N 1
ATOM 4589 C CA . LYS A 1 591 ? -13.553 -8.393 -8.254 1.00 91.44 591 LYS A CA 1
ATOM 4590 C C . LYS A 1 591 ? -12.588 -9.160 -9.149 1.00 91.44 591 LYS A C 1
ATOM 4592 O O . LYS A 1 591 ? -12.544 -8.926 -10.357 1.00 91.44 591 LYS A O 1
ATOM 4597 N N . LEU A 1 592 ? -11.846 -10.093 -8.564 1.00 92.19 592 LEU A N 1
ATOM 4598 C CA . LEU A 1 592 ? -11.011 -11.036 -9.302 1.00 92.19 592 LEU A CA 1
ATOM 4599 C C . LEU A 1 592 ? -11.886 -12.089 -10.006 1.00 92.19 592 LEU A C 1
ATOM 4601 O O . LEU A 1 592 ? -12.721 -12.729 -9.365 1.00 92.19 592 LEU A O 1
ATOM 4605 N N . ALA A 1 593 ? -11.690 -12.276 -11.312 1.00 87.56 593 ALA A N 1
ATOM 4606 C CA . ALA A 1 593 ? -12.472 -13.195 -12.145 1.00 87.56 593 ALA A CA 1
ATOM 4607 C C . ALA A 1 593 ? -11.601 -13.921 -13.190 1.00 87.56 593 ALA A C 1
ATOM 4609 O O . ALA A 1 593 ? -10.474 -13.508 -13.463 1.00 87.56 593 ALA A O 1
ATOM 4610 N N . ARG A 1 594 ? -12.131 -14.996 -13.796 1.00 83.88 594 ARG A N 1
ATOM 4611 C CA . ARG A 1 594 ? -11.488 -15.794 -14.863 1.00 83.88 594 ARG A CA 1
ATOM 4612 C C . ARG A 1 594 ? -12.483 -16.215 -15.951 1.00 83.88 594 ARG A C 1
ATOM 4614 O O . ARG A 1 594 ? -13.678 -16.362 -15.697 1.00 83.88 594 ARG A O 1
ATOM 4621 N N . GLY A 1 595 ? -11.978 -16.484 -17.157 1.00 69.12 595 GLY A N 1
ATOM 4622 C CA . GLY A 1 595 ? -12.711 -17.211 -18.206 1.00 69.12 595 GLY A CA 1
ATOM 4623 C C . GLY A 1 595 ? -13.989 -16.520 -18.712 1.00 69.12 595 GLY A C 1
ATOM 4624 O O . GLY A 1 595 ? -13.976 -15.348 -19.076 1.00 69.12 595 GLY A O 1
ATOM 4625 N N . ALA A 1 596 ? -15.110 -17.250 -18.778 1.00 57.56 596 ALA A N 1
ATOM 4626 C CA . ALA A 1 596 ? -16.376 -16.755 -19.341 1.00 57.56 596 ALA A CA 1
ATOM 4627 C C . ALA A 1 596 ? -16.971 -15.552 -18.580 1.00 57.56 596 ALA A C 1
ATOM 4629 O O . ALA A 1 596 ? -17.646 -14.723 -19.190 1.00 57.56 596 ALA A O 1
ATOM 4630 N N . GLU A 1 597 ? -16.690 -15.426 -17.279 1.00 64.44 597 GLU A N 1
ATOM 4631 C CA . GLU A 1 597 ? -17.110 -14.282 -16.461 1.00 64.44 597 GLU A CA 1
ATOM 4632 C C . GLU A 1 597 ? -16.397 -12.994 -16.899 1.00 64.44 597 GLU A C 1
ATOM 4634 O O . GLU A 1 597 ? -17.042 -11.962 -17.069 1.00 64.44 597 GLU A O 1
ATOM 4639 N N . ALA A 1 598 ? -15.099 -13.078 -17.215 1.00 57.94 598 ALA A N 1
ATOM 4640 C CA . ALA A 1 598 ? -14.330 -11.973 -17.790 1.00 57.94 598 ALA A CA 1
ATOM 4641 C C . ALA A 1 598 ? -14.939 -11.481 -19.113 1.00 57.94 598 ALA A C 1
ATOM 4643 O O . ALA A 1 598 ? -15.076 -10.283 -19.345 1.00 57.94 598 ALA A O 1
ATOM 4644 N N . VAL A 1 599 ? -15.349 -12.417 -19.976 1.00 55.25 599 VAL A N 1
ATOM 4645 C CA . VAL A 1 599 ? -15.949 -12.120 -21.286 1.00 55.25 599 VAL A CA 1
ATOM 4646 C C . VAL A 1 599 ? -17.355 -11.532 -21.144 1.00 55.25 599 VAL A C 1
ATOM 4648 O O . VAL A 1 599 ? -17.719 -10.619 -21.886 1.00 55.25 599 VAL A O 1
ATOM 4651 N N . ALA A 1 600 ? -18.160 -12.043 -20.210 1.00 57.62 600 ALA A N 1
ATOM 4652 C CA . ALA A 1 600 ? -19.506 -11.544 -19.950 1.00 57.62 600 ALA A CA 1
ATOM 4653 C C . ALA A 1 600 ? -19.483 -10.126 -19.366 1.00 57.62 600 ALA A C 1
ATOM 4655 O O . ALA A 1 600 ? -20.256 -9.279 -19.814 1.00 57.62 600 ALA A O 1
ATOM 4656 N N . VAL A 1 601 ? -18.565 -9.844 -18.435 1.00 54.81 601 VAL A N 1
ATOM 4657 C CA . VAL A 1 601 ? -18.426 -8.501 -17.862 1.00 54.81 601 VAL A CA 1
ATOM 4658 C C . VAL A 1 601 ? -17.799 -7.534 -18.858 1.00 54.81 601 VAL A C 1
ATOM 4660 O O . VAL A 1 601 ? -18.338 -6.452 -19.020 1.00 54.81 601 VAL A O 1
ATOM 4663 N N . ALA A 1 602 ? -16.787 -7.927 -19.638 1.00 51.00 602 ALA A N 1
ATOM 4664 C CA . ALA A 1 602 ? -16.273 -7.076 -20.717 1.00 51.00 602 ALA A CA 1
ATOM 4665 C C . ALA A 1 602 ? -17.368 -6.705 -21.740 1.00 51.00 602 ALA A C 1
ATOM 4667 O O . ALA A 1 602 ? -17.407 -5.581 -22.235 1.00 51.00 602 ALA A O 1
ATOM 4668 N N . LYS A 1 603 ? -18.303 -7.624 -22.031 1.00 47.41 603 LYS A N 1
ATOM 4669 C CA . LYS A 1 603 ? -19.493 -7.333 -22.849 1.00 47.41 603 LYS A CA 1
ATOM 4670 C C . LYS A 1 603 ? -20.486 -6.408 -22.141 1.00 47.41 603 LYS A C 1
ATOM 4672 O O . LYS A 1 603 ? -21.060 -5.553 -22.805 1.00 47.41 603 LYS A O 1
ATOM 4677 N N . ALA A 1 604 ? -20.693 -6.567 -20.834 1.00 52.59 604 ALA A N 1
ATOM 4678 C CA . ALA A 1 604 ? -21.583 -5.720 -20.041 1.00 52.59 604 ALA A CA 1
ATOM 4679 C C . ALA A 1 604 ? -21.016 -4.306 -19.831 1.00 52.59 604 ALA A C 1
ATOM 4681 O O . ALA A 1 604 ? -21.760 -3.347 -19.962 1.00 52.59 604 ALA A O 1
ATOM 4682 N N . GLU A 1 605 ? -19.712 -4.158 -19.595 1.00 47.94 605 GLU A N 1
ATOM 4683 C CA . GLU A 1 605 ? -18.996 -2.880 -19.518 1.00 47.94 605 GLU A CA 1
ATOM 4684 C C . GLU A 1 605 ? -18.967 -2.188 -20.884 1.00 47.94 605 GLU A C 1
ATOM 4686 O O . GLU A 1 605 ? -19.225 -0.992 -20.969 1.00 47.94 605 GLU A O 1
ATOM 4691 N N . ALA A 1 606 ? -18.741 -2.926 -21.979 1.00 43.22 606 ALA A N 1
ATOM 4692 C CA . ALA A 1 606 ? -18.869 -2.383 -23.331 1.00 43.22 606 ALA A CA 1
ATOM 4693 C C . ALA A 1 606 ? -20.313 -1.960 -23.654 1.00 43.22 606 ALA A C 1
ATOM 4695 O O . ALA A 1 606 ? -20.513 -0.944 -24.313 1.00 43.22 606 ALA A O 1
ATOM 4696 N N . ALA A 1 607 ? -21.318 -2.697 -23.169 1.00 42.97 607 ALA A N 1
ATOM 4697 C CA . ALA A 1 607 ? -22.728 -2.345 -23.324 1.00 42.97 607 ALA A CA 1
ATOM 4698 C C . ALA A 1 607 ? -23.139 -1.156 -22.439 1.00 42.97 607 ALA A C 1
ATOM 4700 O O . ALA A 1 607 ? -23.860 -0.288 -22.914 1.00 42.97 607 ALA A O 1
ATOM 4701 N N . ALA A 1 608 ? -22.641 -1.068 -21.202 1.00 44.09 608 ALA A N 1
ATOM 4702 C CA . ALA A 1 608 ? -22.864 0.046 -20.284 1.00 44.09 608 ALA A CA 1
ATOM 4703 C C . ALA A 1 608 ? -22.171 1.322 -20.778 1.00 44.09 608 ALA A C 1
ATOM 4705 O O . ALA A 1 608 ? -22.787 2.379 -20.787 1.00 44.09 608 ALA A O 1
ATOM 4706 N N . ASN A 1 609 ? -20.944 1.217 -21.300 1.00 39.38 609 ASN A N 1
ATOM 4707 C CA . ASN A 1 609 ? -20.242 2.318 -21.968 1.00 39.38 609 ASN A CA 1
ATOM 4708 C C . ASN A 1 609 ? -20.864 2.688 -23.326 1.00 39.38 609 ASN A C 1
ATOM 4710 O O . ASN A 1 609 ? -20.674 3.804 -23.797 1.00 39.38 609 ASN A O 1
ATOM 4714 N N . ALA A 1 610 ? -21.612 1.778 -23.959 1.00 39.44 610 ALA A N 1
ATOM 4715 C CA . ALA A 1 610 ? -22.445 2.081 -25.124 1.00 39.44 610 ALA A CA 1
ATOM 4716 C C . ALA A 1 610 ? -23.835 2.637 -24.742 1.00 39.44 610 ALA A C 1
ATOM 4718 O O . ALA A 1 610 ? -24.523 3.191 -25.598 1.00 39.44 610 ALA A O 1
ATOM 4719 N N . GLN A 1 611 ? -24.246 2.494 -23.476 1.00 37.38 611 GLN A N 1
ATOM 4720 C CA . GLN A 1 611 ? -25.514 2.969 -22.909 1.00 37.38 611 GLN A CA 1
ATOM 4721 C C . GLN A 1 611 ? -25.362 4.180 -21.979 1.00 37.38 611 GLN A C 1
ATOM 4723 O O . GLN A 1 611 ? -26.374 4.674 -21.477 1.00 37.38 611 GLN A O 1
ATOM 4728 N N . THR A 1 612 ? -24.154 4.714 -21.773 1.00 40.22 612 THR A N 1
ATOM 4729 C CA . THR A 1 612 ? -23.996 6.035 -21.167 1.00 40.22 612 THR A CA 1
ATOM 4730 C C . THR A 1 612 ? -24.557 7.066 -22.139 1.00 40.22 612 THR A C 1
ATOM 4732 O O . THR A 1 612 ? -23.915 7.499 -23.096 1.00 40.22 612 THR A O 1
ATOM 4735 N N . ALA A 1 613 ? -25.804 7.467 -21.885 1.00 43.91 613 ALA A N 1
ATOM 4736 C CA . ALA A 1 613 ? -26.277 8.780 -22.283 1.00 43.91 613 ALA A CA 1
ATOM 4737 C C . ALA A 1 613 ? -25.185 9.790 -21.904 1.00 43.91 613 ALA A C 1
ATOM 4739 O O . ALA A 1 613 ? -24.645 9.700 -20.799 1.00 43.91 613 ALA A O 1
ATOM 4740 N N . GLU A 1 614 ? -24.824 10.679 -22.837 1.00 47.88 614 GLU A N 1
ATOM 4741 C CA . GLU A 1 614 ? -23.824 11.727 -22.615 1.00 47.88 614 GLU A CA 1
ATOM 4742 C C . GLU A 1 614 ? -24.006 12.303 -21.208 1.00 47.88 614 GLU A C 1
ATOM 4744 O O . GLU A 1 614 ? -25.085 12.811 -20.887 1.00 47.88 614 GLU A O 1
ATOM 4749 N N . THR A 1 615 ? -22.988 12.165 -20.349 1.00 55.09 615 THR A N 1
ATOM 4750 C CA . THR A 1 615 ? -23.011 12.754 -19.008 1.00 55.09 615 THR A CA 1
ATOM 4751 C C . THR A 1 615 ? -23.460 14.208 -19.158 1.00 55.09 615 THR A C 1
ATOM 4753 O O . THR A 1 615 ? -22.902 14.903 -20.005 1.00 55.09 615 THR A O 1
ATOM 4756 N N . PRO A 1 616 ? -24.469 14.698 -18.421 1.00 67.31 616 PRO A N 1
ATOM 4757 C CA . PRO A 1 616 ? -24.907 16.075 -18.584 1.00 67.31 616 PRO A CA 1
ATOM 4758 C C . PRO A 1 616 ? -23.745 17.036 -18.329 1.00 67.31 616 PRO A C 1
ATOM 4760 O O . PRO A 1 616 ? -22.966 16.853 -17.391 1.00 67.31 616 PRO A O 1
ATOM 4763 N N . TYR A 1 617 ? -23.627 18.067 -19.162 1.00 73.56 617 TYR A N 1
ATOM 4764 C CA . TYR A 1 617 ? -22.603 19.090 -18.985 1.00 73.56 617 TYR A CA 1
ATOM 4765 C C . TYR A 1 617 ? -22.691 19.728 -17.590 1.00 73.56 617 TYR A C 1
ATOM 4767 O O . TYR A 1 617 ? -23.732 20.268 -17.214 1.00 73.56 617 TYR A O 1
ATOM 4775 N N . SER A 1 618 ? -21.571 19.728 -16.864 1.00 77.50 618 SER A N 1
ATOM 4776 C CA . SER A 1 618 ? -21.392 20.461 -15.610 1.00 77.50 618 SER A CA 1
ATOM 4777 C C . SER A 1 618 ? -20.227 21.432 -15.755 1.00 77.50 618 SER A C 1
ATOM 4779 O O . SER A 1 618 ? -19.086 21.015 -15.977 1.00 77.50 618 SER A O 1
ATOM 4781 N N . ALA A 1 619 ? -20.508 22.728 -15.607 1.00 71.12 619 ALA A N 1
ATOM 4782 C CA . ALA A 1 619 ? -19.489 23.771 -15.677 1.00 71.12 619 ALA A CA 1
ATOM 4783 C C . ALA A 1 619 ? -18.439 23.606 -14.570 1.00 71.12 619 ALA A C 1
ATOM 4785 O O . ALA A 1 619 ? -17.255 23.739 -14.842 1.00 71.12 619 ALA A O 1
ATOM 4786 N N . ALA A 1 620 ? -18.841 23.224 -13.353 1.00 58.84 620 ALA A N 1
ATOM 4787 C CA . ALA A 1 620 ? -17.915 23.001 -12.240 1.00 58.84 620 ALA A CA 1
ATOM 4788 C C . ALA A 1 620 ? -16.999 21.784 -12.469 1.00 58.84 620 ALA A C 1
ATOM 4790 O O . ALA A 1 620 ? -15.791 21.866 -12.251 1.00 58.84 620 ALA A O 1
ATOM 4791 N N . ALA A 1 621 ? -17.549 20.672 -12.971 1.00 54.25 621 ALA A N 1
ATOM 4792 C CA . ALA A 1 621 ? -16.752 19.485 -13.288 1.00 54.25 621 ALA A CA 1
ATOM 4793 C C . ALA A 1 621 ? -15.793 19.752 -14.458 1.00 54.25 621 ALA A C 1
ATOM 4795 O O . ALA A 1 621 ? -14.628 19.363 -14.421 1.00 54.25 621 ALA A O 1
ATOM 4796 N N . THR A 1 622 ? -16.256 20.479 -15.478 1.00 72.19 622 THR A N 1
ATOM 4797 C CA . THR A 1 622 ? -15.424 20.824 -16.637 1.00 72.19 622 THR A CA 1
ATOM 4798 C C . THR A 1 622 ? -14.373 21.880 -16.294 1.00 72.19 622 THR A C 1
ATOM 4800 O O . THR A 1 622 ? -13.253 21.792 -16.787 1.00 72.19 622 THR A O 1
ATOM 4803 N N . ALA A 1 623 ? -14.683 22.819 -15.395 1.00 68.75 623 ALA A N 1
ATOM 4804 C CA . ALA A 1 623 ? -13.715 23.749 -14.822 1.00 68.75 623 ALA A CA 1
ATOM 4805 C C . ALA A 1 623 ? -12.609 23.004 -14.078 1.00 68.75 623 ALA A C 1
ATOM 4807 O O . ALA A 1 623 ? -11.439 23.292 -14.290 1.00 68.75 623 ALA A O 1
ATOM 4808 N N . SER A 1 624 ? -12.961 21.997 -13.274 1.00 53.44 624 SER A N 1
ATOM 4809 C CA . SER A 1 624 ? -11.979 21.142 -12.603 1.00 53.44 624 SER A CA 1
ATOM 4810 C C . SER A 1 624 ? -11.112 20.373 -13.608 1.00 53.44 624 SER A C 1
ATOM 4812 O O . SER A 1 624 ? -9.886 20.395 -13.502 1.00 53.44 624 SER A O 1
ATOM 4814 N N . LEU A 1 625 ? -11.714 19.786 -14.651 1.00 59.47 625 LEU A N 1
ATOM 4815 C CA . LEU A 1 625 ? -10.967 19.148 -15.741 1.00 59.47 625 LEU A CA 1
ATOM 4816 C C . LEU A 1 625 ? -10.030 20.138 -16.448 1.00 59.47 625 LEU A C 1
ATOM 4818 O O . LEU A 1 625 ? -8.894 19.784 -16.764 1.00 59.47 625 LEU A O 1
ATOM 4822 N N . PHE A 1 626 ? -10.471 21.374 -16.681 1.00 74.94 626 PHE A N 1
ATOM 4823 C CA . PHE A 1 626 ? -9.662 22.423 -17.295 1.00 74.94 626 PHE A CA 1
ATOM 4824 C C . PHE A 1 626 ? -8.524 22.870 -16.370 1.00 74.94 626 PHE A C 1
ATOM 4826 O O . PHE A 1 626 ? -7.394 23.021 -16.829 1.00 74.94 626 PHE A O 1
ATOM 4833 N N . THR A 1 627 ? -8.776 23.010 -15.069 1.00 59.06 627 THR A N 1
ATOM 4834 C CA . THR A 1 627 ? -7.757 23.333 -14.063 1.00 59.06 627 THR A CA 1
ATOM 4835 C C . THR A 1 627 ? -6.675 22.259 -14.003 1.00 59.06 627 THR A C 1
ATOM 4837 O O . THR A 1 627 ? -5.485 22.566 -14.069 1.00 59.06 627 THR A O 1
ATOM 4840 N N . THR A 1 628 ? -7.079 20.991 -13.980 1.00 49.44 628 THR A N 1
ATOM 4841 C CA . THR A 1 628 ? -6.166 19.847 -13.899 1.00 49.44 628 THR A CA 1
ATOM 4842 C C . THR A 1 628 ? -5.331 19.678 -15.168 1.00 49.44 628 THR A C 1
ATOM 4844 O O . THR A 1 628 ? -4.125 19.437 -15.094 1.00 49.44 628 THR A O 1
ATOM 4847 N N . ASN A 1 629 ? -5.952 19.818 -16.342 1.00 60.31 629 ASN A N 1
ATOM 4848 C CA . ASN A 1 629 ? -5.324 19.431 -17.607 1.00 60.31 629 ASN A CA 1
ATOM 4849 C C . ASN A 1 629 ? -4.785 20.622 -18.418 1.00 60.31 629 ASN A C 1
ATOM 4851 O O . ASN A 1 629 ? -3.796 20.485 -19.136 1.00 60.31 629 ASN A O 1
ATOM 4855 N N . CYS A 1 630 ? -5.393 21.806 -18.313 1.00 75.12 630 CYS A N 1
ATOM 4856 C CA . CYS A 1 630 ? -5.156 22.923 -19.235 1.00 75.12 630 CYS A CA 1
ATOM 4857 C C . CYS A 1 630 ? -4.633 24.206 -18.558 1.00 75.12 630 CYS A C 1
ATOM 4859 O O . CYS A 1 630 ? -3.855 24.942 -19.175 1.00 75.12 630 CYS A O 1
ATOM 4861 N N . ALA A 1 631 ? -4.999 24.482 -17.302 1.00 66.44 631 ALA A N 1
ATOM 4862 C CA . ALA A 1 631 ? -4.731 25.763 -16.633 1.00 66.44 631 ALA A CA 1
ATOM 4863 C C . ALA A 1 631 ? -3.251 26.040 -16.349 1.00 66.44 631 ALA A C 1
ATOM 4865 O O . ALA A 1 631 ? -2.842 27.192 -16.217 1.00 66.44 631 ALA A O 1
ATOM 4866 N N . ARG A 1 632 ? -2.401 25.013 -16.326 1.00 62.56 632 ARG A N 1
ATOM 4867 C CA . ARG A 1 632 ? -0.953 25.206 -16.172 1.00 62.56 632 ARG A CA 1
ATOM 4868 C C . ARG A 1 632 ? -0.355 26.080 -17.285 1.00 62.56 632 ARG A C 1
ATOM 4870 O O . ARG A 1 632 ? 0.537 26.889 -17.031 1.00 62.56 632 ARG A O 1
ATOM 4877 N N . CYS A 1 633 ? -0.886 25.945 -18.498 1.00 70.00 633 CYS A N 1
ATOM 4878 C CA . CYS A 1 633 ? -0.564 26.813 -19.624 1.00 70.00 633 CYS A CA 1
ATOM 4879 C C . CYS A 1 633 ? -1.585 27.951 -19.726 1.00 70.00 633 CYS A C 1
ATOM 4881 O O . CYS A 1 633 ? -1.211 29.114 -19.793 1.00 70.00 633 CYS A O 1
ATOM 4883 N N . HIS A 1 634 ? -2.880 27.637 -19.702 1.00 82.12 634 HIS A N 1
ATOM 4884 C CA . HIS A 1 634 ? -3.927 28.599 -20.044 1.00 82.12 634 HIS A CA 1
ATOM 4885 C C . HIS A 1 634 ? -4.420 29.481 -18.884 1.00 82.12 634 HIS A C 1
ATOM 4887 O O . HIS A 1 634 ? -5.228 30.372 -19.127 1.00 82.12 634 HIS A O 1
ATOM 4893 N N . GLY A 1 635 ? -3.932 29.272 -17.660 1.00 72.44 635 GLY A N 1
ATOM 4894 C CA . GLY A 1 635 ? -4.440 29.901 -16.435 1.00 72.44 635 GLY A CA 1
ATOM 4895 C C . GLY A 1 635 ? -5.780 29.304 -16.003 1.00 72.44 635 GLY A C 1
ATOM 4896 O O . GLY A 1 635 ? -6.528 28.811 -16.841 1.00 72.44 635 GLY A O 1
ATOM 4897 N N . GLU A 1 636 ? -6.113 29.334 -14.709 1.00 75.56 636 GLU A N 1
ATOM 4898 C CA . GLU A 1 636 ? -7.399 28.797 -14.210 1.00 75.56 636 GLU A CA 1
ATOM 4899 C C . GLU A 1 636 ? -8.602 29.545 -14.803 1.00 75.56 636 GLU A C 1
ATOM 4901 O O . GLU A 1 636 ? -9.628 28.945 -15.112 1.00 75.56 636 GLU A O 1
ATOM 4906 N N . GLY A 1 637 ? -8.439 30.850 -15.051 1.00 78.44 637 GLY A N 1
ATOM 4907 C CA . GLY A 1 637 ? -9.425 31.685 -15.740 1.00 78.44 637 GLY A CA 1
ATOM 4908 C C . GLY A 1 637 ? -9.367 31.621 -17.271 1.00 78.44 637 GLY A C 1
ATOM 4909 O O . GLY A 1 637 ? -10.108 32.345 -17.925 1.00 78.44 637 GLY A O 1
ATOM 4910 N N . GLY A 1 638 ? -8.477 30.811 -17.856 1.00 85.69 638 GLY A N 1
ATOM 4911 C CA . GLY A 1 638 ? -8.376 30.611 -19.304 1.00 85.69 638 GLY A CA 1
ATOM 4912 C C . GLY A 1 638 ? -7.782 31.771 -20.111 1.00 85.69 638 GLY A C 1
ATOM 4913 O O . GLY A 1 638 ? -7.922 31.775 -21.330 1.00 85.69 638 GLY A O 1
ATOM 4914 N N . LYS A 1 639 ? -7.108 32.741 -19.484 1.00 89.81 639 LYS A N 1
ATOM 4915 C CA . LYS A 1 639 ? -6.579 33.946 -20.155 1.00 89.81 639 LYS A CA 1
ATOM 4916 C C . LYS A 1 639 ? -5.262 33.738 -20.909 1.00 89.81 639 LYS A C 1
ATOM 4918 O O . LYS A 1 639 ? -4.733 34.668 -21.513 1.00 89.81 639 LYS A O 1
ATOM 4923 N N . GLY A 1 640 ? -4.711 32.528 -20.875 1.00 87.25 640 GLY A N 1
ATOM 4924 C CA . GLY A 1 640 ? -3.391 32.248 -21.435 1.00 87.25 640 GLY A CA 1
ATOM 4925 C C . GLY A 1 640 ? -2.246 32.738 -20.544 1.00 87.25 640 GLY A C 1
ATOM 4926 O O . GLY A 1 640 ? -1.148 32.955 -21.048 1.00 87.25 640 GLY A O 1
ATOM 4927 N N . ASP A 1 641 ? -2.499 32.923 -19.247 1.00 84.88 641 ASP A N 1
ATOM 4928 C CA . ASP A 1 641 ? -1.593 33.484 -18.237 1.00 84.88 641 ASP A CA 1
ATOM 4929 C C . ASP A 1 641 ? -1.154 32.454 -17.182 1.00 84.88 641 ASP A C 1
ATOM 4931 O O . ASP A 1 641 ? -0.724 32.809 -16.084 1.00 84.88 641 ASP A O 1
ATOM 4935 N N . GLY A 1 642 ? -1.240 31.162 -17.513 1.00 70.94 642 GLY A N 1
ATOM 4936 C CA . GLY A 1 642 ? -0.834 30.087 -16.616 1.00 70.94 642 GLY A CA 1
ATOM 4937 C C . GLY A 1 642 ? 0.648 30.159 -16.225 1.00 70.94 642 GLY A C 1
ATOM 4938 O O . GLY A 1 642 ? 1.457 30.784 -16.917 1.00 70.94 642 GLY A O 1
ATOM 4939 N N . PRO A 1 643 ? 1.052 29.481 -15.138 1.00 57.50 643 PRO A N 1
ATOM 4940 C CA . PRO A 1 643 ? 2.418 29.535 -14.605 1.00 57.50 643 PRO A CA 1
ATOM 4941 C C . PRO A 1 643 ? 3.516 29.129 -15.605 1.00 57.50 643 PRO A C 1
ATOM 4943 O O . PRO A 1 643 ? 4.680 29.501 -15.426 1.00 57.50 643 PRO A O 1
ATOM 4946 N N . ASP A 1 644 ? 3.171 28.391 -16.665 1.00 67.00 644 ASP A N 1
ATOM 4947 C CA . ASP A 1 644 ? 4.102 28.042 -17.741 1.00 67.00 644 ASP A CA 1
ATOM 4948 C C . ASP A 1 644 ? 3.945 28.892 -19.014 1.00 67.00 644 ASP A C 1
ATOM 4950 O O . ASP A 1 644 ? 4.806 28.814 -19.890 1.00 67.00 644 ASP A O 1
ATOM 4954 N N . ALA A 1 645 ? 2.935 29.764 -19.107 1.00 74.31 645 ALA A N 1
ATOM 4955 C CA . ALA A 1 645 ? 2.669 30.600 -20.280 1.00 74.31 645 ALA A CA 1
ATOM 4956 C C . ALA A 1 645 ? 3.878 31.454 -20.692 1.00 74.31 645 ALA A C 1
ATOM 4958 O O . ALA A 1 645 ? 4.243 31.495 -21.865 1.00 74.31 645 ALA A O 1
ATOM 4959 N N . ALA A 1 646 ? 4.556 32.072 -19.719 1.00 73.44 646 ALA A N 1
ATOM 4960 C CA . ALA A 1 646 ? 5.723 32.926 -19.958 1.00 73.44 646 ALA A CA 1
ATOM 4961 C C . ALA A 1 646 ? 6.955 32.166 -20.492 1.00 73.44 646 ALA A C 1
ATOM 4963 O O . ALA A 1 646 ? 7.890 32.783 -20.998 1.00 73.44 646 ALA A O 1
ATOM 4964 N N . LYS A 1 647 ? 6.975 30.833 -20.368 1.00 69.25 647 LYS A N 1
ATOM 4965 C CA . LYS A 1 647 ? 8.084 29.971 -20.807 1.00 69.25 647 LYS A CA 1
ATOM 4966 C C . LYS A 1 647 ? 7.846 29.377 -22.195 1.00 69.25 647 LYS A C 1
ATOM 4968 O O . LYS A 1 647 ? 8.741 28.728 -22.736 1.00 69.25 647 LYS A O 1
ATOM 4973 N N . LEU A 1 648 ? 6.652 29.553 -22.762 1.00 66.88 648 LEU A N 1
ATOM 4974 C CA . LEU A 1 648 ? 6.319 29.013 -24.071 1.00 66.88 648 LEU A CA 1
ATOM 4975 C C . LEU A 1 648 ? 6.780 29.967 -25.181 1.00 66.88 648 LEU A C 1
ATOM 4977 O O . LEU A 1 648 ? 6.578 31.176 -25.086 1.00 66.88 648 LEU A O 1
ATOM 4981 N N . PRO A 1 649 ? 7.326 29.443 -26.293 1.00 72.31 649 PRO A N 1
ATOM 4982 C CA . PRO A 1 649 ? 7.739 30.260 -27.436 1.00 72.31 649 PRO A CA 1
ATOM 4983 C C . PRO A 1 649 ? 6.545 30.763 -28.269 1.00 72.31 649 PRO A C 1
ATOM 4985 O O . PRO A 1 649 ? 6.724 31.265 -29.377 1.00 72.31 649 PRO A O 1
ATOM 4988 N N . VAL A 1 650 ? 5.317 30.580 -27.778 1.00 75.12 650 VAL A N 1
ATOM 4989 C CA . VAL A 1 650 ? 4.070 30.904 -28.469 1.00 75.12 650 VAL A CA 1
ATOM 4990 C C . VAL A 1 650 ? 3.127 31.627 -27.521 1.00 75.12 650 VAL A C 1
ATOM 4992 O O . VAL A 1 650 ? 2.971 31.233 -26.368 1.00 75.12 650 VAL A O 1
ATOM 4995 N N . LYS A 1 651 ? 2.466 32.672 -28.024 1.00 82.88 651 LYS A N 1
ATOM 4996 C CA . LYS A 1 651 ? 1.416 33.361 -27.274 1.00 82.88 651 LYS A CA 1
ATOM 4997 C C . LYS A 1 651 ? 0.201 32.443 -27.162 1.00 82.88 651 LYS A C 1
ATOM 4999 O O . LYS A 1 651 ? -0.339 32.006 -28.181 1.00 82.88 651 LYS A O 1
ATOM 5004 N N . LEU A 1 652 ? -0.208 32.153 -25.932 1.00 86.50 652 LEU A N 1
ATOM 5005 C CA . LEU A 1 652 ? -1.398 31.358 -25.669 1.00 86.50 652 LEU A CA 1
ATOM 5006 C C . LEU A 1 652 ? -2.672 32.173 -25.937 1.00 86.50 652 LEU A C 1
ATOM 5008 O O . LEU A 1 652 ? -2.661 33.398 -25.793 1.00 86.50 652 LEU A O 1
ATOM 5012 N N . PRO A 1 653 ? -3.755 31.512 -26.375 1.00 87.50 653 PRO A N 1
ATOM 5013 C CA . PRO A 1 653 ? -5.039 32.165 -26.556 1.00 87.50 653 PRO A CA 1
ATOM 5014 C C . PRO A 1 653 ? -5.642 32.584 -25.215 1.00 87.50 653 PRO A C 1
ATOM 5016 O O . PRO A 1 653 ? -5.538 31.850 -24.232 1.00 87.50 653 PRO A O 1
ATOM 5019 N N . ASP A 1 654 ? -6.311 33.733 -25.229 1.00 92.44 654 ASP A N 1
ATOM 5020 C CA . ASP A 1 654 ? -7.210 34.168 -24.168 1.00 92.44 654 ASP A CA 1
ATOM 5021 C C . ASP A 1 654 ? -8.612 33.637 -24.485 1.00 92.44 654 ASP A C 1
ATOM 5023 O O . ASP A 1 654 ? -9.258 34.066 -25.443 1.00 92.44 654 ASP A O 1
ATOM 5027 N N . PHE A 1 655 ? -9.065 32.650 -23.718 1.00 92.94 655 PHE A N 1
ATOM 5028 C CA . PHE A 1 655 ? -10.387 32.049 -23.866 1.00 92.94 655 PHE A CA 1
ATOM 5029 C C . PHE A 1 655 ? -11.507 32.912 -23.284 1.00 92.94 655 PHE A C 1
ATOM 5031 O O . PHE A 1 655 ? -12.673 32.576 -23.474 1.00 92.94 655 PHE A O 1
ATOM 5038 N N . THR A 1 656 ? -11.181 34.020 -22.617 1.00 90.12 656 THR A N 1
ATOM 5039 C CA . THR A 1 656 ? -12.167 35.017 -22.187 1.00 90.12 656 THR A CA 1
ATOM 5040 C C . THR A 1 656 ? -12.455 36.061 -23.266 1.00 90.12 656 THR A C 1
ATOM 5042 O O . THR A 1 656 ? -13.450 36.775 -23.172 1.00 90.12 656 THR A O 1
ATOM 5045 N N . ASP A 1 657 ? -11.641 36.114 -24.329 1.00 90.62 657 ASP A N 1
ATOM 5046 C CA . ASP A 1 657 ? -11.802 37.043 -25.450 1.00 90.62 657 ASP A CA 1
ATOM 5047 C C . ASP A 1 657 ? -12.931 36.596 -26.411 1.00 90.62 657 ASP A C 1
ATOM 5049 O O . ASP A 1 657 ? -12.811 35.568 -27.095 1.00 90.62 657 ASP A O 1
ATOM 5053 N N . PRO A 1 658 ? -14.021 37.373 -26.562 1.00 83.50 658 PRO A N 1
ATOM 5054 C CA . PRO A 1 658 ? -15.087 37.059 -27.511 1.00 83.50 658 PRO A CA 1
ATOM 5055 C C . PRO A 1 658 ? -14.613 37.001 -28.973 1.00 83.50 658 PRO A C 1
ATOM 5057 O O . PRO A 1 658 ? -15.176 36.245 -29.771 1.00 83.50 658 PRO A O 1
ATOM 5060 N N . ALA A 1 659 ? -13.566 37.751 -29.344 1.00 85.31 659 ALA A N 1
ATOM 5061 C CA . ALA A 1 659 ? -13.010 37.739 -30.697 1.00 85.31 659 ALA A CA 1
ATOM 5062 C C . ALA A 1 659 ? -12.272 36.424 -31.003 1.00 85.31 659 ALA A C 1
ATOM 5064 O O . ALA A 1 659 ? -12.370 35.906 -32.122 1.00 85.31 659 ALA A O 1
ATOM 5065 N N . PHE A 1 660 ? -11.602 35.827 -30.006 1.00 88.25 660 PHE A N 1
ATOM 5066 C CA . PHE A 1 660 ? -11.012 34.489 -30.127 1.00 88.25 660 PHE A CA 1
ATOM 5067 C C . PHE A 1 660 ? -12.073 33.453 -30.512 1.00 88.25 660 PHE A C 1
ATOM 5069 O O . PHE A 1 660 ? -11.838 32.617 -31.396 1.00 88.25 660 PHE A O 1
ATOM 5076 N N . HIS A 1 661 ? -13.236 33.545 -29.863 1.00 87.12 661 HIS A N 1
ATOM 5077 C CA . HIS A 1 661 ? -14.363 32.644 -30.058 1.00 87.12 661 HIS A CA 1
ATOM 5078 C C . HIS A 1 661 ? -15.095 32.870 -31.376 1.00 87.12 661 HIS A C 1
ATOM 5080 O O . HIS A 1 661 ? -15.451 31.895 -32.036 1.00 87.12 661 HIS A O 1
ATOM 5086 N N . ALA A 1 662 ? -15.294 34.121 -31.791 1.00 83.25 662 ALA A N 1
ATOM 5087 C CA . ALA A 1 662 ? -15.937 34.447 -33.063 1.00 83.25 662 ALA A CA 1
ATOM 5088 C C . ALA A 1 662 ? -15.153 33.906 -34.273 1.00 83.25 662 ALA A C 1
ATOM 5090 O O . ALA A 1 662 ? -15.750 33.477 -35.256 1.00 83.25 662 ALA A O 1
ATOM 5091 N N . ALA A 1 663 ? -13.822 33.862 -34.176 1.00 85.12 663 ALA A N 1
ATOM 5092 C CA . ALA A 1 663 ? -12.943 33.418 -35.253 1.00 85.12 663 ALA A CA 1
ATOM 5093 C C . ALA A 1 663 ? -12.809 31.885 -35.397 1.00 85.12 663 ALA A C 1
ATOM 5095 O O . ALA A 1 663 ? -12.043 31.426 -36.246 1.00 85.12 663 ALA A O 1
ATOM 5096 N N . ARG A 1 664 ? -13.472 31.074 -34.555 1.00 86.75 664 ARG A N 1
ATOM 5097 C CA . ARG A 1 664 ? -13.284 29.608 -34.512 1.00 86.75 664 ARG A CA 1
ATOM 5098 C C . ARG A 1 664 ? -14.606 28.868 -34.361 1.00 86.75 664 ARG A C 1
ATOM 5100 O O . ARG A 1 664 ? -15.449 29.264 -33.560 1.00 86.75 664 ARG A O 1
ATOM 5107 N N . SER A 1 665 ? -14.770 27.764 -35.087 1.00 89.38 665 SER A N 1
ATOM 5108 C CA . SER A 1 665 ? -15.890 26.836 -34.896 1.00 89.38 665 SER A CA 1
ATOM 5109 C C . SER A 1 665 ? -15.654 25.924 -33.689 1.00 89.38 665 SER A C 1
ATOM 5111 O O . SER A 1 665 ? -14.517 25.736 -33.251 1.00 89.38 665 SER A O 1
ATOM 5113 N N . ASP A 1 666 ? -16.732 25.340 -33.160 1.00 87.25 666 ASP A N 1
ATOM 5114 C CA . ASP A 1 666 ? -16.637 24.322 -32.106 1.00 87.25 666 ASP A CA 1
ATOM 5115 C C . ASP A 1 666 ? -15.854 23.104 -32.597 1.00 87.25 666 ASP A C 1
ATOM 5117 O O . ASP A 1 666 ? -15.002 22.605 -31.876 1.00 87.25 666 ASP A O 1
ATOM 5121 N N . GLU A 1 667 ? -16.046 22.709 -33.858 1.00 85.56 667 GLU A N 1
ATOM 5122 C CA . GLU A 1 667 ? -15.279 21.640 -34.501 1.00 85.56 667 GLU A CA 1
ATOM 5123 C C . GLU A 1 667 ? -13.774 21.936 -34.500 1.00 85.56 667 GLU A C 1
ATOM 5125 O O . GLU A 1 667 ? -12.989 21.078 -34.116 1.00 85.56 667 GLU A O 1
ATOM 5130 N N . ALA A 1 668 ? -13.357 23.168 -34.816 1.00 84.81 668 ALA A N 1
ATOM 5131 C CA . ALA A 1 668 ? -11.945 23.544 -34.777 1.00 84.81 668 ALA A CA 1
ATOM 5132 C C . ALA A 1 668 ? -11.362 23.482 -33.354 1.00 84.81 668 ALA A C 1
ATOM 5134 O O . ALA A 1 668 ? -10.217 23.065 -33.176 1.00 84.81 668 ALA A O 1
ATOM 5135 N N . LEU A 1 669 ? -12.138 23.869 -32.335 1.00 89.69 669 LEU A N 1
ATOM 5136 C CA . LEU A 1 669 ? -11.734 23.725 -30.932 1.00 89.69 669 LEU A CA 1
ATOM 5137 C C . LEU A 1 669 ? -11.667 22.247 -30.527 1.00 89.69 669 LEU A C 1
ATOM 5139 O O . LEU A 1 669 ? -10.686 21.833 -29.911 1.00 89.69 669 LEU A O 1
ATOM 5143 N N . THR A 1 670 ? -12.646 21.435 -30.931 1.00 88.00 670 THR A N 1
ATOM 5144 C CA . THR A 1 670 ? -12.651 19.986 -30.707 1.00 88.00 670 THR A CA 1
ATOM 5145 C C . THR A 1 670 ? -11.442 19.330 -31.357 1.00 88.00 670 THR A C 1
ATOM 5147 O O . THR A 1 670 ? -10.774 18.544 -30.694 1.00 88.00 670 THR A O 1
ATOM 5150 N N . THR A 1 671 ? -11.102 19.657 -32.605 1.00 84.75 671 THR A N 1
ATOM 5151 C CA . THR A 1 671 ? -9.930 19.097 -33.292 1.00 84.75 671 THR A CA 1
ATOM 5152 C C . THR A 1 671 ? -8.638 19.457 -32.565 1.00 84.75 671 THR A C 1
ATOM 5154 O O . THR A 1 671 ? -7.812 18.577 -32.344 1.00 84.75 671 THR A O 1
ATOM 5157 N N . VAL A 1 672 ? -8.480 20.712 -32.127 1.00 86.50 672 VAL A N 1
ATOM 5158 C CA . VAL A 1 672 ? -7.302 21.148 -31.355 1.00 86.50 672 VAL A CA 1
ATOM 5159 C C . VAL A 1 672 ? -7.190 20.413 -30.021 1.00 86.50 672 VAL A C 1
ATOM 5161 O O . VAL A 1 672 ? -6.096 20.001 -29.651 1.00 86.50 672 VAL A O 1
ATOM 5164 N N . ILE A 1 673 ? -8.296 20.237 -29.296 1.00 84.69 673 ILE A N 1
ATOM 5165 C CA . ILE A 1 673 ? -8.301 19.520 -28.012 1.00 84.69 673 ILE A CA 1
ATOM 5166 C C . ILE A 1 673 ? -8.019 18.033 -28.243 1.00 84.69 673 ILE A C 1
ATOM 5168 O O . ILE A 1 673 ? -7.158 17.454 -27.592 1.00 84.69 673 ILE A O 1
ATOM 5172 N N . THR A 1 674 ? -8.690 17.422 -29.214 1.00 77.69 674 THR A N 1
ATOM 5173 C CA . THR A 1 674 ? -8.608 15.981 -29.489 1.00 77.69 674 THR A CA 1
ATOM 5174 C C . THR A 1 674 ? -7.226 15.598 -30.013 1.00 77.69 674 THR A C 1
ATOM 5176 O O . THR A 1 674 ? -6.604 14.673 -29.502 1.00 77.69 674 THR A O 1
ATOM 5179 N N . GLN A 1 675 ? -6.735 16.317 -31.023 1.00 75.38 675 GLN A N 1
ATOM 5180 C CA . GLN A 1 675 ? -5.568 15.933 -31.824 1.00 75.38 675 GLN A CA 1
ATOM 5181 C C . GLN A 1 675 ? -4.329 16.805 -31.553 1.00 75.38 675 GLN A C 1
ATOM 5183 O O . GLN A 1 675 ? -3.258 16.549 -32.103 1.00 75.38 675 GLN A O 1
ATOM 5188 N N . GLY A 1 676 ? -4.449 17.810 -30.685 1.00 76.88 676 GLY A N 1
ATOM 5189 C CA . GLY A 1 676 ? -3.365 18.717 -30.329 1.00 76.88 676 GLY A CA 1
ATOM 5190 C C . GLY A 1 676 ? -3.148 19.836 -31.348 1.00 76.88 676 GLY A C 1
ATOM 5191 O O . GLY A 1 676 ? -3.760 19.899 -32.417 1.00 76.88 676 GLY A O 1
ATOM 5192 N N . GLY A 1 677 ? -2.238 20.753 -31.023 1.00 74.00 677 GLY A N 1
ATOM 5193 C CA . GLY A 1 677 ? -1.971 21.931 -31.850 1.00 74.00 677 GLY A CA 1
ATOM 5194 C C . GLY A 1 677 ? -1.333 21.589 -33.198 1.00 74.00 677 GLY A C 1
ATOM 5195 O O . GLY A 1 677 ? -1.668 22.211 -34.205 1.00 74.00 677 GLY A O 1
ATOM 5196 N N . ALA A 1 678 ? -0.470 20.572 -33.252 1.00 73.19 678 ALA A N 1
ATOM 5197 C CA . ALA A 1 678 ? 0.210 20.171 -34.486 1.00 73.19 678 ALA A CA 1
ATOM 5198 C C . ALA A 1 678 ? -0.765 19.716 -35.588 1.00 73.19 678 ALA A C 1
ATOM 5200 O O . ALA A 1 678 ? -0.542 20.018 -36.760 1.00 73.19 678 ALA A O 1
ATOM 5201 N N . ALA A 1 679 ? -1.873 19.065 -35.215 1.00 70.62 679 ALA A N 1
ATOM 5202 C CA . ALA A 1 679 ? -2.877 18.554 -36.151 1.00 70.62 679 ALA A CA 1
ATOM 5203 C C . ALA A 1 679 ? -3.587 19.656 -36.956 1.00 70.62 679 ALA A C 1
ATOM 5205 O O . ALA A 1 679 ? -4.097 19.403 -38.043 1.00 70.62 679 ALA A O 1
ATOM 5206 N N . VAL A 1 680 ? -3.574 20.895 -36.456 1.00 76.19 680 VAL A N 1
ATOM 5207 C CA . VAL A 1 680 ? -4.160 22.066 -37.127 1.00 76.19 680 VAL A CA 1
ATOM 5208 C C . VAL A 1 680 ? -3.104 23.100 -37.540 1.00 76.19 680 VAL A C 1
ATOM 5210 O O . VAL A 1 680 ? -3.400 24.290 -37.669 1.00 76.19 680 VAL A O 1
ATOM 5213 N N . GLY A 1 681 ? -1.844 22.677 -37.693 1.00 74.94 681 GLY A N 1
ATOM 5214 C CA . GLY A 1 681 ? -0.742 23.563 -38.083 1.00 74.94 681 GLY A CA 1
ATOM 5215 C C . GLY A 1 681 ? -0.373 24.608 -37.019 1.00 74.94 681 GLY A C 1
ATOM 5216 O O . GLY A 1 681 ? 0.106 25.693 -37.349 1.00 74.94 681 GLY A O 1
ATOM 5217 N N . ARG A 1 682 ? -0.629 24.317 -35.738 1.00 76.19 682 ARG A N 1
ATOM 5218 C CA . ARG A 1 682 ? -0.257 25.139 -34.573 1.00 76.19 682 ARG A CA 1
ATOM 5219 C C . ARG A 1 682 ? 0.833 24.445 -33.748 1.00 76.19 682 ARG A C 1
ATOM 5221 O O . ARG A 1 682 ? 1.359 23.405 -34.130 1.00 76.19 682 ARG A O 1
ATOM 5228 N N . SER A 1 683 ? 1.221 25.059 -32.629 1.00 70.81 683 SER A N 1
ATOM 5229 C CA . SER A 1 683 ? 2.323 24.575 -31.789 1.00 70.81 683 SER A CA 1
ATOM 5230 C C . SER A 1 683 ? 2.122 23.125 -31.343 1.00 70.81 683 SER A C 1
ATOM 5232 O O . SER A 1 683 ? 1.092 22.794 -30.757 1.00 70.81 683 SER A O 1
ATOM 5234 N N . ALA A 1 684 ? 3.142 22.287 -31.537 1.00 68.75 684 ALA A N 1
ATOM 5235 C CA . ALA A 1 684 ? 3.173 20.914 -31.030 1.00 68.75 684 ALA A CA 1
ATOM 5236 C C . ALA A 1 684 ? 3.227 20.835 -29.490 1.00 68.75 684 ALA A C 1
ATOM 5238 O O . ALA A 1 684 ? 3.064 19.760 -28.928 1.00 68.75 684 ALA A O 1
ATOM 5239 N N . MET A 1 685 ? 3.423 21.972 -28.807 1.00 65.12 685 MET A N 1
ATOM 5240 C CA . MET A 1 685 ? 3.372 22.069 -27.344 1.00 65.12 685 MET A CA 1
ATOM 5241 C C . MET A 1 685 ? 1.951 21.931 -26.776 1.00 65.12 685 MET A C 1
ATOM 5243 O O . MET A 1 685 ? 1.815 21.756 -25.572 1.00 65.12 685 MET A O 1
ATOM 5247 N N . MET A 1 686 ? 0.905 22.025 -27.609 1.00 73.38 686 MET A N 1
ATOM 5248 C CA . MET A 1 686 ? -0.456 21.643 -27.220 1.00 73.38 686 MET A CA 1
ATOM 5249 C C . MET A 1 686 ? -0.651 20.153 -27.545 1.00 73.38 686 MET A C 1
ATOM 5251 O O . MET A 1 686 ? -0.779 19.830 -28.733 1.00 73.38 686 MET A O 1
ATOM 5255 N N . PRO A 1 687 ? -0.639 19.250 -26.546 1.00 59.19 687 PRO A N 1
ATOM 5256 C CA . PRO A 1 687 ? -0.737 17.813 -26.785 1.00 59.19 687 PRO A CA 1
ATOM 5257 C C . PRO A 1 687 ? -2.157 17.396 -27.208 1.00 59.19 687 PRO A C 1
ATOM 5259 O O . PRO A 1 687 ? -3.114 18.132 -26.951 1.00 59.19 687 PRO A O 1
ATOM 5262 N N . PRO A 1 688 ? -2.314 16.224 -27.853 1.00 63.75 688 PRO A N 1
ATOM 5263 C CA . PRO A 1 688 ? -3.621 15.609 -28.060 1.00 63.75 688 PRO A CA 1
ATOM 5264 C C . PRO A 1 688 ? -4.200 15.119 -26.730 1.00 63.75 688 PRO A C 1
ATOM 5266 O O . PRO A 1 688 ? -3.540 14.387 -25.994 1.00 63.75 688 PRO A O 1
ATOM 5269 N N . TRP A 1 689 ? -5.449 15.474 -26.440 1.00 69.19 689 TRP A N 1
ATOM 5270 C CA . TRP A 1 689 ? -6.135 15.072 -25.210 1.00 69.19 689 TRP A CA 1
ATOM 5271 C C . TRP A 1 689 ? -7.078 13.885 -25.395 1.00 69.19 689 TRP A C 1
ATOM 5273 O O . TRP A 1 689 ? -7.626 13.404 -24.411 1.00 69.19 689 TRP A O 1
ATOM 5283 N N . SER A 1 690 ? -7.217 13.338 -26.607 1.00 58.28 690 SER A N 1
ATOM 5284 C CA . SER A 1 690 ? -8.064 12.160 -26.866 1.00 58.28 690 SER A CA 1
ATOM 5285 C C . SER A 1 690 ? -7.609 10.880 -26.158 1.00 58.28 690 SER A C 1
ATOM 5287 O O . SER A 1 690 ? -8.328 9.887 -26.165 1.00 58.28 690 SER A O 1
ATOM 5289 N N . MET A 1 691 ? -6.392 10.876 -25.608 1.00 44.94 691 MET A N 1
ATOM 5290 C CA . MET A 1 691 ? -5.831 9.760 -24.840 1.00 44.94 691 MET A CA 1
ATOM 5291 C C . MET A 1 691 ? -6.046 9.914 -23.325 1.00 44.94 691 MET A C 1
ATOM 5293 O O . MET A 1 691 ? -5.718 9.001 -22.578 1.00 44.94 691 MET A O 1
ATOM 5297 N N . VAL A 1 692 ? -6.561 11.067 -22.880 1.00 46.00 692 VAL A N 1
ATOM 5298 C CA . VAL A 1 692 ? -6.727 11.436 -21.462 1.00 46.00 692 VAL A CA 1
ATOM 5299 C C . VAL A 1 692 ? -8.185 11.778 -21.148 1.00 46.00 692 VAL A C 1
ATOM 5301 O O . VAL A 1 692 ? -8.700 11.353 -20.122 1.00 46.00 692 VAL A O 1
ATOM 5304 N N . LEU A 1 693 ? -8.853 12.518 -22.038 1.00 53.91 693 LEU A N 1
ATOM 5305 C CA . LEU A 1 693 ? -10.251 12.924 -21.916 1.00 53.91 693 LEU A CA 1
ATOM 5306 C C . LEU A 1 693 ? -11.158 12.001 -22.732 1.00 53.91 693 LEU A C 1
ATOM 5308 O O . LEU A 1 693 ? -10.872 11.678 -23.888 1.00 53.91 693 LEU A O 1
ATOM 5312 N N . GLN A 1 694 ? -12.298 11.637 -22.152 1.00 63.44 694 GLN A N 1
ATOM 5313 C CA . GLN A 1 694 ? -13.351 10.898 -22.835 1.00 63.44 694 GLN A CA 1
ATOM 5314 C C . GLN A 1 694 ? -14.008 11.755 -23.934 1.00 63.44 694 GLN A C 1
ATOM 5316 O O . GLN A 1 694 ? -14.029 12.988 -23.845 1.00 63.44 694 GLN A O 1
ATOM 5321 N N . PRO A 1 695 ? -14.631 11.141 -24.960 1.00 69.31 695 PRO A N 1
ATOM 5322 C CA . PRO A 1 695 ? -15.311 11.877 -26.030 1.00 69.31 695 PRO A CA 1
ATOM 5323 C C . PRO A 1 695 ? -16.333 12.918 -25.545 1.00 69.31 695 PRO A C 1
ATOM 5325 O O . PRO A 1 695 ? -16.395 14.018 -26.095 1.00 69.31 695 PRO A O 1
ATOM 5328 N N . ALA A 1 696 ? -17.104 12.607 -24.497 1.00 67.88 696 ALA A N 1
ATOM 5329 C CA . ALA A 1 696 ? -18.066 13.539 -23.903 1.00 67.88 696 ALA A CA 1
ATOM 5330 C C . ALA A 1 696 ? -17.378 14.706 -23.167 1.00 67.88 696 ALA A C 1
ATOM 5332 O O . ALA A 1 696 ? -17.795 15.855 -23.294 1.00 67.88 696 ALA A O 1
ATOM 5333 N N . GLU A 1 697 ? -16.274 14.445 -22.468 1.00 72.81 697 GLU A N 1
ATOM 5334 C CA . GLU A 1 697 ? -15.504 15.463 -21.744 1.00 72.81 697 GLU A CA 1
ATOM 5335 C C . GLU A 1 697 ? -14.838 16.457 -22.696 1.00 72.81 697 GLU A C 1
ATOM 5337 O O . GLU A 1 697 ? -14.795 17.648 -22.407 1.00 72.81 697 GLU A O 1
ATOM 5342 N N . MET A 1 698 ? -14.389 16.010 -23.872 1.00 81.88 698 MET A N 1
ATOM 5343 C CA . MET A 1 698 ? -13.867 16.914 -24.903 1.00 81.88 698 MET A CA 1
ATOM 5344 C C . MET A 1 698 ? -14.956 17.849 -25.449 1.00 81.88 698 MET A C 1
ATOM 5346 O O . MET A 1 698 ? -14.693 19.032 -25.673 1.00 81.88 698 MET A O 1
ATOM 5350 N N . LYS A 1 699 ? -16.195 17.360 -25.612 1.00 81.06 699 LYS A N 1
ATOM 5351 C CA . LYS A 1 699 ? -17.345 18.211 -25.975 1.00 81.06 699 LYS A CA 1
ATOM 5352 C C . LYS A 1 699 ? -17.675 19.208 -24.862 1.00 81.06 699 LYS A C 1
ATOM 5354 O O . LYS A 1 699 ? -17.904 20.385 -25.140 1.00 81.06 699 LYS A O 1
ATOM 5359 N N . HIS A 1 700 ? -17.655 18.761 -23.607 1.00 85.38 700 HIS A N 1
ATOM 5360 C CA . HIS A 1 700 ? -17.845 19.635 -22.451 1.00 85.38 700 HIS A CA 1
ATOM 5361 C C . HIS A 1 700 ? -16.758 20.696 -22.360 1.00 85.38 700 HIS A C 1
ATOM 5363 O O . HIS A 1 700 ? -17.073 21.855 -22.123 1.00 85.38 700 HIS A O 1
ATOM 5369 N N . MET A 1 701 ? -15.504 20.335 -22.622 1.00 88.19 701 MET A N 1
ATOM 5370 C CA . MET A 1 701 ? -14.376 21.258 -22.604 1.00 88.19 701 MET A CA 1
ATOM 5371 C C . MET A 1 701 ? -14.579 22.396 -23.602 1.00 88.19 701 MET A C 1
ATOM 5373 O O . MET A 1 701 ? -14.436 23.558 -23.240 1.00 88.19 701 MET A O 1
ATOM 5377 N N . VAL A 1 702 ? -15.001 22.092 -24.834 1.00 92.31 702 VAL A N 1
ATOM 5378 C CA . VAL A 1 702 ? -15.344 23.132 -25.819 1.00 92.31 702 VAL A CA 1
ATOM 5379 C C . VAL A 1 702 ? -16.446 24.044 -25.290 1.00 92.31 702 VAL A C 1
ATOM 5381 O O . VAL A 1 702 ? -16.315 25.265 -25.369 1.00 92.31 702 VAL A O 1
ATOM 5384 N N . ARG A 1 703 ? -17.501 23.473 -24.702 1.00 88.44 703 ARG A N 1
ATOM 5385 C CA . ARG A 1 703 ? -18.592 24.244 -24.099 1.00 88.44 703 ARG A CA 1
ATOM 5386 C C . ARG A 1 703 ? -18.113 25.148 -22.958 1.00 88.44 703 ARG A C 1
ATOM 5388 O O . ARG A 1 703 ? -18.461 26.323 -22.944 1.00 88.44 703 ARG A O 1
ATOM 5395 N N . TYR A 1 704 ? -17.268 24.642 -22.070 1.00 89.75 704 TYR A N 1
ATOM 5396 C CA . TYR A 1 704 ? -16.680 25.410 -20.975 1.00 89.75 704 TYR A CA 1
ATOM 5397 C C . TYR A 1 704 ? -15.802 26.560 -21.482 1.00 89.75 704 TYR A C 1
ATOM 5399 O O . TYR A 1 704 ? -15.926 27.687 -21.010 1.00 89.75 704 TYR A O 1
ATOM 5407 N N . LEU A 1 705 ? -14.994 26.330 -22.525 1.00 92.44 705 LEU A N 1
ATOM 5408 C CA . LEU A 1 705 ? -14.225 27.398 -23.169 1.00 92.44 705 LEU A CA 1
ATOM 5409 C C . LEU A 1 705 ? -15.132 28.505 -23.726 1.00 92.44 705 LEU A C 1
ATOM 5411 O O . LEU A 1 705 ? -14.776 29.677 -23.631 1.00 92.44 705 LEU A O 1
ATOM 5415 N N . ARG A 1 706 ? -16.296 28.165 -24.299 1.00 89.62 706 ARG A N 1
ATOM 5416 C CA . ARG A 1 706 ? -17.275 29.166 -24.768 1.00 89.62 706 ARG A CA 1
ATOM 5417 C C . ARG A 1 706 ? -17.870 29.980 -23.621 1.00 89.62 706 ARG A C 1
ATOM 5419 O O . ARG A 1 706 ? -18.050 31.189 -23.774 1.00 89.62 706 ARG A O 1
ATOM 5426 N N . GLU A 1 707 ? -18.136 29.337 -22.487 1.00 87.19 707 GLU A N 1
ATOM 5427 C CA . GLU A 1 707 ? -18.672 29.989 -21.289 1.00 87.19 707 GLU A CA 1
ATOM 5428 C C . GLU A 1 707 ? -17.666 30.977 -20.681 1.00 87.19 707 GLU A C 1
ATOM 5430 O O . GLU A 1 707 ? -18.063 32.083 -20.316 1.00 87.19 707 GLU A O 1
ATOM 5435 N N . LEU A 1 708 ? -16.365 30.656 -20.691 1.00 85.12 708 LEU A N 1
ATOM 5436 C CA . LEU A 1 708 ? -15.302 31.598 -20.303 1.00 85.12 708 LEU A CA 1
ATOM 5437 C C . LEU A 1 708 ? -15.307 32.883 -21.151 1.00 85.12 708 LEU A C 1
ATOM 5439 O O . LEU A 1 708 ? -15.006 33.957 -20.639 1.00 85.12 708 LEU A O 1
ATOM 5443 N N . GLY A 1 709 ? -15.691 32.785 -22.427 1.00 80.62 709 GLY A N 1
ATOM 5444 C CA . GLY A 1 709 ? -15.816 33.913 -23.357 1.00 80.62 709 GLY A CA 1
ATOM 5445 C C . GLY A 1 709 ? -17.157 34.654 -23.308 1.00 80.62 709 GLY A C 1
ATOM 5446 O O . GLY A 1 709 ? -17.430 35.468 -24.191 1.00 80.62 709 GLY A O 1
ATOM 5447 N N . GLY A 1 710 ? -18.027 34.344 -22.340 1.00 71.25 710 GLY A N 1
ATOM 5448 C CA . GLY A 1 710 ? -19.332 34.990 -22.173 1.00 71.25 710 GLY A CA 1
ATOM 5449 C C . GLY A 1 710 ? -20.414 34.549 -23.169 1.00 71.25 710 GLY A C 1
ATOM 5450 O O . GLY A 1 710 ? -21.426 35.237 -23.307 1.00 71.25 710 GLY A O 1
ATOM 5451 N N . ARG A 1 711 ? -20.237 33.422 -23.880 1.00 55.66 711 ARG A N 1
ATOM 5452 C CA . ARG A 1 711 ? -21.197 32.920 -24.881 1.00 55.66 711 ARG A CA 1
ATOM 5453 C C . ARG A 1 711 ? -21.865 31.628 -24.398 1.00 55.66 711 ARG A C 1
ATOM 5455 O O . ARG A 1 711 ? -21.192 30.627 -24.176 1.00 55.66 711 ARG A O 1
ATOM 5462 N N . ALA A 1 712 ? -23.196 31.619 -24.290 1.00 49.81 712 ALA A N 1
ATOM 5463 C CA . ALA A 1 712 ? -23.950 30.393 -24.014 1.00 49.81 712 ALA A CA 1
ATOM 5464 C C . ALA A 1 712 ? -23.903 29.432 -25.223 1.00 49.81 712 ALA A C 1
ATOM 5466 O O . ALA A 1 712 ? -23.997 29.860 -26.379 1.00 49.81 712 ALA A O 1
ATOM 5467 N N . ALA A 1 713 ? -23.755 28.131 -24.961 1.00 43.81 713 ALA A N 1
ATOM 5468 C CA . ALA A 1 713 ? -23.644 27.099 -25.993 1.00 43.81 713 ALA A CA 1
ATOM 5469 C C . ALA A 1 713 ? -24.888 27.037 -26.904 1.00 43.81 713 ALA A C 1
ATOM 5471 O O . ALA A 1 713 ? -26.013 26.980 -26.415 1.00 43.81 713 ALA A O 1
ATOM 5472 N N . GLY A 1 714 ? -24.683 27.016 -28.230 1.00 45.12 714 GLY A N 1
ATOM 5473 C CA . GLY A 1 714 ? -25.746 26.822 -29.234 1.00 45.12 714 GLY A CA 1
ATOM 5474 C C . GLY A 1 714 ? -26.209 28.067 -30.010 1.00 45.12 714 GLY A C 1
ATOM 5475 O O . GLY A 1 714 ? -27.039 27.945 -30.909 1.00 45.12 714 GLY A O 1
ATOM 5476 N N . ALA A 1 715 ? -25.673 29.261 -29.736 1.00 42.62 715 ALA A N 1
ATOM 5477 C CA . ALA A 1 715 ? -25.990 30.452 -30.531 1.00 42.62 715 ALA A CA 1
ATOM 5478 C C . ALA A 1 715 ? -25.349 30.374 -31.934 1.00 42.62 715 ALA A C 1
ATOM 5480 O O . ALA A 1 715 ? -24.122 30.482 -32.053 1.00 42.62 715 ALA A O 1
ATOM 5481 N N . LYS A 1 716 ? -26.172 30.209 -32.986 1.00 40.62 716 LYS A N 1
ATOM 5482 C CA . LYS A 1 716 ? -25.737 30.216 -34.400 1.00 40.62 716 LYS A CA 1
ATOM 5483 C C . LYS A 1 716 ? -24.860 31.441 -34.706 1.00 40.62 716 LYS A C 1
ATOM 5485 O O . LYS A 1 716 ? -25.086 32.522 -34.164 1.00 40.62 716 LYS A O 1
ATOM 5490 N N . GLN A 1 717 ? -23.835 31.251 -35.541 1.00 42.25 717 GLN A N 1
ATOM 5491 C CA . GLN A 1 717 ? -23.025 32.355 -36.068 1.00 42.25 717 GLN A CA 1
ATOM 5492 C C . GLN A 1 717 ? -23.923 33.309 -36.882 1.00 42.25 717 GLN A C 1
ATOM 5494 O O . GLN A 1 717 ? -24.797 32.799 -37.588 1.00 42.25 717 GLN A O 1
ATOM 5499 N N . PRO A 1 718 ? -23.766 34.642 -36.751 1.00 39.75 718 PRO A N 1
ATOM 5500 C CA . PRO A 1 718 ? -24.420 35.589 -37.650 1.00 39.75 718 PRO A CA 1
ATOM 5501 C C . PRO A 1 718 ? -23.919 35.440 -39.089 1.00 39.75 718 PRO A C 1
ATOM 5503 O O . PRO A 1 718 ? -22.720 35.114 -39.264 1.00 39.75 718 PRO A O 1
#

Secondary structure (DSSP, 8-state):
----------HHHHHHHHHHHHHHHHHHHHHHHTT--SS-TTT--PPP----HHHHHHHHHHHHHHHHHHHHHHHHHH-S--TTSHHHHHHHHHHHHHHHHHHHHHHHHSSSS---HHHHHHHHHHHHHHHHHHHHHHS-TTSSSS---HHHHHHHHHHHHHHHHTSHHHHHHHHHHTHHHHHHHHHHH-HHHHHHHHHHHHHHSPPPS-SEEEEETTSS--BSSEEEEEPPTTT-SEEEEEETTTEEEEEETTT--SPEEEEE-GGGBPP--TT-SEEEEEE-TTTT-TT-TTTTEEEEEEEEEETTEEEEEEEEEETTSSSHHHHHHT-EEEEEEEPPTT-------EEE-TTS-EEEEE---S--SS--STTT---SEEEEEBSS--TTTEE--SS--TTEEE-S-BEETTSTTTT-TTS-TTEEEE--S-EEEEEE-TTT--EEEEE--SSSEEEEEEE-TTEE--TTTEETTEE-SSPPPSS--SEE---SEEEE--SS---EEEEEE---TT-GGGTTEEEEEETTT-EEEEEE--SS-----EEEEE-S--SSSSEEEEEE-TTSPEEEEE--STTSS-BEEEEEEETHHHHHHHHHHHHHHHH---PPP-HHHHHHHHHHHTHHHH-TTSSS--TTGGGSSSPPP-TT-HHHHHT--HHHHHHHHHHTTGGGTS-TTS---TTTS-HHHHHHHHHHHHHHTT--TT----

Radius of gyration: 30.63 Å; chains: 1; bounding box: 86×62×92 Å

Sequence (718 aa):
MTRNRRFGLSGLAILLYQIGSVAFSVHFGYAYSRNHKVIPRAVLPLPDFHVSAADALHILYVFCIAHAAVFALLAFRCGANRFDEARRFTTEFLGMLVAFTFSSLYVYLATDISYDPQMMAATGVLLSAIFFATYALFRPRNLRPRRVGVPGAFVEGALGTLGRLFTPAGLLILAFFFTPLVMGKLFYSNRQFADMITHLRVVLSARADSDWVLVNAFGSQKFRQPMLAKQAPGGSGDLYVLEREGRLLRVPYPKGGEPTVLLDIHDKVGPAEIENGTLGFALHPEFGKAGAPHANDVYVYYTAVKDKTQINHLSRFDLGAGSPEAASNSEQSLLALEREASGFHNGGSVEFGPDGYLYVAFGEGLRIPKFKEPGEVLRGAILRIDVNETPGTTHPPAEPPKNGSAGHYTIPNDNPFVGQPGIREEYWALGLRNPYRFTFDPQTKLLWAGDVGSTVWEEVNVVEKGRNYQYPFIEGREKTDVPPPAQIFGEQRGPIYTYEHNAYDRAIIGGFVYRGGQWADLQGKYVFADNYSGKISVMPAVTTEVDKVDVITRANQFAQRGVSSLTQLGDGTVLVTVLGEAGNAAGEVMKLARGAEAVAVAKAEAAANAQTAETPYSAAATASLFTTNCARCHGEGGKGDGPDAAKLPVKLPDFTDPAFHAARSDEALTTVITQGGAAVGRSAMMPPWSMVLQPAEMKHMVRYLRELGGRAAGAKQP

pLDDT: mean 82.32, std 15.62, range [37.09, 98.81]